Protein AF-0000000069642685 (afdb_homodimer)

pLDDT: mean 74.74, std 22.92, range [18.78, 98.69]

Radius of gyration: 26.62 Å; Cα contacts (8 Å, |Δi|>4): 823; chains: 2; bounding box: 67×81×67 Å

Sequence (572 aa):
MLFLPESPRWLVSYEKYEEAADSLMRIAKTNGKKVDRQDILMKTKILGVKVQEEKSEEDTKNNALDLLRYPNLRRKFFIVTFCWVANDLVYFGLQYNLPNLEGNPFVTFFALTIVELPGLLCIWYLMEKWGRRWSSASFLGLAGFACLVVAVVPEDVPHVAVICSVIGKFGSTSSYMAITLQSSELYPTPVRSIGMGMTGAVGCVASVTAPYIVYLAVISKHIPFLIIGLVAVLASFSGTFLPETLDEILPQTIQDGETFGKNQKYFSMSWKKSSSVPTEEQNPQVMLFLPESPRWLVSYEKYEEAADSLMRIAKTNGKKVDRQDILMKTKILGVKVQEEKSEEDTKNNALDLLRYPNLRRKFFIVTFCWVANDLVYFGLQYNLPNLEGNPFVTFFALTIVELPGLLCIWYLMEKWGRRWSSASFLGLAGFACLVVAVVPEDVPHVAVICSVIGKFGSTSSYMAITLQSSELYPTPVRSIGMGMTGAVGCVASVTAPYIVYLAVISKHIPFLIIGLVAVLASFSGTFLPETLDEILPQTIQDGETFGKNQKYFSMSWKKSSSVPTEEQNPQV

Organism: Araneus ventricosus (NCBI:txid182803)

InterPro domains:
  IPR005828 Major facilitator, sugar transporter-like [PF00083] (1-247)
  IPR036259 MFS transporter superfamily [G3DSA:1.20.1250.20] (1-255)
  IPR036259 MFS transporter superfamily [SSF103473] (2-246)

Foldseek 3Di:
DPPPVCPVVLVVLLVVQLVVLVVVVVVCVVVPHPDDSVVSSVVSSVVVVVVVVVVVVVVVPLDLCLCCPFDQSNLQLVLLLLLLLLLLLLQLLLQLLLVVADDDSVVLNCLLPVLLVVLQVVLVVCCQAFFLLCQLLVLLLQLLVLLVVLLPDDPPDHCSSSVSSSSNSSSSSSNNVSSLVLLLQLDAPSCSVVSSVVSVVSSVVSNVCSNVLSVCCVVPVNRSSNVSSVSSNVSSVSSLPDAGRHPHDGHHDSVCSSCPRVPPDSPPGPRVPPPPPPPPPPPVPD/DPPPVCPVVLVVLLVVQLVVLVVVCVVCVVVPHNDDSVVSSVVSSVVVVVVVVVVVVVVVPLDLCLCCPFDQSNLQLVLLLLLLLLLLLLQLLLQLLLVVADDDSVVLNCLLPVLLVVLQVVLVVCCQAFFLLCQLLVLLLQLLVLLVVLLPDDPPDHCSSSVSSSSNSSSSSSNNVSSLVLLLQLDAPSCSVVSSVVSVVSSVVSNVCSNVLSVCCVVPVNRSSNVSSVSSNVSSVSSLQDAGRPPHDGHHDSVCSSCPRVPPDSPPRPRVPPPPPPPPPPPVPD

Solvent-accessible surface area (backbone atoms only — not comparable to full-atom values): 28535 Å² total; per-residue (Å²): 132,83,76,65,80,67,51,65,70,50,49,54,52,37,47,49,22,38,47,48,20,46,51,48,34,51,51,30,50,73,70,69,47,87,62,58,59,70,57,41,30,50,48,41,44,47,50,51,44,42,55,48,41,55,49,50,72,63,49,60,73,73,41,75,58,56,48,62,67,37,67,54,34,29,52,51,48,51,39,52,29,44,34,42,22,26,35,33,24,42,42,41,26,54,61,66,36,46,85,79,42,83,76,59,62,67,60,53,48,48,48,45,51,57,38,34,38,61,18,23,53,48,38,26,56,37,35,73,51,47,16,33,28,55,40,20,17,49,24,26,27,46,15,8,49,29,24,37,51,42,40,72,45,66,83,82,52,76,61,49,58,49,53,24,44,33,49,18,34,21,15,21,47,20,13,47,55,29,45,53,52,43,50,59,49,56,32,13,56,75,44,21,59,45,49,53,23,50,35,49,32,56,19,41,52,21,56,62,47,19,59,61,43,39,54,42,32,78,82,36,74,35,49,32,29,36,55,38,9,50,48,13,36,53,23,17,58,48,31,50,71,48,56,68,55,62,94,50,84,64,24,67,38,67,68,42,22,44,54,56,46,75,83,54,58,77,80,64,56,63,60,76,70,75,74,69,71,76,75,72,74,76,69,74,75,124,133,82,75,66,78,66,50,65,70,51,47,54,53,36,47,49,18,37,48,48,17,45,52,47,31,51,52,30,50,74,69,68,45,88,61,60,57,68,56,39,27,51,47,41,42,46,50,50,43,44,55,48,40,55,48,49,70,63,49,60,74,73,42,75,58,56,49,61,69,37,68,54,32,28,52,49,48,52,39,52,30,46,34,43,21,24,36,35,24,42,42,42,27,53,60,68,36,46,83,78,43,84,76,59,62,68,60,53,49,48,48,47,51,57,37,34,39,60,18,23,53,50,38,27,55,37,36,74,51,48,18,32,28,54,40,20,19,49,23,26,26,45,16,8,49,28,24,38,51,43,40,71,46,65,84,82,52,74,61,49,59,53,53,24,45,31,48,17,32,21,14,20,46,20,15,45,55,28,46,53,52,44,50,58,49,58,31,14,56,75,43,22,58,44,50,52,21,51,35,50,32,56,19,43,52,21,58,63,46,19,59,61,44,37,55,42,32,81,80,35,74,35,50,31,29,36,57,40,8,51,46,14,36,53,23,16,58,49,31,49,72,48,54,67,58,63,96,49,85,64,24,68,36,66,67,41,24,42,54,54,47,74,81,54,57,78,82,64,56,62,61,76,70,76,74,71,70,75,74,74,77,76,69,72,76,122

Nearest PDB structures (foldseek):
  8sdz-assembly1_A  TM=7.727E-01  e=2.779E-11  Rattus norvegicus
  8sdy-assembly1_A  TM=7.728E-01  e=6.086E-11  Rattus norvegicus
  8bvt-assembly1_A  TM=7.646E-01  e=1.341E-09  Rattus nativitatis
  8omu-assembly1_A  TM=8.101E-01  e=4.538E-09  Rattus norvegicus
  9b1o-assembly1_A  TM=7.625E-01  e=1.084E-08  Homo sapiens

Secondary structure (DSSP, 8-state):
-------HHHHHHHHHHHHHHHHHHHHHHHTT----HHHHHHHHHHHHHHHHHHHHHT-----HHHHHHSHHHHHHHHHHHHHHHHHHHHHHHHHHTGGGSSS-HHHHHHHHHHTHHHHHHHHHHHHHHHTTHHHHHHHHHHHHHHHHHHHHS-TTSTTHHHHHHHHHHHHHHHHHHHHHHHHHHHS-HHHHHHHHHHHHHHHHHHHHHHHHHHHGGGT-TTHHHHHHHHHHHHHHHHHTTSPP-TTPPPP-SHHHHHHTTTT--TT----------------TT-/-------HHHHHHHHHHHHHHHHHHHHHHHTT----HHHHHHHHHHHHHHHHHHHHHT-----HHHHHHSHHHHHHHHHHHHHHHHHHHHHHHHHHTGGGSSS-HHHHHHHHHHTHHHHHHHHHHHHHHHTTHHHHHHHHHHHHHHHHHHHHS-TTSTTHHHHHHHHHHHHHHHHHHHHHHHHHHHS-HHHHHHHHHHHHHHHHHHHHHHHHHHHGGGT-THHHHHHHHHHHHHHHHHHTTSPP-TTPPPP-SHHHHHHTTTT--TT----------------TT-

Structure (mmCIF, N/CA/C/O backbone):
data_AF-0000000069642685-model_v1
#
loop_
_entity.id
_entity.type
_entity.pdbx_description
1 polymer 'Organic cation transporter 1'
#
loop_
_atom_site.group_PDB
_atom_site.id
_atom_site.type_symbol
_atom_site.label_atom_id
_atom_site.label_alt_id
_atom_site.label_comp_id
_atom_site.label_asym_id
_atom_site.label_entity_id
_atom_site.label_seq_id
_atom_site.pdbx_PDB_ins_code
_atom_site.Cartn_x
_atom_site.Cartn_y
_atom_site.Cartn_z
_atom_site.occupancy
_atom_site.B_iso_or_equiv
_atom_site.auth_seq_id
_atom_site.auth_comp_id
_atom_site.auth_asym_id
_atom_site.auth_atom_id
_atom_site.pdbx_PDB_model_num
ATOM 1 N N . MET A 1 1 ? -26.609 45.156 7.801 1 18.78 1 MET A N 1
ATOM 2 C CA . MET A 1 1 ? -25.922 44.375 8.812 1 18.78 1 MET A CA 1
ATOM 3 C C . MET A 1 1 ? -25.719 42.938 8.344 1 18.78 1 MET A C 1
ATOM 5 O O . MET A 1 1 ? -26.578 42.094 8.531 1 18.78 1 MET A O 1
ATOM 9 N N . LEU A 1 2 ? -25.328 42.656 7.184 1 23.12 2 LEU A N 1
ATOM 10 C CA . LEU A 1 2 ? -25.438 41.5 6.328 1 23.12 2 LEU A CA 1
ATOM 11 C C . LEU A 1 2 ? -24.672 40.312 6.922 1 23.12 2 LEU A C 1
ATOM 13 O O . LEU A 1 2 ? -23.469 40.406 7.141 1 23.12 2 LEU A O 1
ATOM 17 N N . PHE A 1 3 ? -25.375 39.531 7.867 1 23.62 3 PHE A N 1
ATOM 18 C CA . PHE A 1 3 ? -25.016 38.344 8.641 1 23.62 3 PHE A CA 1
ATOM 19 C C . PHE A 1 3 ? -24.344 37.312 7.754 1 23.62 3 PHE A C 1
ATOM 21 O O . PHE A 1 3 ? -24.969 36.75 6.84 1 23.62 3 PHE A O 1
ATOM 28 N N . LEU A 1 4 ? -23.234 37.688 7.293 1 29.23 4 LEU A N 1
ATOM 29 C CA . LEU A 1 4 ? -22.453 36.688 6.562 1 29.23 4 LEU A CA 1
ATOM 30 C C . LEU A 1 4 ? -22.578 35.312 7.207 1 29.23 4 LEU A C 1
ATOM 32 O O . LEU A 1 4 ? -22.344 35.188 8.414 1 29.23 4 LEU A O 1
ATOM 36 N N . PRO A 1 5 ? -23.531 34.594 6.781 1 32.03 5 PRO A N 1
ATOM 37 C CA . PRO A 1 5 ? -23.781 33.25 7.312 1 32.03 5 PRO A CA 1
ATOM 38 C C . PRO A 1 5 ? -22.5 32.469 7.586 1 32.03 5 PRO A C 1
ATOM 40 O O . PRO A 1 5 ? -21.656 32.344 6.703 1 32.03 5 PRO A O 1
ATOM 43 N N . GLU A 1 6 ? -21.922 32.75 8.758 1 33.66 6 GLU A N 1
ATOM 44 C CA . GLU A 1 6 ? -20.734 32.156 9.383 1 33.66 6 GLU A CA 1
ATOM 45 C C . GLU A 1 6 ? -20.75 30.641 9.273 1 33.66 6 GLU A C 1
ATOM 47 O O . GLU A 1 6 ? -21.703 29.984 9.719 1 33.66 6 GLU A O 1
ATOM 52 N N . SER A 1 7 ? -20.406 30.172 8.109 1 29.97 7 SER A N 1
ATOM 53 C CA . SER A 1 7 ? -20.359 28.719 8 1 29.97 7 SER A CA 1
ATOM 54 C C . SER A 1 7 ? -19.875 28.094 9.297 1 29.97 7 SER A C 1
ATOM 56 O O . SER A 1 7 ? -19.094 28.688 10.039 1 29.97 7 SER A O 1
ATOM 58 N N . PRO A 1 8 ? -20.609 27.172 9.883 1 33.94 8 PRO A N 1
ATOM 59 C CA . PRO A 1 8 ? -20.266 26.484 11.141 1 33.94 8 PRO A CA 1
ATOM 60 C C . PRO A 1 8 ? -18.781 26.156 11.25 1 33.94 8 PRO A C 1
ATOM 62 O O . PRO A 1 8 ? -18.219 26.172 12.352 1 33.94 8 PRO A O 1
ATOM 65 N N . ARG A 1 9 ? -18.172 25.859 10.164 1 35.09 9 ARG A N 1
ATOM 66 C CA . ARG A 1 9 ? -16.734 25.594 10.18 1 35.09 9 ARG A CA 1
ATOM 67 C C . ARG A 1 9 ? -15.953 26.797 10.68 1 35.09 9 ARG A C 1
ATOM 69 O O . ARG A 1 9 ? -14.969 26.656 11.406 1 35.09 9 ARG A O 1
ATOM 76 N N . TRP A 1 10 ? -16.5 27.984 10.367 1 35.5 10 TRP A N 1
ATOM 77 C CA . TRP A 1 10 ? -15.961 29.266 10.812 1 35.5 10 TRP A CA 1
ATOM 78 C C . TRP A 1 10 ? -16.172 29.453 12.305 1 35.5 10 TRP A C 1
ATOM 80 O O . TRP A 1 10 ? -15.289 29.953 13.008 1 35.5 10 TRP A O 1
ATOM 90 N N . LEU A 1 11 ? -17.266 28.906 12.727 1 36.22 11 LEU A N 1
ATOM 91 C CA . LEU A 1 11 ? -17.578 29.094 14.133 1 36.22 11 LEU A CA 1
ATOM 92 C C . LEU A 1 11 ? -16.672 28.266 15.023 1 36.22 11 LEU A C 1
ATOM 94 O O . LEU A 1 11 ? -16.219 28.719 16.078 1 36.22 11 LEU A O 1
ATOM 98 N N . VAL A 1 12 ? -16.375 27.031 14.641 1 38.62 12 VAL A N 1
ATOM 99 C CA . VAL A 1 12 ? -15.484 26.172 15.43 1 38.62 12 VAL A CA 1
ATOM 100 C C . VAL A 1 12 ? -14.039 26.641 15.273 1 38.62 12 VAL A C 1
ATOM 102 O O . VAL A 1 12 ? -13.297 26.703 16.25 1 38.62 12 VAL A O 1
ATOM 105 N N . SER A 1 13 ? -13.695 27 14.07 1 39.56 13 SER A N 1
ATOM 106 C CA . SER A 1 13 ? -12.406 27.672 13.93 1 39.56 13 SER A CA 1
ATOM 107 C C . SER A 1 13 ? -12.398 29.016 14.672 1 39.56 13 SER A C 1
ATOM 109 O O . SER A 1 13 ? -11.383 29.406 15.234 1 39.56 13 SER A O 1
ATOM 111 N N . TYR A 1 14 ? -13.5 29.578 14.734 1 41.16 14 TYR A N 1
ATOM 112 C CA . TYR A 1 14 ? -13.703 30.828 15.461 1 41.16 14 TYR A CA 1
ATOM 113 C C . TYR A 1 14 ? -13.617 30.609 16.969 1 41.16 14 TYR A C 1
ATOM 115 O O . TYR A 1 14 ? -12.992 31.391 17.688 1 41.16 14 TYR A O 1
ATOM 123 N N . GLU A 1 15 ? -14.266 29.594 17.422 1 41.91 15 GLU A N 1
ATOM 124 C CA . GLU A 1 15 ? -14.188 29.297 18.844 1 41.91 15 GLU A CA 1
ATOM 125 C C . GLU A 1 15 ? -12.773 28.891 19.25 1 41.91 15 GLU A C 1
ATOM 127 O O . GLU A 1 15 ? -12.305 29.266 20.328 1 41.91 15 GLU A O 1
ATOM 132 N N . LYS A 1 16 ? -12.172 28.156 18.422 1 43.94 16 LYS A N 1
ATOM 133 C CA . LYS A 1 16 ? -10.766 27.844 18.672 1 43.94 16 LYS A CA 1
ATOM 134 C C . LYS A 1 16 ? -9.891 29.078 18.547 1 43.94 16 LYS A C 1
ATOM 136 O O . LYS A 1 16 ? -8.93 29.25 19.297 1 43.94 16 LYS A O 1
ATOM 141 N N . TYR A 1 17 ? -10.32 29.891 17.609 1 43.19 17 TYR A N 1
ATOM 142 C CA . TYR A 1 17 ? -9.672 31.188 17.562 1 43.19 17 TYR A CA 1
ATOM 143 C C . TYR A 1 17 ? -9.992 32 18.812 1 43.19 17 TYR A C 1
ATOM 145 O O . TYR A 1 17 ? -9.117 32.688 19.344 1 43.19 17 TYR A O 1
ATOM 153 N N . GLU A 1 18 ? -11.18 31.875 19.219 1 45.5 18 GLU A N 1
ATOM 154 C CA . GLU A 1 18 ? -11.523 32.562 20.469 1 45.5 18 GLU A CA 1
ATOM 155 C C . GLU A 1 18 ? -10.766 31.938 21.656 1 45.5 18 GLU A C 1
ATOM 157 O O . GLU A 1 18 ? -10.266 32.688 22.516 1 45.5 18 GLU A O 1
ATOM 162 N N . GLU A 1 19 ? -10.695 30.672 21.656 1 46.66 19 GLU A N 1
ATOM 163 C CA . GLU A 1 19 ? -9.93 30.016 22.703 1 46.66 19 GLU A CA 1
ATOM 164 C C . GLU A 1 19 ? -8.438 30.312 22.562 1 46.66 19 GLU A C 1
ATOM 166 O O . GLU A 1 19 ? -7.75 30.547 23.562 1 46.66 19 GLU A O 1
ATOM 171 N N . ALA A 1 20 ? -8 30.234 21.344 1 45.84 20 ALA A N 1
ATOM 172 C CA . ALA A 1 20 ? -6.629 30.672 21.094 1 45.84 20 ALA A CA 1
ATOM 173 C C . ALA A 1 20 ? -6.457 32.156 21.453 1 45.84 20 ALA A C 1
ATOM 175 O O . ALA A 1 20 ? -5.453 32.531 22.047 1 45.84 20 ALA A O 1
ATOM 176 N N . ALA A 1 21 ? -7.488 32.906 21.031 1 46.56 21 ALA A N 1
ATOM 177 C CA . ALA A 1 21 ? -7.469 34.312 21.422 1 46.56 21 ALA A CA 1
ATOM 178 C C . ALA A 1 21 ? -7.504 34.469 22.938 1 46.56 21 ALA A C 1
ATOM 180 O O . ALA A 1 21 ? -6.785 35.281 23.5 1 46.56 21 ALA A O 1
ATOM 181 N N . ASP A 1 22 ? -8.312 33.656 23.547 1 48.38 22 ASP A N 1
ATOM 182 C CA . ASP A 1 22 ? -8.383 33.688 25 1 48.38 22 ASP A CA 1
ATOM 183 C C . ASP A 1 22 ? -7.07 33.25 25.625 1 48.38 22 ASP A C 1
ATOM 185 O O . ASP A 1 22 ? -6.602 33.844 26.609 1 48.38 22 ASP A O 1
ATOM 189 N N . SER A 1 23 ? -6.496 32.188 25.156 1 45.59 23 SER A N 1
ATOM 190 C CA . SER A 1 23 ? -5.211 31.719 25.672 1 45.59 23 SER A CA 1
ATOM 191 C C . SER A 1 23 ? -4.105 32.719 25.406 1 45.59 23 SER A C 1
ATOM 193 O O . SER A 1 23 ? -3.256 32.969 26.266 1 45.59 23 SER A O 1
ATOM 195 N N . LEU A 1 24 ? -4.254 33.281 24.266 1 44.69 24 LEU A N 1
ATOM 196 C CA . LEU A 1 24 ? -3.33 34.375 23.969 1 44.69 24 LEU A CA 1
ATOM 197 C C . LEU A 1 24 ? -3.586 35.562 24.875 1 44.69 24 LEU A C 1
ATOM 199 O O . LEU A 1 24 ? -2.645 36.25 25.312 1 44.69 24 LEU A O 1
ATOM 203 N N . MET A 1 25 ? -4.828 35.781 25.078 1 46.88 25 MET A N 1
ATOM 204 C CA . MET A 1 25 ? -5.184 36.875 26 1 46.88 25 MET A CA 1
ATOM 205 C C . MET A 1 25 ? -4.668 36.594 27.406 1 46.88 25 MET A C 1
ATOM 207 O O . MET A 1 25 ? -4.203 37.5 28.094 1 46.88 25 MET A O 1
ATOM 211 N N . ARG A 1 26 ? -4.812 35.375 27.875 1 46.47 26 ARG A N 1
ATOM 212 C CA . ARG A 1 26 ? -4.316 35.031 29.188 1 46.47 26 ARG A CA 1
ATOM 213 C C . ARG A 1 26 ? -2.803 35.188 29.281 1 46.47 26 ARG A C 1
ATOM 215 O O . ARG A 1 26 ? -2.281 35.656 30.297 1 46.47 26 ARG A O 1
ATOM 222 N N . ILE A 1 27 ? -2.15 34.75 28.297 1 41.47 27 ILE A N 1
ATOM 223 C CA . ILE A 1 27 ? -0.702 34.906 28.281 1 41.47 27 ILE A CA 1
ATOM 224 C C . ILE A 1 27 ? -0.358 36.406 28.188 1 41.47 27 ILE A C 1
ATOM 226 O O . ILE A 1 27 ? 0.568 36.875 28.859 1 41.47 27 ILE A O 1
ATOM 230 N N . ALA A 1 28 ? -1.142 37.062 27.391 1 44.06 28 ALA A N 1
ATOM 231 C CA . ALA A 1 28 ? -0.968 38.5 27.297 1 44.06 28 ALA A CA 1
ATOM 232 C C . ALA A 1 28 ? -1.211 39.188 28.656 1 44.06 28 ALA A C 1
ATOM 234 O O . ALA A 1 28 ? -0.504 40.125 29.031 1 44.06 28 ALA A O 1
ATOM 235 N N . LYS A 1 29 ? -2.205 38.719 29.281 1 48.91 29 LYS A N 1
ATOM 236 C CA . LYS A 1 29 ? -2.467 39.25 30.609 1 48.91 29 LYS A CA 1
ATOM 237 C C . LYS A 1 29 ? -1.297 39 31.562 1 48.91 29 LYS A C 1
ATOM 239 O O . LYS A 1 29 ? -0.958 39.844 32.375 1 48.91 29 LYS A O 1
ATOM 244 N N . THR A 1 30 ? -0.758 37.781 31.562 1 42.88 30 THR A N 1
ATOM 245 C CA . THR A 1 30 ? 0.354 37.5 32.438 1 42.88 30 THR A CA 1
ATOM 246 C C . THR A 1 30 ? 1.584 38.312 32.094 1 42.88 30 THR A C 1
ATOM 248 O O . THR A 1 30 ? 2.369 38.688 32.938 1 42.88 30 THR A O 1
ATOM 251 N N . ASN A 1 31 ? 1.733 38.656 30.828 1 42.25 31 ASN A N 1
ATOM 252 C CA . ASN A 1 31 ? 2.861 39.5 30.422 1 42.25 31 ASN A CA 1
ATOM 253 C C . ASN A 1 31 ? 2.506 40.969 30.469 1 42.25 31 ASN A C 1
ATOM 255 O O . ASN A 1 31 ? 3.264 41.812 29.984 1 42.25 31 ASN A O 1
ATOM 259 N N . GLY A 1 32 ? 1.398 41.406 31.062 1 45.34 32 GLY A N 1
ATOM 260 C CA . GLY A 1 32 ? 1.011 42.75 31.438 1 45.34 32 GLY A CA 1
ATOM 261 C C . GLY A 1 32 ? 0.454 43.562 30.281 1 45.34 32 GLY A C 1
ATOM 262 O O . GLY A 1 32 ? 0.329 44.781 30.391 1 45.34 32 GLY A O 1
ATOM 263 N N . LYS A 1 33 ? 0.531 43.062 29.062 1 44.62 33 LYS A N 1
ATOM 264 C CA . LYS A 1 33 ? 0.067 43.938 27.984 1 44.62 33 LYS A CA 1
ATOM 265 C C . LYS A 1 33 ? -1.436 43.781 27.766 1 44.62 33 LYS A C 1
ATOM 267 O O . LYS A 1 33 ? -1.982 42.688 27.906 1 44.62 33 LYS A O 1
ATOM 272 N N . LYS A 1 34 ? -2.252 44.812 27.844 1 45.47 34 LYS A N 1
ATOM 273 C CA . LYS A 1 34 ? -3.693 44.969 27.672 1 45.47 34 LYS A CA 1
ATOM 274 C C . LYS A 1 34 ? -4.113 44.594 26.25 1 45.47 34 LYS A C 1
ATOM 276 O O . LYS A 1 34 ? -3.891 45.375 25.312 1 45.47 34 LYS A O 1
ATOM 281 N N . VAL A 1 35 ? -3.873 43.406 25.812 1 46.66 35 VAL A N 1
ATOM 282 C CA . VAL A 1 35 ? -4.316 43.094 24.453 1 46.66 35 VAL A CA 1
ATOM 283 C C . VAL A 1 35 ? -5.805 42.75 24.469 1 46.66 35 VAL A C 1
ATOM 285 O O . VAL A 1 35 ? -6.277 42.031 25.359 1 46.66 35 VAL A O 1
ATOM 288 N N . ASP A 1 36 ? -6.629 43.594 23.859 1 46.06 36 ASP A N 1
ATOM 289 C CA . ASP A 1 36 ? -8.086 43.5 23.781 1 46.06 36 ASP A CA 1
ATOM 290 C C . ASP A 1 36 ? -8.508 42.188 23.125 1 46.06 36 ASP A C 1
ATOM 292 O O . ASP A 1 36 ? -7.926 41.781 22.125 1 46.06 36 ASP A O 1
ATOM 296 N N . ARG A 1 37 ? -9.258 41.406 23.828 1 46.84 37 ARG A N 1
ATOM 297 C CA . ARG A 1 37 ? -9.82 40.125 23.438 1 46.84 37 ARG A CA 1
ATOM 298 C C . ARG A 1 37 ? -10.398 40.188 22.016 1 46.84 37 ARG A C 1
ATOM 300 O O . ARG A 1 37 ? -10.25 39.219 21.25 1 46.84 37 ARG A O 1
ATOM 307 N N . GLN A 1 38 ? -11.078 41.219 21.688 1 48.78 38 GLN A N 1
ATOM 308 C CA . GLN A 1 38 ? -11.75 41.375 20.406 1 48.78 38 GLN A CA 1
ATOM 309 C C . GLN A 1 38 ? -10.734 41.5 19.266 1 48.78 38 GLN A C 1
ATOM 311 O O . GLN A 1 38 ? -10.977 41 18.156 1 48.78 38 GLN A O 1
ATOM 316 N N . ASP A 1 39 ? -9.594 41.938 19.453 1 47.12 39 ASP A N 1
ATOM 317 C CA . ASP A 1 39 ? -8.562 42.125 18.438 1 47.12 39 ASP A CA 1
ATOM 318 C C . ASP A 1 39 ? -7.898 40.781 18.094 1 47.12 39 ASP A C 1
ATOM 320 O O . ASP A 1 39 ? -7.637 40.5 16.922 1 47.12 39 ASP A O 1
ATOM 324 N N . ILE A 1 40 ? -7.648 40 19.109 1 46.31 40 ILE A N 1
ATOM 325 C CA . ILE A 1 40 ? -7.047 38.688 18.906 1 46.31 40 ILE A CA 1
ATOM 326 C C . ILE A 1 40 ? -8.031 37.781 18.172 1 46.31 40 ILE A C 1
ATOM 328 O O . ILE A 1 40 ? -7.648 37.031 17.266 1 46.31 40 ILE A O 1
ATOM 332 N N . LEU A 1 41 ? -9.273 37.938 18.547 1 46.41 41 LEU A N 1
ATOM 333 C CA . LEU A 1 41 ? -10.305 37.156 17.859 1 46.41 41 LEU A CA 1
ATOM 334 C C . LEU A 1 41 ? -10.422 37.594 16.406 1 46.41 41 LEU A C 1
ATOM 336 O O . LEU A 1 41 ? -10.57 36.75 15.516 1 46.41 41 LEU A O 1
ATOM 340 N N . MET A 1 42 ? -10.461 38.781 16.109 1 45.41 42 MET A N 1
ATOM 341 C CA . MET A 1 42 ? -10.555 39.281 14.742 1 45.41 42 MET A CA 1
ATOM 342 C C . MET A 1 42 ? -9.312 38.906 13.938 1 45.41 42 MET A C 1
ATOM 344 O O . MET A 1 42 ? -9.406 38.562 12.766 1 45.41 42 MET A O 1
ATOM 348 N N . LYS A 1 43 ? -8.164 38.844 14.531 1 43.19 43 LYS A N 1
ATOM 349 C CA . LYS A 1 43 ? -6.922 38.5 13.844 1 43.19 43 LYS A CA 1
ATOM 350 C C . LYS A 1 43 ? -6.855 37 13.555 1 43.19 43 LYS A C 1
ATOM 352 O O . LYS A 1 43 ? -6.398 36.594 12.492 1 43.19 43 LYS A O 1
ATOM 357 N N . THR A 1 44 ? -7.293 36.281 14.5 1 45.28 44 THR A N 1
ATOM 358 C CA . THR A 1 44 ? -7.371 34.844 14.281 1 45.28 44 THR A CA 1
ATOM 359 C C . THR A 1 44 ? -8.406 34.5 13.211 1 45.28 44 THR A C 1
ATOM 361 O O . THR A 1 44 ? -8.195 33.594 12.398 1 45.28 44 THR A O 1
ATOM 364 N N . LYS A 1 45 ? -9.461 35.312 13.219 1 45.56 45 LYS A N 1
ATOM 365 C CA . LYS A 1 45 ? -10.469 35.188 12.164 1 45.56 45 LYS A CA 1
ATOM 366 C C . LYS A 1 45 ? -9.898 35.594 10.812 1 45.56 45 LYS A C 1
ATOM 368 O O . LYS A 1 45 ? -10.156 34.938 9.797 1 45.56 45 LYS A O 1
ATOM 373 N N . ILE A 1 46 ? -9.25 36.656 10.688 1 42.53 46 ILE A N 1
ATOM 374 C CA . ILE A 1 46 ? -8.68 37.156 9.445 1 42.53 46 ILE A CA 1
ATOM 375 C C . ILE A 1 46 ? -7.59 36.188 8.961 1 42.53 46 ILE A C 1
ATOM 377 O O . ILE A 1 46 ? -7.496 35.906 7.762 1 42.53 46 ILE A O 1
ATOM 381 N N . LEU A 1 47 ? -6.781 35.625 9.852 1 41.59 47 LEU A N 1
ATOM 382 C CA . LEU A 1 47 ? -5.785 34.625 9.461 1 41.59 47 LEU A CA 1
ATOM 383 C C . LEU A 1 47 ? -6.457 33.344 8.961 1 41.59 47 LEU A C 1
ATOM 385 O O . LEU A 1 47 ? -6.004 32.75 7.98 1 41.59 47 LEU A O 1
ATOM 389 N N . GLY A 1 48 ? -7.469 33.031 9.648 1 42.09 48 GLY A N 1
ATOM 390 C CA . GLY A 1 48 ? -8.258 31.906 9.148 1 42.09 48 GLY A CA 1
ATOM 391 C C . GLY A 1 48 ? -8.891 32.188 7.797 1 42.09 48 GLY A C 1
ATOM 392 O O . GLY A 1 48 ? -8.93 31.312 6.93 1 42.09 48 GLY A O 1
ATOM 393 N N . VAL A 1 49 ? -9.461 33.406 7.691 1 42.62 49 VAL A N 1
ATOM 394 C CA . VAL A 1 49 ? -10.062 33.812 6.422 1 42.62 49 VAL A CA 1
ATOM 395 C C . VAL A 1 49 ? -8.977 33.969 5.363 1 42.62 49 VAL A C 1
ATOM 397 O O . VAL A 1 49 ? -9.164 33.594 4.207 1 42.62 49 VAL A O 1
ATOM 400 N N . LYS A 1 50 ? -7.863 34.562 5.633 1 38.38 50 LYS A N 1
ATOM 401 C CA . LYS A 1 50 ? -6.797 34.719 4.645 1 38.38 50 LYS A CA 1
ATOM 402 C C . LYS A 1 50 ? -6.191 33.375 4.285 1 38.38 50 LYS A C 1
ATOM 404 O O . LYS A 1 50 ? -5.855 33.125 3.127 1 38.38 50 LYS A O 1
ATOM 409 N N . VAL A 1 51 ? -5.988 32.531 5.227 1 40.28 51 VAL A N 1
ATOM 410 C CA . VAL A 1 51 ? -5.59 31.156 4.902 1 40.28 51 VAL A CA 1
ATOM 411 C C . VAL A 1 51 ? -6.652 30.5 4.023 1 40.28 51 VAL A C 1
ATOM 413 O O . VAL A 1 51 ? -6.324 29.797 3.062 1 40.28 51 VAL A O 1
ATOM 416 N N . GLN A 1 52 ? -7.863 30.781 4.418 1 39.66 52 GLN A N 1
ATOM 417 C CA . GLN A 1 52 ? -8.938 30.328 3.547 1 39.66 52 GLN A CA 1
ATOM 418 C C . GLN A 1 52 ? -8.969 31.125 2.244 1 39.66 52 GLN A C 1
ATOM 420 O O . GLN A 1 52 ? -9.258 30.562 1.181 1 39.66 52 GLN A O 1
ATOM 425 N N . GLU A 1 53 ? -8.867 32.469 2.268 1 39.5 53 GLU A N 1
ATOM 426 C CA . GLU A 1 53 ? -8.828 33.312 1.068 1 39.5 53 GLU A CA 1
ATOM 427 C C . GLU A 1 53 ? -7.574 33.031 0.245 1 39.5 53 GLU A C 1
ATOM 429 O O . GLU A 1 53 ? -7.613 33.062 -0.986 1 39.5 53 GLU A O 1
ATOM 434 N N . GLU A 1 54 ? -6.406 33.094 0.751 1 38.62 54 GLU A N 1
ATOM 435 C CA . GLU A 1 54 ? -5.242 32.688 -0.018 1 38.62 54 GLU A CA 1
ATOM 436 C C . GLU A 1 54 ? -5.418 31.25 -0.553 1 38.62 54 GLU A C 1
ATOM 438 O O . GLU A 1 54 ? -4.883 30.922 -1.61 1 38.62 54 GLU A O 1
ATOM 443 N N . LYS A 1 55 ? -6.055 30.484 0.234 1 40.84 55 LYS A N 1
ATOM 444 C CA . LYS A 1 55 ? -6.543 29.234 -0.337 1 40.84 55 LYS A CA 1
ATOM 445 C C . LYS A 1 55 ? -7.484 29.484 -1.511 1 40.84 55 LYS A C 1
ATOM 447 O O . LYS A 1 55 ? -7.492 28.734 -2.486 1 40.84 55 LYS A O 1
ATOM 452 N N . SER A 1 56 ? -8.312 30.484 -1.44 1 37.94 56 SER A N 1
ATOM 453 C CA . SER A 1 56 ? -9.258 30.844 -2.5 1 37.94 56 SER A CA 1
ATOM 454 C C . SER A 1 56 ? -8.531 31.453 -3.695 1 37.94 56 SER A C 1
ATOM 456 O O . SER A 1 56 ? -8.922 31.219 -4.844 1 37.94 56 SER A O 1
ATOM 458 N N . GLU A 1 57 ? -7.828 32.594 -3.596 1 37.03 57 GLU A N 1
ATOM 459 C CA . GLU A 1 57 ? -7.215 33.219 -4.766 1 37.03 57 GLU A CA 1
ATOM 460 C C . GLU A 1 57 ? -6.25 32.25 -5.457 1 37.03 57 GLU A C 1
ATOM 462 O O . GLU A 1 57 ? -6.055 32.344 -6.672 1 37.03 57 GLU A O 1
ATOM 467 N N . GLU A 1 58 ? -5.23 31.734 -4.816 1 37.94 58 GLU A N 1
ATOM 468 C CA . GLU A 1 58 ? -4.477 30.734 -5.555 1 37.94 58 GLU A CA 1
ATOM 469 C C . GLU A 1 58 ? -5.332 29.5 -5.84 1 37.94 58 GLU A C 1
ATOM 471 O O . GLU A 1 58 ? -5.121 28.438 -5.254 1 37.94 58 GLU A O 1
ATOM 476 N N . ASP A 1 59 ? -6.48 29.5 -5.73 1 41.25 59 ASP A N 1
ATOM 477 C CA . ASP A 1 59 ? -7.492 28.609 -6.289 1 41.25 59 ASP A CA 1
ATOM 478 C C . ASP A 1 59 ? -6.98 27.922 -7.559 1 41.25 59 ASP A C 1
ATOM 480 O O . ASP A 1 59 ? -7.758 27.656 -8.477 1 41.25 59 ASP A O 1
ATOM 484 N N . THR A 1 60 ? -5.82 28.359 -8.039 1 41.75 60 THR A N 1
ATOM 485 C CA . THR A 1 60 ? -5.383 27.594 -9.188 1 41.75 60 THR A CA 1
ATOM 486 C C . THR A 1 60 ? -5.656 26.109 -8.984 1 41.75 60 THR A C 1
ATOM 488 O O . THR A 1 60 ? -5.395 25.562 -7.902 1 41.75 60 THR A O 1
ATOM 491 N N . LYS A 1 61 ? -6.516 25.562 -9.648 1 47.06 61 LYS A N 1
ATOM 492 C CA . LYS A 1 61 ? -6.84 24.156 -9.836 1 47.06 61 LYS A CA 1
ATOM 493 C C . LYS A 1 61 ? -5.672 23.266 -9.43 1 47.06 61 LYS A C 1
ATOM 495 O O . LYS A 1 61 ? -4.633 23.25 -10.094 1 47.06 61 LYS A O 1
ATOM 500 N N . ASN A 1 62 ? -5.32 23.219 -8.211 1 55.03 62 ASN A N 1
ATOM 501 C CA . ASN A 1 62 ? -4.344 22.25 -7.73 1 55.03 62 ASN A CA 1
ATOM 502 C C . ASN A 1 62 ? -4.434 20.938 -8.5 1 55.03 62 ASN A C 1
ATOM 504 O O . ASN A 1 62 ? -5.426 20.219 -8.391 1 55.03 62 ASN A O 1
ATOM 508 N N . ASN A 1 63 ? -4.012 21.016 -9.758 1 59.59 63 ASN A N 1
ATOM 509 C CA . ASN A 1 63 ? -4.008 19.922 -10.727 1 59.59 63 ASN A CA 1
ATOM 510 C C . ASN A 1 63 ? -2.768 19.047 -10.578 1 59.59 63 ASN A C 1
ATOM 512 O O . ASN A 1 63 ? -1.795 19.438 -9.938 1 59.59 63 ASN A O 1
ATOM 516 N N . ALA A 1 64 ? -2.887 17.906 -10.922 1 66.31 64 ALA A N 1
ATOM 517 C CA . ALA A 1 64 ? -1.799 16.938 -11.055 1 66.31 64 ALA A CA 1
ATOM 518 C C . ALA A 1 64 ? -0.543 17.609 -11.617 1 66.31 64 ALA A C 1
ATOM 520 O O . ALA A 1 64 ? 0.576 17.234 -11.25 1 66.31 64 ALA A O 1
ATOM 521 N N . LEU A 1 65 ? -0.77 18.594 -12.258 1 70.31 65 LEU A N 1
ATOM 522 C CA . LEU A 1 65 ? 0.335 19.281 -12.93 1 70.31 65 LEU A CA 1
ATOM 523 C C . LEU A 1 65 ? 1.158 20.094 -11.938 1 70.31 65 LEU A C 1
ATOM 525 O O . LEU A 1 65 ? 2.328 20.391 -12.195 1 70.31 65 LEU A O 1
ATOM 529 N N . ASP A 1 66 ? 0.576 20.375 -10.859 1 75.5 66 ASP A N 1
ATOM 530 C CA . ASP A 1 66 ? 1.311 21.141 -9.867 1 75.5 66 ASP A CA 1
ATOM 531 C C . ASP A 1 66 ? 2.443 20.328 -9.258 1 75.5 66 ASP A C 1
ATOM 533 O O . ASP A 1 66 ? 3.469 20.875 -8.852 1 75.5 66 ASP A O 1
ATOM 537 N N . LEU A 1 67 ? 2.295 19.078 -9.219 1 76.75 67 LEU A N 1
ATOM 538 C CA . LEU A 1 67 ? 3.34 18.203 -8.695 1 76.75 67 LEU A CA 1
ATOM 539 C C . LEU A 1 67 ? 4.574 18.25 -9.594 1 76.75 67 LEU A C 1
ATOM 541 O O . LEU A 1 67 ? 5.703 18.125 -9.102 1 76.75 67 LEU A O 1
ATOM 545 N N . LEU A 1 68 ? 4.289 18.578 -10.875 1 81.38 68 LEU A N 1
ATOM 546 C CA . LEU A 1 68 ? 5.391 18.516 -11.828 1 81.38 68 LEU A CA 1
ATOM 547 C C . LEU A 1 68 ? 5.914 19.906 -12.141 1 81.38 68 LEU A C 1
ATOM 549 O O . LEU A 1 68 ? 7 20.062 -12.711 1 81.38 68 LEU A O 1
ATOM 553 N N . ARG A 1 69 ? 5.23 20.812 -11.758 1 81 69 ARG A N 1
ATOM 554 C CA . ARG A 1 69 ? 5.559 22.203 -12.117 1 81 69 ARG A CA 1
ATOM 555 C C . ARG A 1 69 ? 6.703 22.719 -11.258 1 81 69 ARG A C 1
ATOM 557 O O . ARG A 1 69 ? 7.555 23.469 -11.742 1 81 69 ARG A O 1
ATOM 564 N N . TYR A 1 70 ? 6.738 22.328 -10.016 1 84.62 70 TYR A N 1
ATOM 565 C CA . TYR A 1 70 ? 7.762 22.812 -9.102 1 84.62 70 TYR A CA 1
ATOM 566 C C . TYR A 1 70 ? 8.953 21.859 -9.047 1 84.62 70 TYR A C 1
ATOM 568 O O . TYR A 1 70 ? 8.781 20.656 -8.906 1 84.62 70 TYR A O 1
ATOM 576 N N . PRO A 1 71 ? 10.125 22.375 -9.172 1 86.56 71 PRO A N 1
ATOM 577 C CA . PRO A 1 71 ? 11.312 21.531 -9.352 1 86.56 71 PRO A CA 1
ATOM 578 C C . PRO A 1 71 ? 11.555 20.594 -8.172 1 86.56 71 PRO A C 1
ATOM 580 O O . PRO A 1 71 ? 11.859 19.422 -8.375 1 86.56 71 PRO A O 1
ATOM 583 N N . ASN A 1 72 ? 11.477 21.078 -6.984 1 88.06 72 ASN A N 1
ATOM 584 C CA . ASN A 1 72 ? 11.734 20.219 -5.832 1 88.06 72 ASN A CA 1
ATOM 585 C C . ASN A 1 72 ? 10.648 19.156 -5.668 1 88.06 72 ASN A C 1
ATOM 587 O O . ASN A 1 72 ? 10.938 18.016 -5.32 1 88.06 72 ASN A O 1
ATOM 591 N N . LEU A 1 73 ? 9.484 19.594 -5.91 1 88.5 73 LEU A N 1
ATOM 592 C CA . LEU A 1 73 ? 8.367 18.641 -5.824 1 88.5 73 LEU A CA 1
ATOM 593 C C . LEU A 1 73 ? 8.469 17.594 -6.922 1 88.5 73 LEU A C 1
ATOM 595 O O . LEU A 1 73 ? 8.172 16.422 -6.688 1 88.5 73 LEU A O 1
ATOM 599 N N . ARG A 1 74 ? 8.883 18.047 -8.07 1 90.81 74 ARG A N 1
ATOM 600 C CA . ARG A 1 74 ? 9.07 17.109 -9.18 1 90.81 74 ARG A CA 1
ATOM 601 C C . ARG A 1 74 ? 10.156 16.094 -8.867 1 90.81 74 ARG A C 1
ATOM 603 O O . ARG A 1 74 ? 10.008 14.914 -9.156 1 90.81 74 ARG A O 1
ATOM 610 N N . ARG A 1 75 ? 11.227 16.547 -8.312 1 91.81 75 ARG A N 1
ATOM 611 C CA . ARG A 1 75 ? 12.312 15.656 -7.93 1 91.81 75 ARG A CA 1
ATOM 612 C C . ARG A 1 75 ? 11.844 14.633 -6.902 1 91.81 75 ARG A C 1
ATOM 614 O O . ARG A 1 75 ? 12.156 13.445 -7.016 1 91.81 75 ARG A O 1
ATOM 621 N N . LYS A 1 76 ? 11.109 15.094 -5.93 1 92.69 76 LYS A N 1
ATOM 622 C CA . LYS A 1 76 ? 10.578 14.188 -4.91 1 92.69 76 LYS A CA 1
ATOM 623 C C . LYS A 1 76 ? 9.625 13.172 -5.52 1 92.69 76 LYS A C 1
ATOM 625 O O . LYS A 1 76 ? 9.664 11.984 -5.172 1 92.69 76 LYS A O 1
ATOM 630 N N . PHE A 1 77 ? 8.867 13.688 -6.441 1 92.44 77 PHE A N 1
ATOM 631 C CA . PHE A 1 77 ? 7.906 12.805 -7.094 1 92.44 77 PHE A CA 1
ATOM 632 C C . PHE A 1 77 ? 8.617 11.703 -7.863 1 92.44 77 PHE A C 1
ATOM 634 O O . PHE A 1 77 ? 8.266 10.523 -7.738 1 92.44 77 PHE A O 1
ATOM 641 N N . PHE A 1 78 ? 9.609 12.016 -8.57 1 94.69 78 PHE A N 1
ATOM 642 C CA . PHE A 1 78 ? 10.312 11.039 -9.391 1 94.69 78 PHE A CA 1
ATOM 643 C C . PHE A 1 78 ? 11.055 10.031 -8.523 1 94.69 78 PHE A C 1
ATOM 645 O O . PHE A 1 78 ? 11.055 8.836 -8.805 1 94.69 78 PHE A O 1
ATOM 652 N N . ILE A 1 79 ? 11.656 10.5 -7.465 1 95.88 79 ILE A N 1
ATOM 653 C CA . ILE A 1 79 ? 12.406 9.602 -6.598 1 95.88 79 ILE A CA 1
ATOM 654 C C . ILE A 1 79 ? 11.453 8.648 -5.883 1 95.88 79 ILE A C 1
ATOM 656 O O . ILE A 1 79 ? 11.68 7.441 -5.852 1 95.88 79 ILE A O 1
ATOM 660 N N . VAL A 1 80 ? 10.359 9.203 -5.363 1 95.62 80 VAL A N 1
ATOM 661 C CA . VAL A 1 80 ? 9.383 8.383 -4.652 1 95.62 80 VAL A CA 1
ATOM 662 C C . VAL A 1 80 ? 8.773 7.363 -5.613 1 95.62 80 VAL A C 1
ATOM 664 O O . VAL A 1 80 ? 8.609 6.195 -5.258 1 95.62 80 VAL A O 1
ATOM 667 N N . THR A 1 81 ? 8.484 7.797 -6.82 1 94.81 81 THR A N 1
ATOM 668 C CA . THR A 1 81 ? 7.898 6.914 -7.824 1 94.81 81 THR A CA 1
ATOM 669 C C . THR A 1 81 ? 8.875 5.809 -8.203 1 94.81 81 THR A C 1
ATOM 671 O O . THR A 1 81 ? 8.492 4.645 -8.328 1 94.81 81 THR A O 1
ATOM 674 N N . PHE A 1 82 ? 10.094 6.191 -8.367 1 97.31 82 PHE A N 1
ATOM 675 C CA . PHE A 1 82 ? 11.109 5.203 -8.695 1 97.31 82 PHE A CA 1
ATOM 676 C C . PHE A 1 82 ? 11.25 4.172 -7.586 1 97.31 82 PHE A C 1
ATOM 678 O O . PHE A 1 82 ? 11.344 2.971 -7.852 1 97.31 82 PHE A O 1
ATOM 685 N N . CYS A 1 83 ? 11.273 4.609 -6.336 1 97.38 83 CYS A N 1
ATOM 686 C CA . CYS A 1 83 ? 11.352 3.705 -5.195 1 97.38 83 CYS A CA 1
ATOM 687 C C . CYS A 1 83 ? 10.133 2.793 -5.137 1 97.38 83 CYS A C 1
ATOM 689 O O . CYS A 1 83 ? 10.258 1.603 -4.84 1 97.38 83 CYS A O 1
ATOM 691 N N . TRP A 1 84 ? 9.023 3.377 -5.434 1 95.94 84 TRP A N 1
ATOM 692 C CA . TRP A 1 84 ? 7.781 2.613 -5.414 1 95.94 84 TRP A CA 1
ATOM 693 C C . TRP A 1 84 ? 7.793 1.527 -6.484 1 95.94 84 TRP A C 1
ATOM 695 O O . TRP A 1 84 ? 7.492 0.365 -6.203 1 95.94 84 TRP A O 1
ATOM 705 N N . VAL A 1 85 ? 8.156 1.845 -7.652 1 96.19 85 VAL A N 1
ATOM 706 C CA . VAL A 1 85 ? 8.219 0.897 -8.758 1 96.19 85 VAL A CA 1
ATOM 707 C C . VAL A 1 85 ? 9.227 -0.206 -8.445 1 96.19 85 VAL A C 1
ATOM 709 O O . VAL A 1 85 ? 8.938 -1.391 -8.641 1 96.19 85 VAL A O 1
ATOM 712 N N . ALA A 1 86 ? 10.359 0.215 -7.992 1 97.75 86 ALA A N 1
ATOM 713 C CA . ALA A 1 86 ? 11.398 -0.752 -7.648 1 97.75 86 ALA A CA 1
ATOM 714 C C . ALA A 1 86 ? 10.922 -1.709 -6.559 1 97.75 86 ALA A C 1
ATOM 716 O O . ALA A 1 86 ? 11.18 -2.914 -6.625 1 97.75 86 ALA A O 1
ATOM 717 N N . ASN A 1 87 ? 10.281 -1.142 -5.586 1 97.19 87 ASN A N 1
ATOM 718 C CA . ASN A 1 87 ? 9.758 -1.965 -4.496 1 97.19 87 ASN A CA 1
ATOM 719 C C . ASN A 1 87 ? 8.734 -2.975 -5 1 97.19 87 ASN A C 1
ATOM 721 O O . ASN A 1 87 ? 8.781 -4.148 -4.633 1 97.19 87 ASN A O 1
ATOM 725 N N . ASP A 1 88 ? 7.863 -2.521 -5.848 1 93.75 88 ASP A N 1
ATOM 726 C CA . ASP A 1 88 ? 6.84 -3.408 -6.395 1 93.75 88 ASP A CA 1
ATOM 727 C C . ASP A 1 88 ? 7.465 -4.488 -7.277 1 93.75 88 ASP A C 1
ATOM 729 O O . ASP A 1 88 ? 6.988 -5.62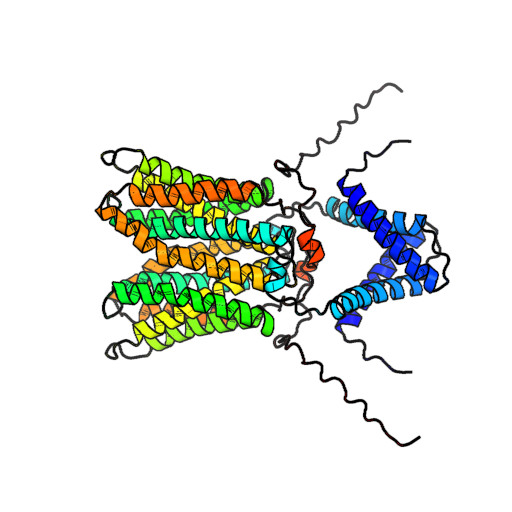5 -7.309 1 93.75 88 ASP A O 1
ATOM 733 N N . LEU A 1 89 ? 8.484 -4.109 -7.941 1 95.56 89 LEU A N 1
ATOM 734 C CA . LEU A 1 89 ? 9.18 -5.078 -8.781 1 95.56 89 LEU A CA 1
ATOM 735 C C . LEU A 1 89 ? 9.773 -6.199 -7.934 1 95.56 89 LEU A C 1
ATOM 737 O O . LEU A 1 89 ? 9.703 -7.371 -8.312 1 95.56 89 LEU A O 1
ATOM 741 N N . VAL A 1 90 ? 10.375 -5.824 -6.828 1 97.38 90 VAL A N 1
ATOM 742 C CA . VAL A 1 90 ? 10.922 -6.84 -5.938 1 97.38 90 VAL A CA 1
ATOM 743 C C . VAL A 1 90 ? 9.797 -7.719 -5.402 1 97.38 90 VAL A C 1
ATOM 745 O O . VAL A 1 90 ? 9.875 -8.945 -5.461 1 97.38 90 VAL A O 1
ATOM 748 N N . TYR A 1 91 ? 8.766 -7.094 -4.961 1 93.56 91 TYR A N 1
ATOM 749 C CA . TYR A 1 91 ? 7.672 -7.812 -4.309 1 93.56 91 TYR A CA 1
ATOM 750 C C . TYR A 1 91 ? 7.027 -8.805 -5.266 1 93.56 91 TYR A C 1
ATOM 752 O O . TYR A 1 91 ? 6.973 -10.008 -4.984 1 93.56 91 TYR A O 1
ATOM 760 N N . PHE A 1 92 ? 6.617 -8.336 -6.363 1 88.62 92 PHE A N 1
ATOM 761 C CA . PHE A 1 92 ? 5.926 -9.188 -7.32 1 88.62 92 PHE A CA 1
ATOM 762 C C . PHE A 1 92 ? 6.91 -10.102 -8.047 1 88.62 92 PHE A C 1
ATOM 764 O O . PHE A 1 92 ? 6.586 -11.242 -8.367 1 88.62 92 PHE A O 1
ATOM 771 N N . GLY A 1 93 ? 8.023 -9.586 -8.305 1 92.56 93 GLY A N 1
ATOM 772 C CA . GLY A 1 93 ? 9.039 -10.422 -8.938 1 92.56 93 GLY A CA 1
ATOM 773 C C . GLY A 1 93 ? 9.352 -11.68 -8.141 1 92.56 93 GLY A C 1
ATOM 774 O O . GLY A 1 93 ? 9.391 -12.773 -8.695 1 92.56 93 GLY A O 1
ATOM 775 N N . LEU A 1 94 ? 9.539 -11.445 -6.898 1 93.56 94 LEU A N 1
ATOM 776 C CA . LEU A 1 94 ? 9.852 -12.586 -6.043 1 93.56 94 LEU A CA 1
ATOM 777 C C . LEU A 1 94 ? 8.641 -13.492 -5.875 1 93.56 94 LEU A C 1
ATOM 779 O O . LEU A 1 94 ? 8.781 -14.711 -5.781 1 93.56 94 LEU A O 1
ATOM 783 N N . GLN A 1 95 ? 7.5 -12.883 -5.828 1 85.94 95 GLN A N 1
ATOM 784 C CA . GLN A 1 95 ? 6.273 -13.656 -5.703 1 85.94 95 GLN A CA 1
ATOM 785 C C . GLN A 1 95 ? 6.051 -14.539 -6.93 1 85.94 95 GLN A C 1
ATOM 787 O O . GLN A 1 95 ? 5.738 -15.727 -6.805 1 85.94 95 GLN A O 1
ATOM 792 N N . TYR A 1 96 ? 6.305 -13.992 -8.086 1 84.56 96 TYR A N 1
ATOM 793 C CA . TYR A 1 96 ? 6.047 -14.711 -9.336 1 84.56 96 TYR A CA 1
ATOM 794 C C . TYR A 1 96 ? 7.188 -15.664 -9.656 1 84.56 96 TYR A C 1
ATOM 796 O O . TYR A 1 96 ? 7.035 -16.562 -10.492 1 84.56 96 TYR A O 1
ATOM 804 N N . ASN A 1 97 ? 8.305 -15.531 -9.047 1 91.25 97 ASN A N 1
ATOM 805 C CA . ASN A 1 97 ? 9.453 -16.391 -9.32 1 91.25 97 ASN A CA 1
ATOM 806 C C . ASN A 1 97 ? 9.406 -17.672 -8.492 1 91.25 97 ASN A C 1
ATOM 808 O O . ASN A 1 97 ? 10.352 -18.453 -8.492 1 91.25 97 ASN A O 1
ATOM 812 N N . LEU A 1 98 ? 8.336 -17.875 -7.809 1 87.19 98 LEU A N 1
ATOM 813 C CA . LEU A 1 98 ? 8.164 -19.016 -6.91 1 87.19 98 LEU A CA 1
ATOM 814 C C . LEU A 1 98 ? 8.367 -20.328 -7.656 1 87.19 98 LEU A C 1
ATOM 816 O O . LEU A 1 98 ? 9.094 -21.203 -7.18 1 87.19 98 LEU A O 1
ATOM 820 N N . PRO A 1 99 ? 7.809 -20.484 -8.828 1 84.56 99 PRO A N 1
ATOM 821 C CA . PRO A 1 99 ? 7.961 -21.766 -9.531 1 84.56 99 PRO A CA 1
ATOM 822 C C . PRO A 1 99 ? 9.414 -22.047 -9.922 1 84.56 99 PRO A C 1
ATOM 824 O O . PRO A 1 99 ? 9.766 -23.203 -10.18 1 84.56 99 PRO A O 1
ATOM 827 N N . ASN A 1 100 ? 10.219 -21.078 -9.984 1 88.19 100 ASN A N 1
ATOM 828 C CA . ASN A 1 100 ? 11.602 -21.25 -10.398 1 88.19 100 ASN A CA 1
ATOM 829 C C . ASN A 1 100 ? 12.516 -21.547 -9.211 1 88.19 100 ASN A C 1
ATOM 831 O O . ASN A 1 100 ? 13.703 -21.812 -9.391 1 88.19 100 ASN A O 1
ATOM 835 N N . LEU A 1 101 ? 11.93 -21.5 -8.031 1 89.38 101 LEU A N 1
ATOM 836 C CA . LEU A 1 101 ? 12.719 -21.766 -6.836 1 89.38 101 LEU A CA 1
ATOM 837 C C . LEU A 1 101 ? 12.742 -23.25 -6.512 1 89.38 101 LEU A C 1
ATOM 839 O O . LEU A 1 101 ? 11.82 -23.984 -6.875 1 89.38 101 LEU A O 1
ATOM 843 N N . GLU A 1 102 ? 13.836 -23.641 -5.93 1 86.94 102 GLU A N 1
ATOM 844 C CA . GLU A 1 102 ? 13.984 -25.047 -5.555 1 86.94 102 GLU A CA 1
ATOM 845 C C . GLU A 1 102 ? 13.156 -25.375 -4.312 1 86.94 102 GLU A C 1
ATOM 847 O O . GLU A 1 102 ? 12.828 -24.469 -3.525 1 86.94 102 GLU A O 1
ATOM 852 N N . GLY A 1 103 ? 12.781 -26.703 -4.25 1 86.94 103 GLY A N 1
ATOM 853 C CA . GLY A 1 103 ? 12.094 -27.156 -3.055 1 86.94 103 GLY A CA 1
ATOM 854 C C . GLY A 1 103 ? 10.594 -27.266 -3.234 1 86.94 103 GLY A C 1
ATOM 855 O O . GLY A 1 103 ? 10.094 -27.203 -4.359 1 86.94 103 GLY A O 1
ATOM 856 N N . ASN A 1 104 ? 9.875 -27.422 -2.115 1 88.44 104 ASN A N 1
ATOM 857 C CA . ASN A 1 104 ? 8.422 -27.531 -2.105 1 88.44 104 ASN A CA 1
ATOM 858 C C . ASN A 1 104 ? 7.754 -26.172 -2.277 1 88.44 104 ASN A C 1
ATOM 860 O O . ASN A 1 104 ? 7.938 -25.281 -1.448 1 88.44 104 ASN A O 1
ATOM 864 N N . PRO A 1 105 ? 7.039 -25.969 -3.371 1 83.75 105 PRO A N 1
ATOM 865 C CA . PRO A 1 105 ? 6.426 -24.672 -3.666 1 83.75 105 PRO A CA 1
ATOM 866 C C . PRO A 1 105 ? 5.504 -24.188 -2.547 1 83.75 105 PRO A C 1
ATOM 868 O O . PRO A 1 105 ? 5.398 -22.984 -2.309 1 83.75 105 PRO A O 1
ATOM 871 N N . PHE A 1 106 ? 4.867 -25.109 -1.847 1 79.69 106 PHE A N 1
ATOM 872 C CA . PHE A 1 106 ? 3.949 -24.719 -0.782 1 79.69 106 PHE A CA 1
ATOM 873 C C . PHE A 1 106 ? 4.711 -24.156 0.412 1 79.69 106 PHE A C 1
ATOM 875 O O . PHE A 1 106 ? 4.312 -23.141 0.984 1 79.69 106 PHE A O 1
ATOM 882 N N . VAL A 1 107 ? 5.75 -24.766 0.735 1 87.19 107 VAL A N 1
ATOM 883 C CA . VAL A 1 107 ? 6.562 -24.312 1.862 1 87.19 107 VAL A CA 1
ATOM 884 C C . VAL A 1 107 ? 7.227 -22.984 1.523 1 87.19 107 VAL A C 1
ATOM 886 O O . VAL A 1 107 ? 7.266 -22.078 2.355 1 87.19 107 VAL A O 1
ATOM 889 N N . THR A 1 108 ? 7.715 -22.891 0.306 1 88.31 108 THR A N 1
ATOM 890 C CA . THR A 1 108 ? 8.375 -21.656 -0.129 1 88.31 108 THR A CA 1
ATOM 891 C C . THR A 1 108 ? 7.375 -20.516 -0.192 1 88.31 108 THR A C 1
ATOM 893 O O . THR A 1 108 ? 7.684 -19.391 0.227 1 88.31 108 THR A O 1
ATOM 896 N N . PHE A 1 109 ? 6.191 -20.797 -0.607 1 82.38 109 PHE A N 1
ATOM 897 C CA . PHE A 1 109 ? 5.152 -19.781 -0.642 1 82.38 109 PHE A CA 1
ATOM 898 C C . PHE A 1 109 ? 4.812 -19.297 0.765 1 82.38 109 PHE A C 1
ATOM 900 O O . PHE A 1 109 ? 4.668 -18.094 1.001 1 82.38 109 PHE A O 1
ATOM 907 N N . PHE A 1 110 ? 4.668 -20.203 1.604 1 83.56 110 PHE A N 1
ATOM 908 C CA . PHE A 1 110 ? 4.348 -19.891 2.99 1 83.56 110 PHE A CA 1
ATOM 909 C C . PHE A 1 110 ? 5.445 -19.031 3.609 1 83.56 110 PHE A C 1
ATOM 911 O O . PHE A 1 110 ? 5.156 -18.062 4.324 1 83.56 110 PHE A O 1
ATOM 918 N N . ALA A 1 111 ? 6.625 -19.375 3.355 1 90.44 111 ALA A N 1
ATOM 919 C CA . ALA A 1 111 ? 7.754 -18.625 3.887 1 90.44 111 ALA A CA 1
ATOM 920 C C . ALA A 1 111 ? 7.746 -17.188 3.359 1 90.44 111 ALA A C 1
ATOM 922 O O . ALA A 1 111 ? 7.953 -16.234 4.121 1 90.44 111 ALA A O 1
ATOM 923 N N . LEU A 1 112 ? 7.438 -17.047 2.059 1 89.19 112 LEU A N 1
ATOM 924 C CA . LEU A 1 112 ? 7.406 -15.742 1.422 1 89.19 112 LEU A CA 1
ATOM 925 C C . LEU A 1 112 ? 6.277 -14.891 1.991 1 89.19 112 LEU A C 1
ATOM 927 O O . LEU A 1 112 ? 6.402 -13.664 2.078 1 89.19 112 LEU A O 1
ATOM 931 N N . THR A 1 113 ? 5.227 -15.531 2.426 1 84.25 113 THR A N 1
ATOM 932 C CA . THR A 1 113 ? 4.051 -14.797 2.885 1 84.25 113 THR A CA 1
ATOM 933 C C . THR A 1 113 ? 4.164 -14.469 4.371 1 84.25 113 THR A C 1
ATOM 935 O O . THR A 1 113 ? 3.91 -13.336 4.785 1 84.25 113 THR A O 1
ATOM 938 N N . ILE A 1 114 ? 4.605 -15.391 5.156 1 88.31 114 ILE A N 1
ATOM 939 C CA . ILE A 1 114 ? 4.609 -15.227 6.605 1 88.31 114 ILE A CA 1
ATOM 940 C C . ILE A 1 114 ? 5.664 -14.203 7.012 1 88.31 114 ILE A C 1
ATOM 942 O O . ILE A 1 114 ? 5.523 -13.523 8.031 1 88.31 114 ILE A O 1
ATOM 946 N N . VAL A 1 115 ? 6.719 -14.078 6.246 1 93.06 115 VAL A N 1
ATOM 947 C CA . VAL A 1 115 ? 7.816 -13.18 6.586 1 93.06 115 VAL A CA 1
ATOM 948 C C . VAL A 1 115 ? 7.332 -11.727 6.512 1 93.06 115 VAL A C 1
ATOM 950 O O . VAL A 1 115 ? 7.957 -10.836 7.082 1 93.06 115 VAL A O 1
ATOM 953 N N . GLU A 1 116 ? 6.254 -11.508 5.859 1 88.44 116 GLU A N 1
ATOM 954 C CA . GLU A 1 116 ? 5.695 -10.164 5.75 1 88.44 116 GLU A CA 1
ATOM 955 C C . GLU A 1 116 ? 5.301 -9.609 7.117 1 88.44 116 GLU A C 1
ATOM 957 O O . GLU A 1 116 ? 5.395 -8.406 7.355 1 88.44 116 GLU A O 1
ATOM 962 N N . LEU A 1 117 ? 4.875 -10.469 8 1 86.44 117 LEU A N 1
ATOM 963 C CA . LEU A 1 117 ? 4.434 -10.039 9.32 1 86.44 117 LEU A CA 1
ATOM 964 C C . LEU A 1 117 ? 5.59 -9.422 10.109 1 86.44 117 LEU A C 1
ATOM 966 O O . LEU A 1 117 ? 5.504 -8.273 10.539 1 86.44 117 LEU A O 1
ATOM 970 N N . PRO A 1 118 ? 6.629 -10.172 10.266 1 90.44 118 PRO A N 1
ATOM 971 C CA . PRO A 1 118 ? 7.734 -9.531 10.984 1 90.44 118 PRO A CA 1
ATOM 972 C C . PRO A 1 118 ? 8.297 -8.32 10.242 1 90.44 118 PRO A C 1
ATOM 974 O O . PRO A 1 118 ? 8.812 -7.391 10.867 1 90.44 118 PRO A O 1
ATOM 977 N N . GLY A 1 119 ? 8.258 -8.312 8.914 1 91.75 119 GLY A N 1
ATOM 978 C CA . GLY A 1 119 ? 8.688 -7.145 8.156 1 91.75 119 GLY A CA 1
ATOM 979 C C . GLY A 1 119 ? 7.914 -5.887 8.508 1 91.75 119 GLY A C 1
ATOM 980 O O . GLY A 1 119 ? 8.508 -4.832 8.734 1 91.75 119 GLY A O 1
ATOM 981 N N . LEU A 1 120 ? 6.648 -6.027 8.656 1 87.06 120 LEU A N 1
ATOM 982 C CA . LEU A 1 120 ? 5.797 -4.879 8.961 1 87.06 120 LEU A CA 1
ATOM 983 C C . LEU A 1 120 ? 5.988 -4.426 10.398 1 87.06 120 LEU A C 1
ATOM 985 O O . LEU A 1 120 ? 5.957 -3.225 10.688 1 87.06 120 LEU A O 1
ATOM 989 N N . LEU A 1 121 ? 6.188 -5.344 11.258 1 85.69 121 LEU A N 1
ATOM 990 C CA . LEU A 1 121 ? 6.434 -5.008 12.656 1 85.69 121 LEU A CA 1
ATOM 991 C C . LEU A 1 121 ? 7.77 -4.293 12.82 1 85.69 121 LEU A C 1
ATOM 993 O O . LEU A 1 121 ? 7.875 -3.316 13.562 1 85.69 121 LEU A O 1
ATOM 997 N N . CYS A 1 122 ? 8.703 -4.77 12.07 1 89.19 122 CYS A N 1
ATOM 998 C CA . CYS A 1 122 ? 10.039 -4.188 12.141 1 89.19 122 CYS A CA 1
ATOM 999 C C . CYS A 1 122 ? 10.039 -2.752 11.625 1 89.19 122 CYS A C 1
ATOM 1001 O O . CYS A 1 122 ? 10.656 -1.871 12.227 1 89.19 122 CYS A O 1
ATOM 1003 N N . ILE A 1 123 ? 9.344 -2.547 10.555 1 89 123 ILE A N 1
ATOM 1004 C CA . ILE A 1 123 ? 9.398 -1.233 9.922 1 89 123 ILE A CA 1
ATOM 1005 C C . ILE A 1 123 ? 8.633 -0.222 10.773 1 89 123 ILE A C 1
ATOM 1007 O O . ILE A 1 123 ? 9.008 0.953 10.836 1 89 123 ILE A O 1
ATOM 1011 N N . TRP A 1 124 ? 7.629 -0.682 11.383 1 82.5 124 TRP A N 1
ATOM 1012 C CA . TRP A 1 124 ? 6.902 0.199 12.297 1 82.5 124 TRP A CA 1
ATOM 1013 C C . TRP A 1 124 ? 7.828 0.755 13.367 1 82.5 124 TRP A C 1
ATOM 1015 O O . TRP A 1 124 ? 7.84 1.962 13.625 1 82.5 124 TRP A O 1
ATOM 1025 N N . TYR A 1 125 ? 8.594 -0.078 13.938 1 82.06 125 TYR A N 1
ATOM 1026 C CA . TYR A 1 125 ? 9.516 0.307 14.992 1 82.06 125 TYR A CA 1
ATOM 1027 C C . TYR A 1 125 ? 10.641 1.179 14.445 1 82.06 125 TYR A C 1
ATOM 1029 O O . TYR A 1 125 ? 10.992 2.195 15.047 1 82.06 125 TYR A O 1
ATOM 1037 N N . LEU A 1 126 ? 11.148 0.902 13.344 1 87.31 126 LEU A N 1
ATOM 1038 C CA . LEU A 1 126 ? 12.32 1.585 12.812 1 87.31 126 LEU A CA 1
ATOM 1039 C C . LEU A 1 126 ? 11.953 2.961 12.273 1 87.31 126 LEU A C 1
ATOM 1041 O O . LEU A 1 126 ? 12.766 3.887 12.305 1 87.31 126 LEU A O 1
ATOM 1045 N N . MET A 1 127 ? 10.75 3.043 11.828 1 86.88 127 MET A N 1
ATOM 1046 C CA . MET A 1 127 ? 10.305 4.34 11.32 1 86.88 127 MET A CA 1
ATOM 1047 C C . MET A 1 127 ? 10.219 5.363 12.445 1 86.88 127 MET A C 1
ATOM 1049 O O . MET A 1 127 ? 10.43 6.559 12.219 1 86.88 127 MET A O 1
ATOM 1053 N N . GLU A 1 128 ? 9.969 4.891 13.617 1 81.81 128 GLU A N 1
ATOM 1054 C CA . GLU A 1 128 ? 9.891 5.785 14.766 1 81.81 128 GLU A CA 1
ATOM 1055 C C . GLU A 1 128 ? 11.281 6.191 15.25 1 81.81 128 GLU A C 1
ATOM 1057 O O . GLU A 1 128 ? 11.469 7.301 15.742 1 81.81 128 GLU A O 1
ATOM 1062 N N . LYS A 1 129 ? 12.203 5.316 15.023 1 83.38 129 LYS A N 1
ATOM 1063 C CA . LYS A 1 129 ? 13.539 5.559 15.57 1 83.38 129 LYS A CA 1
ATOM 1064 C C . LYS A 1 129 ? 14.445 6.215 14.531 1 83.38 129 LYS A C 1
ATOM 1066 O O . LYS A 1 129 ? 15.18 7.152 14.852 1 83.38 129 LYS A O 1
ATOM 1071 N N . TRP A 1 130 ? 14.367 5.711 13.273 1 87.06 130 TRP A N 1
ATOM 1072 C CA . TRP A 1 130 ? 15.328 6.125 12.258 1 87.06 130 TRP A CA 1
ATOM 1073 C C . TRP A 1 130 ? 14.695 7.102 11.273 1 87.06 130 TRP A C 1
ATOM 1075 O O . TRP A 1 130 ? 15.398 7.738 10.484 1 87.06 130 TRP A O 1
ATOM 1085 N N . GLY A 1 131 ? 13.375 7.223 11.375 1 87.25 131 GLY A N 1
ATOM 1086 C CA . GLY A 1 131 ? 12.695 8.039 10.383 1 87.25 131 GLY A CA 1
ATOM 1087 C C . GLY A 1 131 ? 12.25 7.25 9.164 1 87.25 131 GLY A C 1
ATOM 1088 O O . GLY A 1 131 ? 12.289 6.02 9.172 1 87.25 131 GLY A O 1
ATOM 1089 N N . ARG A 1 132 ? 11.734 8 8.211 1 89.5 132 ARG A N 1
ATOM 1090 C CA . ARG A 1 132 ? 11.18 7.352 7.023 1 89.5 132 ARG A CA 1
ATOM 1091 C C . ARG A 1 132 ? 12.25 7.184 5.949 1 89.5 132 ARG A C 1
ATOM 1093 O O . ARG A 1 132 ? 12.312 6.145 5.285 1 89.5 132 ARG A O 1
ATOM 1100 N N . ARG A 1 133 ? 13.102 8.133 5.844 1 91.69 133 ARG A N 1
ATOM 1101 C CA . ARG A 1 133 ? 14.102 8.148 4.781 1 91.69 133 ARG A CA 1
ATOM 1102 C C . ARG A 1 133 ? 15.016 6.934 4.875 1 91.69 133 ARG A C 1
ATOM 1104 O O . ARG A 1 133 ? 15.125 6.156 3.924 1 91.69 133 ARG A O 1
ATOM 1111 N N . TRP A 1 134 ? 15.578 6.758 5.949 1 92.81 134 TRP A N 1
ATOM 1112 C CA . TRP A 1 134 ? 16.562 5.691 6.125 1 92.81 134 TRP A CA 1
ATOM 1113 C C . TRP A 1 134 ? 15.875 4.332 6.227 1 92.81 134 TRP A C 1
ATOM 1115 O O . TRP A 1 134 ? 16.422 3.32 5.77 1 92.81 134 TRP A O 1
ATOM 1125 N N . SER A 1 135 ? 14.719 4.309 6.816 1 94.19 135 SER A N 1
ATOM 1126 C CA . SER A 1 135 ? 13.992 3.049 6.906 1 94.19 135 SER A CA 1
ATOM 1127 C C . SER A 1 135 ? 13.594 2.539 5.523 1 94.19 135 SER A C 1
ATOM 1129 O O . SER A 1 135 ? 13.789 1.361 5.211 1 94.19 135 SER A O 1
ATOM 1131 N N . SER A 1 136 ? 13.07 3.457 4.715 1 95.56 136 SER A N 1
ATOM 1132 C CA . SER A 1 136 ? 12.672 3.047 3.373 1 95.56 136 SER A CA 1
ATOM 1133 C C . SER A 1 136 ? 13.875 2.645 2.531 1 95.56 136 SER A C 1
ATOM 1135 O O . SER A 1 136 ? 13.867 1.595 1.883 1 95.56 136 SER A O 1
ATOM 1137 N N . ALA A 1 137 ? 14.914 3.424 2.582 1 96.69 137 ALA A N 1
ATOM 1138 C CA . ALA A 1 137 ? 16.109 3.16 1.772 1 96.69 137 ALA A CA 1
ATOM 1139 C C . ALA A 1 137 ? 16.797 1.878 2.219 1 96.69 137 ALA A C 1
ATOM 1141 O O . ALA A 1 137 ? 17.219 1.069 1.388 1 96.69 137 ALA A O 1
ATOM 1142 N N . SER A 1 138 ? 16.922 1.679 3.488 1 97.06 138 SER A N 1
ATOM 1143 C CA . SER A 1 138 ? 17.641 0.521 4.004 1 97.06 138 SER A CA 1
ATOM 1144 C C . SER A 1 138 ? 16.906 -0.777 3.68 1 97.06 138 SER A C 1
ATOM 1146 O O . SER A 1 138 ? 17.531 -1.754 3.252 1 97.06 138 SER A O 1
ATOM 1148 N N . PHE A 1 139 ? 15.648 -0.787 3.865 1 98.06 139 PHE A N 1
ATOM 1149 C CA . PHE A 1 139 ? 14.914 -2.021 3.617 1 98.06 139 PHE A CA 1
ATOM 1150 C C . PHE A 1 139 ? 14.789 -2.289 2.121 1 98.06 139 PHE A C 1
ATOM 1152 O O . PHE A 1 139 ? 14.797 -3.445 1.689 1 98.06 139 PHE A O 1
ATOM 1159 N N . LEU A 1 140 ? 14.609 -1.215 1.352 1 98.38 140 LEU A N 1
ATOM 1160 C CA . LEU A 1 140 ? 14.641 -1.401 -0.095 1 98.38 140 LEU A CA 1
ATOM 1161 C C . LEU A 1 140 ? 16 -1.915 -0.547 1 98.38 140 LEU A C 1
ATOM 1163 O O . LEU A 1 140 ? 16.094 -2.799 -1.401 1 98.38 140 LEU A O 1
ATOM 1167 N N . GLY A 1 141 ? 17.016 -1.37 0.057 1 98.62 141 GLY A N 1
ATOM 1168 C CA . GLY A 1 141 ? 18.359 -1.861 -0.212 1 98.62 141 GLY A CA 1
ATOM 1169 C C . GLY A 1 141 ? 18.562 -3.316 0.176 1 98.62 141 GLY A C 1
ATOM 1170 O O . GLY A 1 141 ? 19.156 -4.086 -0.57 1 98.62 141 GLY A O 1
ATOM 1171 N N . LEU A 1 142 ? 18.078 -3.623 1.33 1 98.62 142 LEU A N 1
ATOM 1172 C CA . LEU A 1 142 ? 18.156 -5.008 1.787 1 98.62 142 LEU A CA 1
ATOM 1173 C C . LEU A 1 142 ? 17.5 -5.945 0.78 1 98.62 142 LEU A C 1
ATOM 1175 O O . LEU A 1 142 ? 18.047 -7 0.458 1 98.62 142 LEU A O 1
ATOM 1179 N N . ALA A 1 143 ? 16.328 -5.582 0.33 1 98.62 143 ALA A N 1
ATOM 1180 C CA . ALA A 1 143 ? 15.617 -6.387 -0.662 1 98.62 143 ALA A CA 1
ATOM 1181 C C . ALA A 1 143 ? 16.438 -6.512 -1.947 1 98.62 143 ALA A C 1
ATOM 1183 O O . ALA A 1 143 ? 16.547 -7.602 -2.508 1 98.62 143 ALA A O 1
ATOM 1184 N N . GLY A 1 144 ? 16.953 -5.391 -2.379 1 98.69 144 GLY A N 1
ATOM 1185 C CA . GLY A 1 144 ? 17.766 -5.398 -3.588 1 98.69 144 GLY A CA 1
ATOM 1186 C C . GLY A 1 144 ? 19.031 -6.227 -3.457 1 98.69 144 GLY A C 1
ATOM 1187 O O . GLY A 1 144 ? 19.359 -7.02 -4.348 1 98.69 144 GLY A O 1
ATOM 1188 N N . PHE A 1 145 ? 19.734 -6.078 -2.391 1 98.56 145 PHE A N 1
ATOM 1189 C CA . PHE A 1 145 ? 20.969 -6.809 -2.168 1 98.56 145 PHE A CA 1
ATOM 1190 C C . PHE A 1 145 ? 20.703 -8.305 -2.057 1 98.56 145 PHE A C 1
ATOM 1192 O O . PHE A 1 145 ? 21.5 -9.117 -2.533 1 98.56 145 PHE A O 1
ATOM 1199 N N . ALA A 1 146 ? 19.656 -8.656 -1.371 1 98.44 146 ALA A N 1
ATOM 1200 C CA . ALA A 1 146 ? 19.297 -10.07 -1.276 1 98.44 146 ALA A CA 1
ATOM 1201 C C . ALA A 1 146 ? 19.125 -10.688 -2.662 1 98.44 146 ALA A C 1
ATOM 1203 O O . ALA A 1 146 ? 19.578 -11.805 -2.91 1 98.44 146 ALA A O 1
ATOM 1204 N N . CYS A 1 147 ? 18.516 -9.93 -3.559 1 97.81 147 CYS A N 1
ATOM 1205 C CA . CYS A 1 147 ? 18.328 -10.414 -4.922 1 97.81 147 CYS A CA 1
ATOM 1206 C C . CYS A 1 147 ? 19.672 -10.5 -5.645 1 97.81 147 CYS A C 1
ATOM 1208 O O . CYS A 1 147 ? 19.922 -11.469 -6.371 1 97.81 147 CYS A O 1
ATOM 1210 N N . LEU A 1 148 ? 20.547 -9.555 -5.406 1 97.94 148 LEU A N 1
ATOM 1211 C CA . LEU A 1 148 ? 21.828 -9.531 -6.098 1 97.94 148 LEU A CA 1
ATOM 1212 C C . LEU A 1 148 ? 22.719 -10.68 -5.629 1 97.94 148 LEU A C 1
ATOM 1214 O O . LEU A 1 148 ? 23.516 -11.219 -6.41 1 97.94 148 LEU A O 1
ATOM 1218 N N . VAL A 1 149 ? 22.625 -11.07 -4.395 1 97.25 149 VAL A N 1
ATOM 1219 C CA . VAL A 1 149 ? 23.391 -12.203 -3.887 1 97.25 149 VAL A CA 1
ATOM 1220 C C . VAL A 1 149 ? 23.047 -13.453 -4.695 1 97.25 149 VAL A C 1
ATOM 1222 O O . VAL A 1 149 ? 23.953 -14.211 -5.074 1 97.25 149 VAL A O 1
ATOM 1225 N N . VAL A 1 150 ? 21.812 -13.688 -4.961 1 95.19 150 VAL A N 1
ATOM 1226 C CA . VAL A 1 150 ? 21.391 -14.859 -5.73 1 95.19 150 VAL A CA 1
ATOM 1227 C C . VAL A 1 150 ? 21.969 -14.781 -7.145 1 95.19 150 VAL A C 1
ATOM 1229 O O . VAL A 1 150 ? 22.312 -15.805 -7.734 1 95.19 150 VAL A O 1
ATOM 1232 N N . ALA A 1 151 ? 22 -13.555 -7.656 1 92.25 151 ALA A N 1
ATOM 1233 C CA . ALA A 1 151 ? 22.453 -13.344 -9.031 1 92.25 151 ALA A CA 1
ATOM 1234 C C . ALA A 1 151 ? 23.922 -13.727 -9.188 1 92.25 151 ALA A C 1
ATOM 1236 O O . ALA A 1 151 ? 24.375 -14.039 -10.289 1 92.25 151 ALA A O 1
ATOM 1237 N N . VAL A 1 152 ? 24.672 -13.766 -8.125 1 90.88 152 VAL A N 1
ATOM 1238 C CA . VAL A 1 152 ? 26.109 -13.984 -8.25 1 90.88 152 VAL A CA 1
ATOM 1239 C C . VAL A 1 152 ? 26.469 -15.367 -7.699 1 90.88 152 VAL A C 1
ATOM 1241 O O . VAL A 1 152 ? 27.578 -15.867 -7.941 1 90.88 152 VAL A O 1
ATOM 1244 N N . VAL A 1 153 ? 25.609 -15.945 -6.949 1 90.06 153 VAL A N 1
ATOM 1245 C CA . VAL A 1 153 ? 25.891 -17.25 -6.371 1 90.06 153 VAL A CA 1
ATOM 1246 C C . VAL A 1 153 ? 25.562 -18.344 -7.387 1 90.06 153 VAL A C 1
ATOM 1248 O O . VAL A 1 153 ? 24.516 -18.312 -8.039 1 90.06 153 VAL A O 1
ATOM 1251 N N . PRO A 1 154 ? 26.469 -19.281 -7.438 1 85.06 154 PRO A N 1
ATOM 1252 C CA . PRO A 1 154 ? 26.234 -20.359 -8.391 1 85.06 154 PRO A CA 1
ATOM 1253 C C . PRO A 1 154 ? 24.938 -21.125 -8.125 1 85.06 154 PRO A C 1
ATOM 1255 O O . PRO A 1 154 ? 24.516 -21.234 -6.969 1 85.06 154 PRO A O 1
ATOM 1258 N N . GLU A 1 155 ? 24.297 -21.547 -9.164 1 77.25 155 GLU A N 1
ATOM 1259 C CA . GLU A 1 155 ? 22.969 -22.172 -9.133 1 77.25 155 GLU A CA 1
ATOM 1260 C C . GLU A 1 155 ? 23 -23.469 -8.336 1 77.25 155 GLU A C 1
ATOM 1262 O O . GLU A 1 155 ? 21.969 -23.922 -7.836 1 77.25 155 GLU A O 1
ATOM 1267 N N . ASP A 1 156 ? 24.125 -24.078 -8.125 1 77.62 156 ASP A N 1
ATOM 1268 C CA . ASP A 1 156 ? 24.234 -25.391 -7.504 1 77.62 156 ASP A CA 1
ATOM 1269 C C . ASP A 1 156 ? 24.094 -25.297 -5.988 1 77.62 156 ASP A C 1
ATOM 1271 O O . ASP A 1 156 ? 23.922 -26.312 -5.309 1 77.62 156 ASP A O 1
ATOM 1275 N N . VAL A 1 157 ? 24.203 -24.125 -5.473 1 75.19 157 VAL A N 1
ATOM 1276 C CA . VAL A 1 157 ? 24.031 -24 -4.031 1 75.19 157 VAL A CA 1
ATOM 1277 C C . VAL A 1 157 ? 22.547 -23.969 -3.691 1 75.19 157 VAL A C 1
ATOM 1279 O O . VAL A 1 157 ? 21.828 -23.031 -4.066 1 75.19 157 VAL A O 1
ATOM 1282 N N . PRO A 1 158 ? 22.188 -24.984 -2.992 1 75.81 158 PRO A N 1
ATOM 1283 C CA . PRO A 1 158 ? 20.734 -25.109 -2.76 1 75.81 158 PRO A CA 1
ATOM 1284 C C . PRO A 1 158 ? 20.203 -24.078 -1.775 1 75.81 158 PRO A C 1
ATOM 1286 O O . PRO A 1 158 ? 20.953 -23.578 -0.931 1 75.81 158 PRO A O 1
ATOM 1289 N N . HIS A 1 159 ? 19.156 -23.609 -1.803 1 88.5 159 HIS A N 1
ATOM 1290 C CA . HIS A 1 159 ? 18.344 -22.922 -0.82 1 88.5 159 HIS A CA 1
ATOM 1291 C C . HIS A 1 159 ? 18.719 -21.438 -0.735 1 88.5 159 HIS A C 1
ATOM 1293 O O . HIS A 1 159 ? 18.047 -20.656 -0.066 1 88.5 159 HIS A O 1
ATOM 1299 N N . VAL A 1 160 ? 19.875 -21.094 -1.438 1 92.62 160 VAL A N 1
ATOM 1300 C CA . VAL A 1 160 ? 20.281 -19.688 -1.386 1 92.62 160 VAL A CA 1
ATOM 1301 C C . VAL A 1 160 ? 19.188 -18.812 -2.006 1 92.62 160 VAL A C 1
ATOM 1303 O O . VAL A 1 160 ? 18.828 -17.766 -1.452 1 92.62 160 VAL A O 1
ATOM 1306 N N . ALA A 1 161 ? 18.656 -19.281 -3.098 1 94.62 161 ALA A N 1
ATOM 1307 C CA . ALA A 1 161 ? 17.641 -18.5 -3.805 1 94.62 161 ALA A CA 1
ATOM 1308 C C . ALA A 1 161 ? 16.375 -18.344 -2.955 1 94.62 161 ALA A C 1
ATOM 1310 O O . ALA A 1 161 ? 15.789 -17.266 -2.896 1 94.62 161 ALA A O 1
ATOM 1311 N N . VAL A 1 162 ? 16.062 -19.375 -2.258 1 94.69 162 VAL A N 1
ATOM 1312 C CA . VAL A 1 162 ? 14.859 -19.359 -1.433 1 94.69 162 VAL A CA 1
ATOM 1313 C C . VAL A 1 162 ? 15.07 -18.422 -0.237 1 94.69 162 VAL A C 1
ATOM 1315 O O . VAL A 1 162 ? 14.234 -17.562 0.043 1 94.69 162 VAL A O 1
ATOM 1318 N N . ILE A 1 163 ? 16.188 -18.578 0.419 1 96.31 163 ILE A N 1
ATOM 1319 C CA . ILE A 1 163 ? 16.484 -17.781 1.604 1 96.31 163 ILE A CA 1
ATOM 1320 C C . ILE A 1 163 ? 16.578 -16.312 1.226 1 96.31 163 ILE A C 1
ATOM 1322 O O . ILE A 1 163 ? 15.992 -15.453 1.9 1 96.31 163 ILE A O 1
ATOM 1326 N N . CYS A 1 164 ? 17.234 -16.031 0.172 1 97.25 164 CYS A N 1
ATOM 1327 C CA . CYS A 1 164 ? 17.375 -14.648 -0.283 1 97.25 164 CYS A CA 1
ATOM 1328 C C . CYS A 1 164 ? 16.031 -14.07 -0.726 1 97.25 164 CYS A C 1
ATOM 1330 O O . CYS A 1 164 ? 15.781 -12.883 -0.558 1 97.25 164 CYS A O 1
ATOM 1332 N N . SER A 1 165 ? 15.242 -14.914 -1.312 1 96.94 165 SER A N 1
ATOM 1333 C C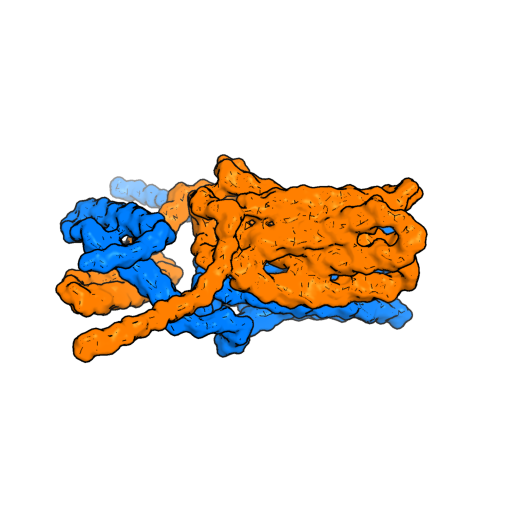A . SER A 1 165 ? 13.906 -14.453 -1.693 1 96.94 165 SER A CA 1
ATOM 1334 C C . SER A 1 165 ? 13.078 -14.078 -0.469 1 96.94 165 SER A C 1
ATOM 1336 O O . SER A 1 165 ? 12.352 -13.086 -0.488 1 96.94 165 SER A O 1
ATOM 1338 N N . VAL A 1 166 ? 13.227 -14.836 0.612 1 96.75 166 VAL A N 1
ATOM 1339 C CA . VAL A 1 166 ? 12.508 -14.547 1.848 1 96.75 166 VAL A CA 1
ATOM 1340 C C . VAL A 1 166 ? 13.008 -13.242 2.451 1 96.75 166 VAL A C 1
ATOM 1342 O O . VAL A 1 166 ? 12.211 -12.398 2.869 1 96.75 166 VAL A O 1
ATOM 1345 N N . ILE A 1 167 ? 14.258 -13.031 2.402 1 98 167 ILE A N 1
ATOM 1346 C CA . ILE A 1 167 ? 14.852 -11.789 2.898 1 98 167 ILE A CA 1
ATOM 1347 C C . ILE A 1 167 ? 14.398 -10.617 2.029 1 98 167 ILE A C 1
ATOM 1349 O O . ILE A 1 167 ? 14.094 -9.539 2.541 1 98 167 ILE A O 1
ATOM 1353 N N . GLY A 1 168 ? 14.445 -10.875 0.718 1 98.19 168 GLY A N 1
ATOM 1354 C CA . GLY A 1 168 ? 13.969 -9.852 -0.2 1 98.19 168 GLY A CA 1
ATOM 1355 C C . GLY A 1 168 ? 12.523 -9.461 0.042 1 98.19 168 GLY A C 1
ATOM 1356 O O . GLY A 1 168 ? 12.18 -8.273 0.02 1 98.19 168 GLY A O 1
ATOM 1357 N N . LYS A 1 169 ? 11.703 -10.469 0.305 1 95.81 169 LYS A N 1
ATOM 1358 C CA . LYS A 1 169 ? 10.289 -10.219 0.588 1 95.81 169 LYS A CA 1
ATOM 1359 C C . LYS A 1 169 ? 10.117 -9.453 1.898 1 95.81 169 LYS A C 1
ATOM 1361 O O . LYS A 1 169 ? 9.273 -8.562 1.997 1 95.81 169 LYS A O 1
ATOM 1366 N N . PHE A 1 170 ? 10.898 -9.844 2.863 1 96.44 170 PHE A N 1
ATOM 1367 C CA . PHE A 1 170 ? 10.938 -9.109 4.121 1 96.44 170 PHE A CA 1
ATOM 1368 C C . PHE A 1 170 ? 11.273 -7.645 3.883 1 96.44 170 PHE A C 1
ATOM 1370 O O . PHE A 1 170 ? 10.578 -6.754 4.379 1 96.44 170 PHE A O 1
ATOM 1377 N N . GLY A 1 171 ? 12.281 -7.406 3.143 1 97.75 171 GLY A N 1
ATOM 1378 C CA . GLY A 1 171 ? 12.727 -6.055 2.846 1 97.75 171 GLY A CA 1
ATOM 1379 C C . GLY A 1 171 ? 11.719 -5.262 2.031 1 97.75 171 GLY A C 1
ATOM 1380 O O . GLY A 1 171 ? 11.461 -4.094 2.322 1 97.75 171 GLY A O 1
ATOM 1381 N N . SER A 1 172 ? 11.156 -5.887 1.046 1 96.94 172 SER A N 1
ATOM 1382 C CA . SER A 1 172 ? 10.227 -5.195 0.157 1 96.94 172 SER A CA 1
ATOM 1383 C C . SER A 1 172 ? 8.93 -4.844 0.879 1 96.94 172 SER A C 1
ATOM 1385 O O . SER A 1 172 ? 8.367 -3.77 0.667 1 96.94 172 SER A O 1
ATOM 1387 N N . THR A 1 173 ? 8.461 -5.746 1.757 1 92.75 173 THR A N 1
ATOM 1388 C CA . THR A 1 173 ? 7.254 -5.477 2.527 1 92.75 173 THR A CA 1
ATOM 1389 C C . THR A 1 173 ? 7.473 -4.309 3.482 1 92.75 173 THR A C 1
ATOM 1391 O O . THR A 1 173 ? 6.621 -3.422 3.594 1 92.75 173 THR A O 1
ATOM 1394 N N . SER A 1 174 ? 8.539 -4.32 4.07 1 94.44 174 SER A N 1
ATOM 1395 C CA . SER A 1 174 ? 8.891 -3.248 4.996 1 94.44 174 SER A CA 1
ATOM 1396 C C . SER A 1 174 ? 9.062 -1.92 4.266 1 94.44 174 SER A C 1
ATOM 1398 O O . SER A 1 174 ? 8.484 -0.908 4.668 1 94.44 174 SER A O 1
ATOM 1400 N N . SER A 1 175 ? 9.812 -1.994 3.234 1 96.06 175 SER A N 1
ATOM 1401 C CA . SER A 1 175 ? 10.078 -0.762 2.498 1 96.06 175 SER A CA 1
ATOM 1402 C C . SER A 1 175 ? 8.797 -0.183 1.906 1 96.06 175 SER A C 1
ATOM 1404 O O . SER A 1 175 ? 8.656 1.036 1.803 1 96.06 175 SER A O 1
ATOM 1406 N N . TYR A 1 176 ? 7.879 -0.996 1.554 1 92.5 176 TYR A N 1
ATOM 1407 C CA . TYR A 1 176 ? 6.625 -0.524 0.979 1 92.5 176 TYR A CA 1
ATOM 1408 C C . TYR A 1 176 ? 5.875 0.369 1.961 1 92.5 176 TYR A C 1
ATOM 1410 O O . TYR A 1 176 ? 5.402 1.446 1.593 1 92.5 176 TYR A O 1
ATOM 1418 N N . MET A 1 177 ? 5.805 -0.089 3.174 1 89.38 177 MET A N 1
ATOM 1419 C CA . MET A 1 177 ? 5.113 0.69 4.199 1 89.38 177 MET A CA 1
ATOM 1420 C C . MET A 1 177 ? 5.805 2.031 4.418 1 89.38 177 MET A C 1
ATOM 1422 O O . MET A 1 177 ? 5.141 3.064 4.527 1 89.38 177 MET A O 1
ATOM 1426 N N . ALA A 1 178 ? 7.027 1.985 4.43 1 92.69 178 ALA A N 1
ATOM 1427 C CA . ALA A 1 178 ? 7.793 3.209 4.656 1 92.69 178 ALA A CA 1
ATOM 1428 C C . ALA A 1 178 ? 7.645 4.172 3.482 1 92.69 178 ALA A C 1
ATOM 1430 O O . ALA A 1 178 ? 7.453 5.375 3.68 1 92.69 178 ALA A O 1
ATOM 1431 N N . ILE A 1 179 ? 7.68 3.637 2.303 1 93.31 179 ILE A N 1
ATOM 1432 C CA . ILE A 1 179 ? 7.59 4.461 1.103 1 93.31 179 ILE A CA 1
ATOM 1433 C C . ILE A 1 179 ? 6.199 5.082 1.004 1 93.31 179 ILE A C 1
ATOM 1435 O O . ILE A 1 179 ? 6.059 6.258 0.665 1 93.31 179 ILE A O 1
ATOM 1439 N N . THR A 1 180 ? 5.25 4.293 1.301 1 88.38 180 THR A N 1
ATOM 1440 C CA . THR A 1 180 ? 3.877 4.781 1.229 1 88.38 180 THR A CA 1
ATOM 1441 C C . THR A 1 180 ? 3.641 5.887 2.25 1 88.38 180 THR A C 1
ATOM 1443 O O . THR A 1 180 ? 3.033 6.914 1.934 1 88.38 180 THR A O 1
ATOM 1446 N N . LEU A 1 181 ? 4.109 5.664 3.383 1 87.19 181 LEU A N 1
ATOM 1447 C CA . LEU A 1 181 ? 3.969 6.691 4.41 1 87.19 181 LEU A CA 1
ATOM 1448 C C . LEU A 1 181 ? 4.766 7.941 4.043 1 87.19 181 LEU A C 1
ATOM 1450 O O . LEU A 1 181 ? 4.266 9.062 4.168 1 87.19 181 LEU A O 1
ATOM 1454 N N . GLN A 1 182 ? 5.941 7.672 3.664 1 90.31 182 GLN A N 1
ATOM 1455 C CA . GLN A 1 182 ? 6.812 8.773 3.27 1 90.31 182 GLN A CA 1
ATOM 1456 C C . GLN A 1 182 ? 6.191 9.594 2.141 1 90.31 182 GLN A C 1
ATOM 1458 O O . GLN A 1 182 ? 6.234 10.82 2.16 1 90.31 182 GLN A O 1
ATOM 1463 N N . SER A 1 183 ? 5.621 8.945 1.198 1 90.38 183 SER A N 1
ATOM 1464 C CA . SER A 1 183 ? 4.98 9.609 0.066 1 90.38 183 SER A CA 1
ATOM 1465 C C . SER A 1 183 ? 3.811 10.477 0.521 1 90.38 183 SER A C 1
ATOM 1467 O O . SER A 1 183 ? 3.654 11.602 0.056 1 90.38 183 SER A O 1
ATOM 1469 N N . SER A 1 184 ? 3.041 9.984 1.401 1 86.19 184 SER A N 1
ATOM 1470 C CA . SER A 1 184 ? 1.885 10.727 1.889 1 86.19 184 SER A CA 1
ATOM 1471 C C . SER A 1 184 ? 2.312 11.953 2.686 1 86.19 184 SER A C 1
ATOM 1473 O O . SER A 1 184 ? 1.581 12.945 2.75 1 86.19 184 SER A O 1
ATOM 1475 N N . GLU A 1 185 ? 3.473 11.914 3.256 1 87.06 185 GLU A N 1
ATOM 1476 C CA . GLU A 1 185 ? 3.969 13.016 4.074 1 87.06 185 GLU A CA 1
ATOM 1477 C C . GLU A 1 185 ? 4.707 14.047 3.227 1 87.06 185 GLU A C 1
ATOM 1479 O O . GLU A 1 185 ? 4.812 15.211 3.609 1 87.06 185 GLU A O 1
ATOM 1484 N N . LEU A 1 186 ? 5.254 13.586 2.139 1 88.69 186 LEU A N 1
ATOM 1485 C CA . LEU A 1 186 ? 6.047 14.469 1.291 1 88.69 186 LEU A CA 1
ATOM 1486 C C . LEU A 1 186 ? 5.145 15.305 0.383 1 88.69 186 LEU A C 1
ATOM 1488 O O . LEU A 1 186 ? 5.492 16.438 0.027 1 88.69 186 LEU A O 1
ATOM 1492 N N . TYR A 1 187 ? 4.043 14.75 0.003 1 88 187 TYR A N 1
ATOM 1493 C CA . TYR A 1 187 ? 3.127 15.469 -0.875 1 88 187 TYR A CA 1
ATOM 1494 C C . TYR A 1 187 ? 2.277 16.453 -0.087 1 88 187 TYR A C 1
ATOM 1496 O O . TYR A 1 187 ? 1.701 16.109 0.945 1 88 187 TYR A O 1
ATOM 1504 N N . PRO A 1 188 ? 2.264 17.641 -0.619 1 85.25 188 PRO A N 1
ATOM 1505 C CA . PRO A 1 188 ? 1.423 18.625 0.064 1 85.25 188 PRO A CA 1
ATOM 1506 C C . PRO A 1 188 ? -0.049 18.219 0.101 1 85.25 188 PRO A C 1
ATOM 1508 O O . PRO A 1 188 ? -0.522 17.516 -0.793 1 85.25 188 PRO A O 1
ATOM 1511 N N . THR A 1 189 ? -0.724 18.719 0.99 1 77.44 189 THR A N 1
ATOM 1512 C CA . THR A 1 189 ? -2.096 18.328 1.286 1 77.44 189 THR A CA 1
ATOM 1513 C C . THR A 1 189 ? -2.979 18.469 0.05 1 77.44 189 THR A C 1
ATOM 1515 O O . THR A 1 189 ? -3.727 17.547 -0.295 1 77.44 189 THR A O 1
ATOM 1518 N N . PRO A 1 190 ? -2.832 19.594 -0.736 1 76.88 190 PRO A N 1
ATOM 1519 C CA . PRO A 1 190 ? -3.756 19.781 -1.857 1 76.88 190 PRO A CA 1
ATOM 1520 C C . PRO A 1 190 ? -3.508 18.797 -2.996 1 76.88 190 PRO A C 1
ATOM 1522 O O . PRO A 1 190 ? -4.41 18.531 -3.795 1 76.88 190 PRO A O 1
ATOM 1525 N N . VAL A 1 191 ? -2.311 18.266 -3.057 1 81.94 191 VAL A N 1
ATOM 1526 C CA . VAL A 1 191 ? -1.999 17.375 -4.18 1 81.94 191 VAL A CA 1
ATOM 1527 C C . VAL A 1 191 ? -1.604 16 -3.662 1 81.94 191 VAL A C 1
ATOM 1529 O O . VAL A 1 191 ? -1.065 15.18 -4.41 1 81.94 191 VAL A O 1
ATOM 1532 N N . ARG A 1 192 ? -1.879 15.727 -2.436 1 83.25 192 ARG A N 1
ATOM 1533 C CA . ARG A 1 192 ? -1.475 14.469 -1.816 1 83.25 192 ARG A CA 1
ATOM 1534 C C . ARG A 1 192 ? -2.166 13.281 -2.48 1 83.25 192 ARG A C 1
ATOM 1536 O O . ARG A 1 192 ? -1.518 12.297 -2.834 1 83.25 192 ARG A O 1
ATOM 1543 N N . SER A 1 193 ? -3.453 13.484 -2.637 1 81.31 193 SER A N 1
ATOM 1544 C CA . SER A 1 193 ? -4.207 12.375 -3.219 1 81.31 193 SER A CA 1
ATOM 1545 C C . SER A 1 193 ? -3.77 12.102 -4.656 1 81.31 193 SER A C 1
ATOM 1547 O O . SER A 1 193 ? -3.619 10.945 -5.055 1 81.31 193 SER A O 1
ATOM 1549 N N . ILE A 1 194 ? -3.529 13.125 -5.344 1 81.75 194 ILE A N 1
ATOM 1550 C CA . ILE A 1 194 ? -3.1 13 -6.73 1 81.75 194 ILE A CA 1
ATOM 1551 C C . ILE A 1 194 ? -1.692 12.406 -6.785 1 81.75 194 ILE A C 1
ATOM 1553 O O . ILE A 1 194 ? -1.413 11.531 -7.605 1 81.75 194 ILE A O 1
ATOM 1557 N N . GLY A 1 195 ? -0.846 12.93 -5.984 1 85.56 195 GLY A N 1
ATOM 1558 C CA . GLY A 1 195 ? 0.512 12.406 -5.934 1 85.56 195 GLY A CA 1
ATOM 1559 C C . GLY A 1 195 ? 0.572 10.93 -5.594 1 85.56 195 GLY A C 1
ATOM 1560 O O . GLY A 1 195 ? 1.255 10.164 -6.273 1 85.56 195 GLY A O 1
ATOM 1561 N N . MET A 1 196 ? -0.184 10.539 -4.586 1 84.94 196 MET A N 1
ATOM 1562 C CA . MET A 1 196 ? -0.211 9.141 -4.168 1 84.94 196 MET A CA 1
ATOM 1563 C C . MET A 1 196 ? -0.818 8.258 -5.258 1 84.94 196 MET A C 1
ATOM 1565 O O . MET A 1 196 ? -0.323 7.164 -5.523 1 84.94 196 MET A O 1
ATOM 1569 N N . GLY A 1 197 ? -1.864 8.773 -5.848 1 80.62 197 GLY A N 1
ATOM 1570 C CA . GLY A 1 197 ? -2.486 8.023 -6.93 1 80.62 197 GLY A CA 1
ATOM 1571 C C . GLY A 1 197 ? -1.568 7.828 -8.117 1 80.62 197 GLY A C 1
ATOM 1572 O O . GLY A 1 197 ? -1.468 6.719 -8.656 1 80.62 197 GLY A O 1
ATOM 1573 N N . MET A 1 198 ? -0.927 8.844 -8.469 1 84.38 198 MET A N 1
ATOM 1574 C CA . MET A 1 198 ? -0.029 8.766 -9.617 1 84.38 198 MET A CA 1
ATOM 1575 C C . MET A 1 198 ? 1.152 7.848 -9.32 1 84.38 198 MET A C 1
ATOM 1577 O O . MET A 1 198 ? 1.54 7.035 -10.164 1 84.38 198 MET A O 1
ATOM 1581 N N . THR A 1 199 ? 1.728 8.055 -8.188 1 88.44 199 THR A N 1
ATOM 1582 C CA . THR A 1 199 ? 2.822 7.176 -7.785 1 88.44 199 THR A CA 1
ATOM 1583 C C . THR A 1 199 ? 2.371 5.719 -7.773 1 88.44 199 THR A C 1
ATOM 1585 O O . THR A 1 199 ? 3.07 4.844 -8.289 1 88.44 199 THR A O 1
ATOM 1588 N N . GLY A 1 200 ? 1.215 5.512 -7.242 1 85.06 200 GLY A N 1
ATOM 1589 C CA . GLY A 1 200 ? 0.667 4.164 -7.227 1 85.06 200 GLY A CA 1
ATOM 1590 C C . GLY A 1 200 ? 0.397 3.613 -8.617 1 85.06 200 GLY A C 1
ATOM 1591 O O . GLY A 1 200 ? 0.664 2.441 -8.891 1 85.06 200 GLY A O 1
ATOM 1592 N N . ALA A 1 201 ? -0.102 4.422 -9.477 1 83.44 201 ALA A N 1
ATOM 1593 C CA . ALA A 1 201 ? -0.398 4.012 -10.844 1 83.44 201 ALA A CA 1
ATOM 1594 C C . ALA A 1 201 ? 0.873 3.598 -11.578 1 83.44 201 ALA A C 1
ATOM 1596 O O . ALA A 1 201 ? 0.889 2.588 -12.289 1 83.44 201 ALA A O 1
ATOM 1597 N N . VAL A 1 202 ? 1.882 4.348 -11.398 1 86.75 202 VAL A N 1
ATOM 1598 C CA . VAL A 1 202 ? 3.15 3.996 -12.031 1 86.75 202 VAL A CA 1
ATOM 1599 C C . VAL A 1 202 ? 3.715 2.729 -11.398 1 86.75 202 VAL A C 1
ATOM 1601 O O . VAL A 1 202 ? 4.344 1.913 -12.07 1 86.75 202 VAL A O 1
ATOM 1604 N N . GLY A 1 203 ? 3.512 2.611 -10.117 1 86.25 203 GLY A N 1
ATOM 1605 C CA . GLY A 1 203 ? 3.926 1.396 -9.438 1 86.25 203 GLY A CA 1
ATOM 1606 C C . GLY A 1 203 ? 3.303 0.142 -10.023 1 86.25 203 GLY A C 1
ATOM 1607 O O . GLY A 1 203 ? 3.934 -0.917 -10.047 1 86.25 203 GLY A O 1
ATOM 1608 N N . CYS A 1 204 ? 2.189 0.274 -10.562 1 81.19 204 CYS A N 1
ATOM 1609 C CA . CYS A 1 204 ? 1.483 -0.863 -11.141 1 81.19 204 CYS A CA 1
ATOM 1610 C C . CYS A 1 204 ? 2.205 -1.383 -12.383 1 81.19 204 CYS A C 1
ATOM 1612 O O . CYS A 1 204 ? 2.055 -2.549 -12.75 1 81.19 204 CYS A O 1
ATOM 1614 N N . VAL A 1 205 ? 2.918 -0.58 -12.984 1 83.31 205 VAL A N 1
ATOM 1615 C CA . VAL A 1 205 ? 3.705 -0.999 -14.141 1 83.31 205 VAL A CA 1
ATOM 1616 C C . VAL A 1 205 ? 4.66 -2.119 -13.742 1 83.31 205 VAL A C 1
ATOM 1618 O O . VAL A 1 205 ? 4.914 -3.041 -14.523 1 83.31 205 VAL A O 1
ATOM 1621 N N . ALA A 1 206 ? 5.145 -2.016 -12.516 1 88.38 206 ALA A N 1
ATOM 1622 C CA . ALA A 1 206 ? 6.047 -3.049 -12.016 1 88.38 206 ALA A CA 1
ATOM 1623 C C . ALA A 1 206 ? 5.332 -4.391 -11.898 1 88.38 206 ALA A C 1
ATOM 1625 O O . ALA A 1 206 ? 5.898 -5.434 -12.234 1 88.38 206 ALA A O 1
ATOM 1626 N N . SER A 1 207 ? 4.105 -4.355 -11.5 1 80.94 207 SER A N 1
ATOM 1627 C CA . SER A 1 207 ? 3.352 -5.598 -11.344 1 80.94 207 SER A CA 1
ATOM 1628 C C . SER A 1 207 ? 3.072 -6.238 -12.703 1 80.94 207 SER A C 1
ATOM 1630 O O . SER A 1 207 ? 3.033 -7.469 -12.812 1 80.94 207 SER A O 1
ATOM 1632 N N . VAL A 1 208 ? 2.955 -5.469 -13.719 1 79.81 208 VAL A N 1
ATOM 1633 C CA . VAL A 1 208 ? 2.67 -5.965 -15.062 1 79.81 208 VAL A CA 1
ATOM 1634 C C . VAL A 1 208 ? 3.955 -6.477 -15.703 1 79.81 208 VAL A C 1
ATOM 1636 O O . VAL A 1 208 ? 3.938 -7.469 -16.438 1 79.81 208 VAL A O 1
ATOM 1639 N N . THR A 1 209 ? 5.012 -5.875 -15.445 1 88.25 209 THR A N 1
ATOM 1640 C CA . THR A 1 209 ? 6.281 -6.199 -16.094 1 88.25 209 THR A CA 1
ATOM 1641 C C . THR A 1 209 ? 6.98 -7.344 -15.359 1 88.25 209 THR A C 1
ATOM 1643 O O . THR A 1 209 ? 7.793 -8.055 -15.945 1 88.25 209 THR A O 1
ATOM 1646 N N . ALA A 1 210 ? 6.641 -7.535 -14.094 1 90.44 210 ALA A N 1
ATOM 1647 C CA . ALA A 1 210 ? 7.348 -8.492 -13.25 1 90.44 210 ALA A CA 1
ATOM 1648 C C . ALA A 1 210 ? 7.312 -9.891 -13.852 1 90.44 210 ALA A C 1
ATOM 1650 O O . ALA A 1 210 ? 8.344 -10.562 -13.93 1 90.44 210 ALA A O 1
ATOM 1651 N N . PRO A 1 211 ? 6.148 -10.328 -14.391 1 84.19 211 PRO A N 1
ATOM 1652 C CA . PRO A 1 211 ? 6.121 -11.68 -14.953 1 84.19 211 PRO A CA 1
ATOM 1653 C C . PRO A 1 211 ? 7.043 -11.836 -16.156 1 84.19 211 PRO A C 1
ATOM 1655 O O . PRO A 1 211 ? 7.594 -12.914 -16.391 1 84.19 211 PRO A O 1
ATOM 1658 N N . TYR A 1 212 ? 7.191 -10.82 -16.875 1 88.31 212 TYR A N 1
ATOM 1659 C CA . TYR A 1 212 ? 8.062 -10.875 -18.031 1 88.31 212 TYR A CA 1
ATOM 1660 C C . TYR A 1 212 ? 9.531 -10.953 -17.625 1 88.31 212 TYR A C 1
ATOM 1662 O O . TYR A 1 212 ? 10.336 -11.633 -18.266 1 88.31 212 TYR A O 1
ATOM 1670 N N . ILE A 1 213 ? 9.867 -10.273 -16.609 1 94.12 213 ILE A N 1
ATOM 1671 C CA . ILE A 1 213 ? 11.227 -10.352 -16.078 1 94.12 213 ILE A CA 1
ATOM 1672 C C . ILE A 1 213 ? 11.484 -11.75 -15.531 1 94.12 213 ILE A C 1
ATOM 1674 O O . ILE A 1 213 ? 12.539 -12.336 -15.781 1 94.12 213 ILE A O 1
ATOM 1678 N N . VAL A 1 214 ? 10.539 -12.289 -14.836 1 93.31 214 VAL A N 1
ATOM 1679 C CA . VAL A 1 214 ? 10.656 -13.617 -14.234 1 93.31 214 VAL A CA 1
ATOM 1680 C C . VAL A 1 214 ? 10.773 -14.672 -15.336 1 93.31 214 VAL A C 1
ATOM 1682 O O . VAL A 1 214 ? 11.492 -15.664 -15.18 1 93.31 214 VAL A O 1
ATOM 1685 N N . TYR A 1 215 ? 10.125 -14.43 -16.438 1 91.56 215 TYR A N 1
ATOM 1686 C CA . TYR A 1 215 ? 10.156 -15.367 -17.562 1 91.56 215 TYR A CA 1
ATOM 1687 C C . TYR A 1 215 ? 11.578 -15.516 -18.094 1 91.56 215 TYR A C 1
ATOM 1689 O O . TYR A 1 215 ? 11.93 -16.562 -18.656 1 91.56 215 TYR A O 1
ATOM 1697 N N . LEU A 1 216 ? 12.406 -14.586 -17.891 1 93.81 216 LEU A N 1
ATOM 1698 C CA . LEU A 1 216 ? 13.789 -14.641 -18.344 1 93.81 216 LEU A CA 1
ATOM 1699 C C . LEU A 1 216 ? 14.57 -15.719 -17.609 1 93.81 216 LEU A C 1
ATOM 1701 O O . LEU A 1 216 ? 15.703 -16.031 -17.969 1 93.81 216 LEU A O 1
ATOM 1705 N N . ALA A 1 217 ? 13.922 -16.266 -16.609 1 92.88 217 ALA A N 1
ATOM 1706 C CA . ALA A 1 217 ? 14.539 -17.359 -15.891 1 92.88 217 ALA A CA 1
ATOM 1707 C C . ALA A 1 217 ? 14.758 -18.578 -16.797 1 92.88 217 ALA A C 1
ATOM 1709 O O . ALA A 1 217 ? 15.547 -19.453 -16.484 1 92.88 217 ALA A O 1
ATOM 1710 N N . VAL A 1 218 ? 14.039 -18.672 -17.906 1 92.62 218 VAL A N 1
ATOM 1711 C CA . VAL A 1 218 ? 14.195 -19.766 -18.875 1 92.62 218 VAL A CA 1
ATOM 1712 C C . VAL A 1 218 ? 15.602 -19.734 -19.469 1 92.62 218 VAL A C 1
ATOM 1714 O O . VAL A 1 218 ? 16.172 -20.781 -19.766 1 92.62 218 VAL A O 1
ATOM 1717 N N . ILE A 1 219 ? 16.156 -18.547 -19.625 1 93.75 219 ILE A N 1
ATOM 1718 C CA . ILE A 1 219 ? 17.531 -18.391 -20.109 1 93.75 219 ILE A CA 1
ATOM 1719 C C . ILE A 1 219 ? 18.5 -18.688 -18.984 1 93.75 219 ILE A C 1
ATOM 1721 O O . ILE A 1 219 ? 19.422 -19.516 -19.141 1 93.75 219 ILE A O 1
ATOM 1725 N N . SER A 1 220 ? 18.344 -18.016 -17.906 1 92.88 220 SER A N 1
ATOM 1726 C CA . SER A 1 220 ? 19.125 -18.234 -16.703 1 92.88 220 SER A CA 1
ATOM 1727 C C . SER A 1 220 ? 18.328 -17.844 -15.453 1 92.88 220 SER A C 1
ATOM 1729 O O . SER A 1 220 ? 17.766 -16.75 -15.391 1 92.88 220 SER A O 1
ATOM 1731 N N . LYS A 1 221 ? 18.375 -18.672 -14.484 1 92.19 221 LYS A N 1
ATOM 1732 C CA . LYS A 1 221 ? 17.609 -18.453 -13.25 1 92.19 221 LYS A CA 1
ATOM 1733 C C . LYS A 1 221 ? 18.125 -17.219 -12.508 1 92.19 221 LYS A C 1
ATOM 1735 O O . LYS A 1 221 ? 17.438 -16.703 -11.625 1 92.19 221 LYS A O 1
ATOM 1740 N N . HIS A 1 222 ? 19.297 -16.703 -12.914 1 94.31 222 HIS A N 1
ATOM 1741 C CA . HIS A 1 222 ? 19.922 -15.594 -12.227 1 94.31 222 HIS A CA 1
ATOM 1742 C C . HIS A 1 222 ? 19.438 -14.258 -12.773 1 94.31 222 HIS A C 1
ATOM 1744 O O . HIS A 1 222 ? 19.516 -13.234 -12.094 1 94.31 222 HIS A O 1
ATOM 1750 N N . ILE A 1 223 ? 18.938 -14.195 -13.961 1 95.62 223 ILE A N 1
ATOM 1751 C CA . ILE A 1 223 ? 18.672 -12.961 -14.688 1 95.62 223 ILE A CA 1
ATOM 1752 C C . ILE A 1 223 ? 17.578 -12.172 -13.984 1 95.62 223 ILE A C 1
ATOM 1754 O O . ILE A 1 223 ? 17.719 -10.977 -13.734 1 95.62 223 ILE A O 1
ATOM 1758 N N . PRO A 1 224 ? 16.469 -12.828 -13.602 1 96.5 224 PRO A N 1
ATOM 1759 C CA . PRO A 1 224 ? 15.445 -12.055 -12.906 1 96.5 224 PRO A CA 1
ATOM 1760 C C . PRO A 1 224 ? 15.961 -11.414 -11.625 1 96.5 224 PRO A C 1
ATOM 1762 O O . PRO A 1 224 ? 15.68 -10.242 -11.359 1 96.5 224 PRO A O 1
ATOM 1765 N N . PHE A 1 225 ? 16.734 -12.141 -10.914 1 97.5 225 PHE A N 1
ATOM 1766 C CA . PHE A 1 225 ? 17.266 -11.633 -9.656 1 97.5 225 PHE A CA 1
ATOM 1767 C C . PHE A 1 225 ? 18.219 -10.469 -9.898 1 97.5 225 PHE A C 1
ATOM 1769 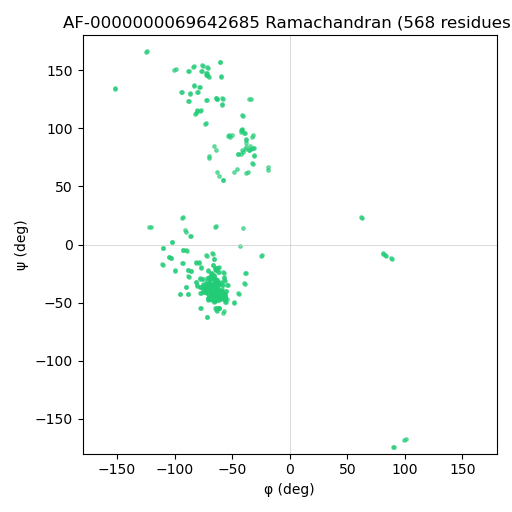O O . PHE A 1 225 ? 18.234 -9.5 -9.133 1 97.5 225 PHE A O 1
ATOM 1776 N N . LEU A 1 226 ? 18.953 -10.578 -10.93 1 97.81 226 LEU A N 1
ATOM 1777 C CA . LEU A 1 226 ? 19.906 -9.523 -11.266 1 97.81 226 LEU A CA 1
ATOM 1778 C C . LEU A 1 226 ? 19.188 -8.234 -11.617 1 97.81 226 LEU A C 1
ATOM 1780 O O . LEU A 1 226 ? 19.531 -7.164 -11.102 1 97.81 226 LEU A O 1
ATOM 1784 N N . ILE A 1 227 ? 18.203 -8.297 -12.438 1 98.19 227 ILE A N 1
ATOM 1785 C CA . ILE A 1 227 ? 17.469 -7.125 -12.898 1 98.19 227 ILE A CA 1
ATOM 1786 C C . ILE A 1 227 ? 16.719 -6.492 -11.727 1 98.19 227 ILE A C 1
ATOM 1788 O O . ILE A 1 227 ? 16.844 -5.289 -11.484 1 98.19 227 ILE A O 1
ATOM 1792 N N . ILE A 1 228 ? 16.016 -7.328 -10.984 1 98.12 228 ILE A N 1
ATOM 1793 C CA . ILE A 1 228 ? 15.219 -6.859 -9.859 1 98.12 228 ILE A CA 1
ATOM 1794 C C . ILE A 1 228 ? 16.141 -6.254 -8.797 1 98.12 228 ILE A C 1
ATOM 1796 O O . ILE A 1 228 ? 15.852 -5.176 -8.273 1 98.12 228 ILE A O 1
ATOM 1800 N N . GLY A 1 229 ? 17.203 -6.941 -8.539 1 98.56 229 GLY A N 1
ATOM 1801 C CA . GLY A 1 229 ? 18.141 -6.473 -7.531 1 98.56 229 GLY A CA 1
ATOM 1802 C C . GLY A 1 229 ? 18.781 -5.152 -7.898 1 98.56 229 GLY A C 1
ATOM 1803 O O . GLY A 1 229 ? 18.891 -4.254 -7.059 1 98.56 229 GLY A O 1
ATOM 1804 N N . LEU A 1 230 ? 19.188 -5.039 -9.109 1 98.56 230 LEU A N 1
ATOM 1805 C CA . LEU A 1 230 ? 19.859 -3.824 -9.562 1 98.56 230 LEU A CA 1
ATOM 1806 C C . LEU A 1 230 ? 18.922 -2.623 -9.484 1 98.56 230 LEU A C 1
ATOM 1808 O O . LEU A 1 230 ? 19.312 -1.552 -9.016 1 98.56 230 LEU A O 1
ATOM 1812 N N . VAL A 1 231 ? 17.734 -2.805 -9.961 1 98.38 231 VAL A N 1
ATOM 1813 C CA . VAL A 1 231 ? 16.766 -1.724 -9.938 1 98.38 231 VAL A CA 1
ATOM 1814 C C . VAL A 1 231 ? 16.469 -1.315 -8.492 1 98.38 231 VAL A C 1
ATOM 1816 O O . VAL A 1 231 ? 16.391 -0.125 -8.18 1 98.38 231 VAL A O 1
ATOM 1819 N N . ALA A 1 232 ? 16.359 -2.283 -7.617 1 98.62 232 ALA A N 1
ATOM 1820 C CA . ALA A 1 232 ? 16.031 -2.016 -6.219 1 98.62 232 ALA A CA 1
ATOM 1821 C C . ALA A 1 232 ? 17.188 -1.3 -5.52 1 98.62 232 ALA A C 1
ATOM 1823 O O . ALA A 1 232 ? 16.969 -0.365 -4.746 1 98.62 232 ALA A O 1
ATOM 1824 N N . VAL A 1 233 ? 18.375 -1.696 -5.777 1 98.62 233 VAL A N 1
ATOM 1825 C CA . VAL A 1 233 ? 19.531 -1.075 -5.145 1 98.62 233 VAL A CA 1
ATOM 1826 C C . VAL A 1 233 ? 19.688 0.36 -5.641 1 98.62 233 VAL A C 1
ATOM 1828 O O . VAL A 1 233 ? 19.984 1.268 -4.859 1 98.62 233 VAL A O 1
ATOM 1831 N N . LEU A 1 234 ? 19.484 0.548 -6.918 1 98.62 234 LEU A N 1
ATOM 1832 C CA . LEU A 1 234 ? 19.547 1.898 -7.465 1 98.62 234 LEU A CA 1
ATOM 1833 C C . LEU A 1 234 ? 18.453 2.781 -6.863 1 98.62 234 LEU A C 1
ATOM 1835 O O . LEU A 1 234 ? 18.703 3.949 -6.551 1 98.62 234 LEU A O 1
ATOM 1839 N N . ALA A 1 235 ? 17.312 2.248 -6.742 1 98.5 235 ALA A N 1
ATOM 1840 C CA . ALA A 1 235 ? 16.203 2.994 -6.141 1 98.5 235 ALA A CA 1
ATOM 1841 C C . ALA A 1 235 ? 16.5 3.309 -4.676 1 98.5 235 ALA A C 1
ATOM 1843 O O . ALA A 1 235 ? 16.172 4.398 -4.195 1 98.5 235 ALA A O 1
ATOM 1844 N N . SER A 1 236 ? 17.031 2.299 -4.02 1 98.25 236 SER A N 1
ATOM 1845 C CA . SER A 1 236 ? 17.422 2.518 -2.629 1 98.25 236 SER A CA 1
ATOM 1846 C C . SER A 1 236 ? 18.391 3.689 -2.5 1 98.25 236 SER A C 1
ATOM 1848 O O . SER A 1 236 ? 18.234 4.531 -1.613 1 98.25 236 SER A O 1
ATOM 1850 N N . PHE A 1 237 ? 19.312 3.738 -3.311 1 97.38 237 PHE A N 1
ATOM 1851 C CA . PHE A 1 237 ? 20.281 4.836 -3.314 1 97.38 237 PHE A CA 1
ATOM 1852 C C . PHE A 1 237 ? 19.578 6.164 -3.6 1 97.38 237 PHE A C 1
ATOM 1854 O O . PHE A 1 237 ? 19.859 7.168 -2.945 1 97.38 237 PHE A O 1
ATOM 1861 N N . SER A 1 238 ? 18.703 6.184 -4.539 1 96.81 238 SER A N 1
ATOM 1862 C CA . SER A 1 238 ? 17.969 7.398 -4.875 1 96.81 238 SER A CA 1
ATOM 1863 C C . SER A 1 238 ? 17.109 7.863 -3.711 1 96.81 238 SER A C 1
ATOM 1865 O O . SER A 1 238 ? 16.922 9.07 -3.514 1 96.81 238 SER A O 1
ATOM 1867 N N . GLY A 1 239 ? 16.578 6.895 -2.979 1 95.38 239 GLY A N 1
ATOM 1868 C CA . GLY A 1 239 ? 15.711 7.203 -1.857 1 95.38 239 GLY A CA 1
ATOM 1869 C C . GLY A 1 239 ? 16.422 7.953 -0.742 1 95.38 239 GLY A C 1
ATOM 1870 O O . GLY A 1 239 ? 15.773 8.641 0.055 1 95.38 239 GLY A O 1
ATOM 1871 N N . THR A 1 240 ? 17.75 7.844 -0.688 1 93.81 240 THR A N 1
ATOM 1872 C CA . THR A 1 240 ? 18.5 8.516 0.362 1 93.81 240 THR A CA 1
ATOM 1873 C C . THR A 1 240 ? 18.547 10.023 0.119 1 93.81 240 THR A C 1
ATOM 1875 O O . THR A 1 240 ? 18.891 10.797 1.015 1 93.81 240 THR A O 1
ATOM 1878 N N . PHE A 1 241 ? 18.094 10.422 -1.023 1 91.81 241 PHE A N 1
ATOM 1879 C CA . PHE A 1 241 ? 18.109 11.844 -1.346 1 91.81 241 PHE A CA 1
ATOM 1880 C C . PHE A 1 241 ? 16.797 12.5 -0.965 1 91.81 241 PHE A C 1
ATOM 1882 O O . PHE A 1 241 ? 16.656 13.719 -1.062 1 91.81 241 PHE A O 1
ATOM 1889 N N . LEU A 1 242 ? 15.867 11.75 -0.522 1 92.12 242 LEU A N 1
ATOM 1890 C CA . LEU A 1 242 ? 14.594 12.32 -0.076 1 92.12 242 LEU A CA 1
ATOM 1891 C C . LEU A 1 242 ? 14.742 12.953 1.302 1 92.12 242 LEU A C 1
ATOM 1893 O O . LEU A 1 242 ? 15.562 12.523 2.109 1 92.12 242 LEU A O 1
ATOM 1897 N N . PRO A 1 243 ? 13.984 13.961 1.536 1 87.62 243 PRO A N 1
ATOM 1898 C CA . PRO A 1 243 ? 14.023 14.555 2.873 1 87.62 243 PRO A CA 1
ATOM 1899 C C . PRO A 1 243 ? 13.375 13.672 3.936 1 87.62 243 PRO A C 1
ATOM 1901 O O . PRO A 1 243 ? 12.523 12.836 3.615 1 87.62 243 PRO A O 1
ATOM 1904 N N . GLU A 1 244 ? 13.836 13.828 5.082 1 87.56 244 GLU A N 1
ATOM 1905 C CA . GLU A 1 244 ? 13.25 13.133 6.227 1 87.56 244 GLU A CA 1
ATOM 1906 C C . GLU A 1 244 ? 11.961 13.812 6.68 1 87.56 244 GLU A C 1
ATOM 1908 O O . GLU A 1 244 ? 11.883 15.047 6.711 1 87.56 244 GLU A O 1
ATOM 1913 N N . THR A 1 245 ? 10.977 13 6.934 1 82.12 245 THR A N 1
ATOM 1914 C CA . THR A 1 245 ? 9.672 13.562 7.262 1 82.12 245 THR A CA 1
ATOM 1915 C C . THR A 1 245 ? 9.328 13.32 8.727 1 82.12 245 THR A C 1
ATOM 1917 O O . THR A 1 245 ? 8.328 13.836 9.234 1 82.12 245 THR A O 1
ATOM 1920 N N . LEU A 1 246 ? 10.172 12.633 9.414 1 77 246 LEU A N 1
ATOM 1921 C CA . LEU A 1 246 ? 9.898 12.32 10.812 1 77 246 LEU A CA 1
ATOM 1922 C C . LEU A 1 246 ? 9.812 13.594 11.648 1 77 246 LEU A C 1
ATOM 1924 O O . LEU A 1 246 ? 10.719 14.43 11.602 1 77 246 LEU A O 1
ATOM 1928 N N . ASP A 1 247 ? 8.727 13.719 12.32 1 69.56 247 ASP A N 1
ATOM 1929 C CA . ASP A 1 247 ? 8.492 14.797 13.281 1 69.56 247 ASP A CA 1
ATOM 1930 C C . ASP A 1 247 ? 8.523 16.156 12.594 1 69.56 247 ASP A C 1
ATOM 1932 O O . ASP A 1 247 ? 8.977 17.141 13.18 1 69.56 247 ASP A O 1
ATOM 1936 N N . GLU A 1 248 ? 8.273 16.188 11.344 1 73.5 248 GLU A N 1
ATOM 1937 C CA . GLU A 1 248 ? 8.172 17.438 10.594 1 73.5 248 GLU A CA 1
ATOM 1938 C C . GLU A 1 248 ? 6.715 17.828 10.367 1 73.5 248 GLU A C 1
ATOM 1940 O O . GLU A 1 248 ? 5.828 16.984 10.383 1 73.5 248 GLU A O 1
ATOM 1945 N N . ILE A 1 249 ? 6.531 19.125 10.297 1 68.12 249 ILE A N 1
ATOM 1946 C CA . ILE A 1 249 ? 5.203 19.609 9.945 1 68.12 249 ILE A CA 1
ATOM 1947 C C . ILE A 1 249 ? 4.922 19.328 8.469 1 68.12 249 ILE A C 1
ATOM 1949 O O . ILE A 1 249 ? 5.688 19.75 7.598 1 68.12 249 ILE A O 1
ATOM 1953 N N . LEU A 1 250 ? 3.875 18.672 8.273 1 75.19 250 LEU A N 1
ATOM 1954 C CA . LEU A 1 250 ? 3.555 18.266 6.914 1 75.19 250 LEU A CA 1
ATOM 1955 C C . LEU A 1 250 ? 3.137 19.453 6.066 1 75.19 250 LEU A C 1
ATOM 1957 O O . LEU A 1 250 ? 2.525 20.406 6.57 1 75.19 250 LEU A O 1
ATOM 1961 N N . PRO A 1 251 ? 3.539 19.359 4.785 1 72.38 251 PRO A N 1
ATOM 1962 C CA . PRO A 1 251 ? 3.205 20.469 3.9 1 72.38 251 PRO A CA 1
ATOM 1963 C C . PRO A 1 251 ? 1.7 20.641 3.701 1 72.38 251 PRO A C 1
ATOM 1965 O O . PRO A 1 251 ? 1.019 19.688 3.309 1 72.38 251 PRO A O 1
ATOM 1968 N N . GLN A 1 252 ? 1.325 21.812 3.971 1 71.5 252 GLN A N 1
ATOM 1969 C CA . GLN A 1 252 ? -0.103 22.078 3.84 1 71.5 252 GLN A CA 1
ATOM 1970 C C . GLN A 1 252 ? -0.413 22.781 2.52 1 71.5 252 GLN A C 1
ATOM 1972 O O . GLN A 1 252 ? -1.551 22.75 2.047 1 71.5 252 GLN A O 1
ATOM 1977 N N . THR A 1 253 ? 0.606 23.438 1.922 1 72.81 253 THR A N 1
ATOM 1978 C CA . THR A 1 253 ? 0.466 24.125 0.637 1 72.81 253 THR A CA 1
ATOM 1979 C C . THR A 1 253 ? 1.501 23.609 -0.36 1 72.81 253 THR A C 1
ATOM 1981 O O . THR A 1 253 ? 2.441 22.906 0.019 1 72.81 253 THR A O 1
ATOM 1984 N N . ILE A 1 254 ? 1.262 23.938 -1.539 1 77.94 254 ILE A N 1
ATOM 1985 C CA . ILE A 1 254 ? 2.193 23.531 -2.586 1 77.94 254 ILE A CA 1
ATOM 1986 C C . ILE A 1 254 ? 3.557 24.188 -2.338 1 77.94 254 ILE A C 1
ATOM 1988 O O . ILE A 1 254 ? 4.594 23.547 -2.559 1 77.94 254 ILE A O 1
ATOM 1992 N N . GLN A 1 255 ? 3.502 25.375 -1.923 1 75.44 255 GLN A N 1
ATOM 1993 C CA . GLN A 1 255 ? 4.75 26.078 -1.625 1 75.44 255 GLN A CA 1
ATOM 1994 C C . GLN A 1 255 ? 5.488 25.406 -0.469 1 75.44 255 GLN A C 1
ATOM 1996 O O . GLN A 1 255 ? 6.715 25.297 -0.494 1 75.44 255 GLN A O 1
ATOM 2001 N N . ASP A 1 256 ? 4.688 24.938 0.48 1 74.25 256 ASP A N 1
ATOM 2002 C CA . ASP A 1 256 ? 5.289 24.188 1.577 1 74.25 256 ASP A CA 1
ATOM 2003 C C . ASP A 1 256 ? 5.984 22.938 1.063 1 74.25 256 ASP A C 1
ATOM 2005 O O . ASP A 1 256 ? 7.078 22.594 1.523 1 74.25 256 ASP A O 1
ATOM 2009 N N . GLY A 1 257 ? 5.301 22.391 0.157 1 75.31 257 GLY A N 1
ATOM 2010 C CA . GLY A 1 257 ? 5.863 21.172 -0.414 1 75.31 257 GLY A CA 1
ATOM 2011 C C . GLY A 1 257 ? 7.141 21.406 -1.194 1 75.31 257 GLY A C 1
ATOM 2012 O O . GLY A 1 257 ? 8.062 20.594 -1.147 1 75.31 257 GLY A O 1
ATOM 2013 N N . GLU A 1 258 ? 7.168 22.469 -1.886 1 80.25 258 GLU A N 1
ATOM 2014 C CA . GLU A 1 258 ? 8.344 22.828 -2.674 1 80.25 258 GLU A CA 1
ATOM 2015 C C . GLU A 1 258 ? 9.539 23.141 -1.773 1 80.25 258 GLU A C 1
ATOM 2017 O O . GLU A 1 258 ? 10.672 22.781 -2.088 1 80.25 258 GLU A O 1
ATOM 2022 N N . THR A 1 259 ? 9.297 23.688 -0.659 1 77.19 259 THR A N 1
ATOM 2023 C CA . THR A 1 259 ? 10.383 24.109 0.208 1 77.19 259 THR A CA 1
ATOM 2024 C C . THR A 1 259 ? 10.742 23.016 1.213 1 77.19 259 THR A C 1
ATOM 2026 O O . THR A 1 259 ? 11.812 23.047 1.816 1 77.19 259 THR A O 1
ATOM 2029 N N . PHE A 1 260 ? 9.852 22.125 1.312 1 81.25 260 PHE A N 1
ATOM 2030 C CA . PHE A 1 260 ? 10.055 21.062 2.297 1 81.25 260 PHE A CA 1
ATOM 2031 C C . PHE A 1 260 ? 11.352 20.312 2.027 1 81.25 260 PHE A C 1
ATOM 2033 O O . PHE A 1 260 ? 11.594 19.875 0.904 1 81.25 260 PHE A O 1
ATOM 2040 N N . GLY A 1 261 ? 12.242 20.203 2.99 1 73.56 261 GLY A N 1
ATOM 2041 C CA . GLY A 1 261 ? 13.445 19.375 2.922 1 73.56 261 GLY A CA 1
ATOM 2042 C C . GLY A 1 261 ? 14.633 20.125 2.328 1 73.56 261 GLY A C 1
ATOM 2043 O O . GLY A 1 261 ? 15.742 19.594 2.285 1 73.56 261 GLY A O 1
ATOM 2044 N N . LYS A 1 262 ? 14.484 21.234 1.741 1 73 262 LYS A N 1
ATOM 2045 C CA . LYS A 1 262 ? 15.586 21.969 1.107 1 73 262 LYS A CA 1
ATOM 2046 C C . LYS A 1 262 ? 16.703 22.25 2.107 1 73 262 LYS A C 1
ATOM 2048 O O . LYS A 1 262 ? 17.875 22.281 1.739 1 73 262 LYS A O 1
ATOM 2053 N N . ASN A 1 263 ? 16.297 22.266 3.318 1 69.75 263 ASN A N 1
ATOM 2054 C CA . ASN A 1 263 ? 17.297 22.625 4.32 1 69.75 263 ASN A CA 1
ATOM 2055 C C . ASN A 1 263 ? 17.828 21.391 5.051 1 69.75 263 ASN A C 1
ATOM 2057 O O . ASN A 1 263 ? 18.625 21.5 5.98 1 69.75 263 ASN A O 1
ATOM 2061 N N . GLN A 1 264 ? 17.391 20.328 4.672 1 74.19 264 GLN A N 1
ATOM 2062 C CA . GLN A 1 264 ? 17.828 19.125 5.375 1 74.19 264 GLN A CA 1
ATOM 2063 C C . GLN A 1 264 ? 19.141 18.578 4.789 1 74.19 264 GLN A C 1
ATOM 2065 O O . GLN A 1 264 ? 19.328 18.578 3.57 1 74.19 264 GLN A O 1
ATOM 2070 N N . LYS A 1 265 ? 20.016 18.359 5.668 1 67.88 265 LYS A N 1
ATOM 2071 C CA . LYS A 1 265 ? 21.266 17.719 5.254 1 67.88 265 LYS A CA 1
ATOM 2072 C C . LYS A 1 265 ? 21.031 16.25 4.918 1 67.88 265 LYS A C 1
ATOM 2074 O O . LYS A 1 265 ? 20.109 15.617 5.441 1 67.88 265 LYS A O 1
ATOM 2079 N N . TYR A 1 266 ? 21.766 15.812 3.973 1 68.31 266 TYR A N 1
ATOM 2080 C CA . TYR A 1 266 ? 21.672 14.438 3.484 1 68.31 266 TYR A CA 1
ATOM 2081 C C . TYR A 1 266 ? 21.688 13.445 4.641 1 68.31 266 TYR A C 1
ATOM 2083 O O . TYR A 1 266 ? 20.891 12.5 4.664 1 68.31 266 TYR A O 1
ATOM 2091 N N . PHE A 1 267 ? 22.609 13.508 5.602 1 59.44 267 PHE A N 1
ATOM 2092 C CA . PHE A 1 267 ? 22.734 12.5 6.645 1 59.44 267 PHE A CA 1
ATOM 2093 C C . PHE A 1 267 ? 21.938 12.906 7.883 1 59.44 267 PHE A C 1
ATOM 2095 O O . PHE A 1 267 ? 22.219 12.445 8.992 1 59.44 267 PHE A O 1
ATOM 2102 N N . SER A 1 268 ? 20.953 13.75 7.734 1 55.53 268 SER A N 1
ATOM 2103 C CA . SER A 1 268 ? 20.219 14.156 8.922 1 55.53 268 SER A CA 1
ATOM 2104 C C . SER A 1 268 ? 19.375 13.008 9.461 1 55.53 268 SER A C 1
ATOM 2106 O O . SER A 1 268 ? 18.5 12.5 8.766 1 55.53 268 SER A O 1
ATOM 2108 N N . MET A 1 269 ? 20.047 12.078 10.109 1 51.06 269 MET A N 1
ATOM 2109 C CA . MET A 1 269 ? 19.297 11.062 10.844 1 51.06 269 MET A CA 1
ATOM 2110 C C . MET A 1 269 ? 18.688 11.656 12.109 1 51.06 269 MET A C 1
ATOM 2112 O O . MET A 1 269 ? 19.344 12.43 12.812 1 51.06 269 MET A O 1
ATOM 2116 N N . SER A 1 270 ? 17.484 11.938 12.242 1 48.94 270 SER A N 1
ATOM 2117 C CA . SER A 1 270 ? 16.922 12.414 13.508 1 48.94 270 SER A CA 1
ATOM 2118 C C . SER A 1 270 ? 17.172 11.406 14.625 1 48.94 270 SER A C 1
ATOM 2120 O O . SER A 1 270 ? 16.438 10.422 14.758 1 48.94 270 SER A O 1
ATOM 2122 N N . TRP A 1 271 ? 18.469 11.031 14.844 1 43.47 271 TRP A N 1
ATOM 2123 C CA . TRP A 1 271 ? 18.625 10.227 16.047 1 43.47 271 TRP A CA 1
ATOM 2124 C C . TRP A 1 271 ? 18.031 10.938 17.266 1 43.47 271 TRP A C 1
ATOM 2126 O O . TRP A 1 271 ? 18.297 12.125 17.484 1 43.47 271 TRP A O 1
ATOM 2136 N N . LYS A 1 272 ? 16.828 10.727 17.641 1 45.91 272 LYS A N 1
ATOM 2137 C CA . LYS A 1 272 ? 16.406 11.266 18.938 1 45.91 272 LYS A CA 1
ATOM 2138 C C . LYS A 1 272 ? 17.578 11.305 19.922 1 45.91 272 LYS A C 1
ATOM 2140 O O . LYS A 1 272 ? 18.125 10.258 20.266 1 45.91 272 LYS A O 1
ATOM 2145 N N . LYS A 1 273 ? 18.484 12.258 19.984 1 37.19 273 LYS A N 1
ATOM 2146 C CA . LYS A 1 273 ? 19.438 12.43 21.078 1 37.19 273 LYS A CA 1
ATOM 2147 C C . LYS A 1 273 ? 18.781 12.203 22.422 1 37.19 273 LYS A C 1
ATOM 2149 O O . LYS A 1 273 ? 17.766 12.82 22.734 1 37.19 273 LYS A O 1
ATOM 2154 N N . SER A 1 274 ? 18.953 10.93 23.047 1 34.19 274 SER A N 1
ATOM 2155 C CA . SER A 1 274 ? 18.734 10.828 24.484 1 34.19 274 SER A CA 1
ATOM 2156 C C . SER A 1 274 ? 19.188 12.094 25.188 1 34.19 274 SER A C 1
ATOM 2158 O O . SER A 1 274 ? 20.344 12.5 25.062 1 34.19 274 SER A O 1
ATOM 2160 N N . SER A 1 275 ? 18.422 13.078 25.203 1 32.78 275 SER A N 1
ATOM 2161 C CA . SER A 1 275 ? 18.797 14.203 26.062 1 32.78 275 SER A CA 1
ATOM 2162 C C . SER A 1 275 ? 19.578 13.719 27.297 1 32.78 275 SER A C 1
ATOM 2164 O O . SER A 1 275 ? 19.016 13.039 28.156 1 32.78 275 SER A O 1
ATOM 2166 N N . SER A 1 276 ? 20.766 13.367 27.281 1 30.41 276 SER A N 1
ATOM 2167 C CA . SER A 1 276 ? 21.531 13.398 28.516 1 30.41 276 SER A CA 1
ATOM 2168 C C . SER A 1 276 ? 21.25 14.672 29.312 1 30.41 276 SER A C 1
ATOM 2170 O O . SER A 1 276 ? 21.375 15.781 28.781 1 30.41 276 SER A O 1
ATOM 2172 N N . VAL A 1 277 ? 20.344 14.609 30.359 1 35.34 277 VAL A N 1
ATOM 2173 C CA . VAL A 1 277 ? 20.219 15.578 31.438 1 35.34 277 VAL A CA 1
ATOM 2174 C C . VAL A 1 277 ? 21.594 16.172 31.766 1 35.34 277 VAL A C 1
ATOM 2176 O O . VAL A 1 277 ? 22.531 15.43 32.062 1 35.34 277 VAL A O 1
ATOM 2179 N N . PRO A 1 278 ? 21.938 17.203 31.219 1 34.44 278 PRO A N 1
ATOM 2180 C CA . PRO A 1 278 ? 23.188 17.719 31.781 1 34.44 278 PRO A CA 1
ATOM 2181 C C . PRO A 1 278 ? 23.266 17.547 33.312 1 34.44 278 PRO A C 1
ATOM 2183 O O . PRO A 1 278 ? 22.312 17.828 34 1 34.44 278 PRO A O 1
ATOM 2186 N N . THR A 1 279 ? 23.906 16.484 33.844 1 33.94 279 THR A N 1
ATOM 2187 C CA . THR A 1 279 ? 24.328 16.484 35.25 1 33.94 279 THR A CA 1
ATOM 2188 C C . THR A 1 279 ? 24.828 17.859 35.656 1 33.94 279 THR A C 1
ATOM 2190 O O . THR A 1 279 ? 25.781 18.391 35.094 1 33.94 279 THR A O 1
ATOM 2193 N N . GLU A 1 280 ? 23.891 18.719 36.094 1 35.84 280 GLU A N 1
ATOM 2194 C CA . GLU A 1 280 ? 24.297 19.906 36.844 1 35.84 280 GLU A CA 1
ATOM 2195 C C . GLU A 1 280 ? 25.516 19.625 37.688 1 35.84 280 GLU A C 1
ATOM 2197 O O . GLU A 1 280 ? 25.5 18.75 38.562 1 35.84 280 GLU A O 1
ATOM 2202 N N . GLU A 1 281 ? 26.688 19.656 37.188 1 33.81 281 GLU A N 1
ATOM 2203 C CA . GLU A 1 281 ? 27.844 19.797 38.062 1 33.81 281 GLU A CA 1
ATOM 2204 C C . GLU A 1 281 ? 27.578 20.797 39.188 1 33.81 281 GLU A C 1
ATOM 2206 O O . GLU A 1 281 ? 27.328 21.969 38.938 1 33.81 281 GLU A O 1
ATOM 2211 N N . GLN A 1 282 ? 26.828 20.297 40.281 1 35.97 282 GLN A N 1
ATOM 2212 C CA . GLN A 1 282 ? 26.906 20.922 41.594 1 35.97 282 GLN A CA 1
ATOM 2213 C C . GLN A 1 282 ? 28.312 21.422 41.906 1 35.97 282 GLN A C 1
ATOM 2215 O O . GLN A 1 282 ? 29.219 20.625 42.125 1 35.97 282 GLN A O 1
ATOM 2220 N N . ASN A 1 283 ? 28.828 22.359 41.125 1 33.22 283 ASN A N 1
ATOM 2221 C CA . ASN A 1 283 ? 30 23 41.719 1 33.22 283 ASN A CA 1
ATOM 2222 C C . ASN A 1 283 ? 29.719 23.5 43.125 1 33.22 283 ASN A C 1
ATOM 2224 O O . ASN A 1 283 ? 28.875 24.375 43.312 1 33.22 283 ASN A O 1
ATOM 2228 N N . PRO A 1 284 ? 30.016 22.641 44.188 1 37.09 284 PRO A N 1
ATOM 2229 C CA . PRO A 1 284 ? 30.031 23.031 45.594 1 37.09 284 PRO A CA 1
ATOM 2230 C C . PRO A 1 284 ? 30.703 24.375 45.812 1 37.09 284 PRO A C 1
ATOM 2232 O O . PRO A 1 284 ? 30.859 24.797 46.969 1 37.09 284 PRO A O 1
ATOM 2235 N N . GLN A 1 285 ? 31.234 25.094 44.812 1 28.58 285 GLN A N 1
ATOM 2236 C CA . GLN A 1 285 ? 32.156 26.078 45.375 1 28.58 285 GLN A CA 1
ATOM 2237 C C . GLN A 1 285 ? 31.406 27.172 46.094 1 28.58 285 GLN A C 1
ATOM 2239 O O . GLN A 1 285 ? 31.953 27.812 47 1 28.58 285 GLN A O 1
ATOM 2244 N N . VAL A 1 286 ? 30.109 27.734 45.844 1 28.42 286 VAL A N 1
ATOM 2245 C CA . VAL A 1 286 ? 29.969 28.891 46.75 1 28.42 286 VAL A CA 1
ATOM 2246 C C . VAL A 1 286 ? 29.562 28.406 48.125 1 28.42 286 VAL A C 1
ATOM 2248 O O . VAL A 1 286 ? 28.75 27.484 48.281 1 28.42 286 VAL A O 1
ATOM 2251 N N . MET B 1 1 ? 24.109 36.875 29.891 1 18.91 1 MET B N 1
ATOM 2252 C CA . MET B 1 1 ? 23.703 37.031 28.5 1 18.91 1 MET B CA 1
ATOM 2253 C C . MET B 1 1 ? 23.531 35.688 27.828 1 18.91 1 MET B C 1
ATOM 2255 O O . MET B 1 1 ? 24.469 35.156 27.219 1 18.91 1 MET B O 1
ATOM 2259 N N . LEU B 1 2 ? 23.031 34.719 28.438 1 23.06 2 LEU B N 1
ATOM 2260 C CA . LEU B 1 2 ? 23.062 33.281 28.25 1 23.06 2 LEU B CA 1
ATOM 2261 C C . LEU B 1 2 ? 22.391 32.875 26.922 1 23.06 2 LEU B C 1
ATOM 2263 O O . LEU B 1 2 ? 21.203 33.125 26.734 1 23.06 2 LEU B O 1
ATOM 2267 N N . PHE B 1 3 ? 23.188 33 25.766 1 23.72 3 PHE B N 1
ATOM 2268 C CA . PHE B 1 3 ? 22.938 32.75 24.359 1 23.72 3 PHE B CA 1
ATOM 2269 C C . PHE B 1 3 ? 22.297 31.375 24.172 1 23.72 3 PHE B C 1
ATOM 2271 O O . PHE B 1 3 ? 22.938 30.344 24.438 1 23.72 3 PHE B O 1
ATOM 2278 N N . LEU B 1 4 ? 21.172 31.25 24.734 1 29.12 4 LEU B N 1
ATOM 2279 C CA . LEU B 1 4 ? 20.438 30.016 24.469 1 29.12 4 LEU B CA 1
ATOM 2280 C C . LEU B 1 4 ? 20.609 29.594 23.016 1 29.12 4 LEU B C 1
ATOM 2282 O O . LEU B 1 4 ? 20.375 30.391 22.094 1 29.12 4 LEU B O 1
ATOM 2286 N N . PRO B 1 5 ? 21.594 28.812 22.766 1 32.06 5 PRO B N 1
ATOM 2287 C CA . PRO B 1 5 ? 21.891 28.344 21.422 1 32.06 5 PRO B CA 1
ATOM 2288 C C . PRO B 1 5 ? 20.625 27.969 20.641 1 32.06 5 PRO B C 1
ATOM 2290 O O . PRO B 1 5 ? 19.828 27.156 21.109 1 32.06 5 PRO B O 1
ATOM 2293 N N . GLU B 1 6 ? 19.984 29.016 20.094 1 33.62 6 GLU B N 1
ATOM 2294 C CA . GLU B 1 6 ? 18.828 29.016 19.234 1 33.62 6 GLU B CA 1
ATOM 2295 C C . GLU B 1 6 ? 18.938 27.953 18.141 1 33.62 6 GLU B C 1
ATOM 2297 O O . GLU B 1 6 ? 19.906 27.938 17.375 1 33.62 6 GLU B O 1
ATOM 2302 N N . SER B 1 7 ? 18.672 26.734 18.547 1 30.12 7 SER B N 1
ATOM 2303 C CA . SER B 1 7 ? 18.719 25.703 17.516 1 30.12 7 SER B CA 1
ATOM 2304 C C . SER B 1 7 ? 18.25 26.25 16.172 1 30.12 7 SER B C 1
ATOM 2306 O O . SER B 1 7 ? 17.422 27.172 16.125 1 30.12 7 SER B O 1
ATOM 2308 N N . PRO B 1 8 ? 19.016 26.141 15.117 1 34.31 8 PRO B N 1
ATOM 2309 C CA . PRO B 1 8 ? 18.688 26.641 13.773 1 34.31 8 PRO B CA 1
ATOM 2310 C C . PRO B 1 8 ? 17.234 26.422 13.406 1 34.31 8 PRO B C 1
ATOM 2312 O O . PRO B 1 8 ? 16.656 27.219 12.672 1 34.31 8 PRO B O 1
ATOM 2315 N N . ARG B 1 9 ? 16.672 25.375 13.875 1 35.22 9 ARG B N 1
ATOM 2316 C CA . ARG B 1 9 ? 15.25 25.125 13.625 1 35.22 9 ARG B CA 1
ATOM 2317 C C . ARG B 1 9 ? 14.391 26.25 14.188 1 35.22 9 ARG B C 1
ATOM 2319 O O . ARG B 1 9 ? 13.398 26.656 13.578 1 35.22 9 ARG B O 1
ATOM 2326 N N . TRP B 1 10 ? 14.859 26.812 15.305 1 35.75 10 TRP B N 1
ATOM 2327 C CA . TRP B 1 10 ? 14.234 27.953 15.961 1 35.75 10 TRP B CA 1
ATOM 2328 C C . TRP B 1 10 ? 14.414 29.219 15.141 1 35.75 10 TRP B C 1
ATOM 2330 O O . TRP B 1 10 ? 13.477 30.016 15.008 1 35.75 10 TRP B O 1
ATOM 2340 N N . LEU B 1 11 ? 15.539 29.234 14.5 1 36.53 11 LEU B N 1
ATOM 2341 C CA . LEU B 1 11 ? 15.812 30.438 13.742 1 36.53 11 LEU B CA 1
ATOM 2342 C C . LEU B 1 11 ? 14.945 30.516 12.492 1 36.53 11 LEU B C 1
ATOM 2344 O O . LEU B 1 11 ? 14.445 31.594 12.133 1 36.53 11 LEU B O 1
ATOM 2348 N N . VAL B 1 12 ? 14.734 29.406 11.797 1 38.75 12 VAL B N 1
ATOM 2349 C CA . VAL B 1 12 ? 13.891 29.391 10.602 1 38.75 12 VAL B CA 1
ATOM 2350 C C . VAL B 1 12 ? 12.422 29.5 11 1 38.75 12 VAL B C 1
ATOM 2352 O O . VAL B 1 12 ? 11.656 30.234 10.383 1 38.75 12 VAL B O 1
ATOM 2355 N N . SER B 1 13 ? 12.086 28.797 12.047 1 39.69 13 SER B N 1
ATOM 2356 C CA . SER B 1 13 ? 10.758 29.031 12.594 1 39.69 13 SER B CA 1
ATOM 2357 C C . SER B 1 13 ? 10.625 30.469 13.117 1 39.69 13 SER B C 1
ATOM 2359 O O . SER B 1 13 ? 9.57 31.078 12.992 1 39.69 13 SER B O 1
ATOM 2361 N N . TYR B 1 14 ? 11.68 30.953 13.555 1 41.53 14 TYR B N 1
ATOM 2362 C CA . TYR B 1 14 ? 11.758 32.344 14.023 1 41.53 14 TYR B CA 1
ATOM 2363 C C . TYR B 1 14 ? 11.656 33.312 12.859 1 41.53 14 TYR B C 1
ATOM 2365 O O . TYR B 1 14 ? 10.953 34.312 12.953 1 41.53 14 TYR B O 1
ATOM 2373 N N . GLU B 1 15 ? 12.359 33.031 11.828 1 42.12 15 GLU B N 1
ATOM 2374 C CA . GLU B 1 15 ? 12.266 33.906 10.664 1 42.12 15 GLU B CA 1
ATOM 2375 C C . GLU B 1 15 ? 10.883 33.844 10.039 1 42.12 15 GLU B C 1
ATOM 2377 O O . GLU B 1 15 ? 10.359 34.875 9.578 1 42.12 15 GLU B O 1
ATOM 2382 N N . LYS B 1 16 ? 10.344 32.719 10.008 1 44.25 16 LYS B N 1
ATOM 2383 C CA . LYS B 1 16 ? 8.969 32.594 9.547 1 44.25 16 LYS B CA 1
ATOM 2384 C C . LYS B 1 16 ? 8 33.25 10.531 1 44.25 16 LYS B C 1
ATOM 2386 O O . LYS B 1 16 ? 7.012 33.875 10.125 1 44.25 16 LYS B O 1
ATOM 2391 N N . TYR B 1 17 ? 8.383 33.094 11.766 1 43.78 17 TYR B N 1
ATOM 2392 C CA . TYR B 1 17 ? 7.633 33.875 12.75 1 43.78 17 TYR B CA 1
ATOM 2393 C C . TYR B 1 17 ? 7.855 35.344 12.562 1 43.78 17 TYR B C 1
ATOM 2395 O O . TYR B 1 17 ? 6.918 36.156 12.695 1 43.78 17 TYR B O 1
ATOM 2403 N N . GLU B 1 18 ? 9.039 35.656 12.242 1 45.94 18 GLU B N 1
ATOM 2404 C CA . GLU B 1 18 ? 9.305 37.062 11.945 1 45.94 18 GLU B CA 1
ATOM 2405 C C . GLU B 1 18 ? 8.562 37.531 10.688 1 45.94 18 GLU B C 1
ATOM 2407 O O . GLU B 1 18 ? 7.992 38.625 10.648 1 45.94 18 GLU B O 1
ATOM 2412 N N . GLU B 1 19 ? 8.586 36.688 9.719 1 47.03 19 GLU B N 1
ATOM 2413 C CA . GLU B 1 19 ? 7.84 37 8.5 1 47.03 19 GLU B CA 1
ATOM 2414 C C . GLU B 1 19 ? 6.336 37 8.75 1 47.03 19 GLU B C 1
ATOM 2416 O O . GLU B 1 19 ? 5.609 37.844 8.242 1 47.03 19 GLU B O 1
ATOM 2421 N N . ALA B 1 20 ? 5.941 36 9.477 1 46.44 20 ALA B N 1
ATOM 2422 C CA . ALA B 1 20 ? 4.547 36 9.906 1 46.44 20 ALA B CA 1
ATOM 2423 C C . ALA B 1 20 ? 4.25 37.219 10.781 1 46.44 20 ALA B C 1
ATOM 2425 O O . ALA B 1 20 ? 3.207 37.844 10.633 1 46.44 20 ALA B O 1
ATOM 2426 N N . ALA B 1 21 ? 5.234 37.469 11.656 1 47.44 21 ALA B N 1
ATOM 2427 C CA . ALA B 1 21 ? 5.102 38.688 12.461 1 47.44 21 ALA B CA 1
ATOM 2428 C C . ALA B 1 21 ? 5.09 39.938 11.578 1 47.44 21 ALA B C 1
ATOM 2430 O O . ALA B 1 21 ? 4.297 40.844 11.805 1 47.44 21 ALA B O 1
ATOM 2431 N N . ASP B 1 22 ? 5.93 39.906 10.602 1 48.81 22 ASP B N 1
ATOM 2432 C CA . ASP B 1 22 ? 5.969 41.031 9.688 1 48.81 22 ASP B CA 1
ATOM 2433 C C . ASP B 1 22 ? 4.68 41.125 8.875 1 48.81 22 ASP B C 1
ATOM 2435 O O . ASP B 1 22 ? 4.148 42.219 8.664 1 48.81 22 ASP B O 1
ATOM 2439 N N . SER B 1 23 ? 4.195 40.062 8.391 1 46.06 23 SER B N 1
ATOM 2440 C CA . SER B 1 23 ? 2.939 40.062 7.645 1 46.06 23 SER B CA 1
ATOM 2441 C C . SER B 1 23 ? 1.768 40.438 8.531 1 46.06 23 SER B C 1
ATOM 2443 O O . SER B 1 23 ? 0.882 41.188 8.102 1 46.06 23 SER B O 1
ATOM 2445 N N . LEU B 1 24 ? 1.895 39.969 9.711 1 45.41 24 LEU B N 1
ATOM 2446 C CA . LEU B 1 24 ? 0.894 40.375 10.68 1 45.41 24 LEU B CA 1
ATOM 2447 C C . LEU B 1 24 ? 1.037 41.875 10.992 1 45.41 24 LEU B C 1
ATOM 2449 O O . LEU B 1 24 ? 0.037 42.562 11.164 1 45.41 24 LEU B O 1
ATOM 2453 N N . MET B 1 25 ? 2.266 42.25 11.062 1 47.34 25 MET B N 1
ATOM 2454 C CA . MET B 1 25 ? 2.518 43.656 11.289 1 47.34 25 MET B CA 1
ATOM 2455 C C . MET B 1 25 ? 1.999 44.5 10.125 1 47.34 25 MET B C 1
ATOM 2457 O O . MET B 1 25 ? 1.45 45.594 10.328 1 47.34 25 MET B O 1
ATOM 2461 N N . ARG B 1 26 ? 2.207 44.094 8.93 1 46.84 26 ARG B N 1
ATOM 2462 C CA . ARG B 1 26 ? 1.717 44.812 7.766 1 46.84 26 ARG B CA 1
ATOM 2463 C C . ARG B 1 26 ? 0.194 44.875 7.77 1 46.84 26 ARG B C 1
ATOM 2465 O O . ARG B 1 26 ? -0.381 45.938 7.438 1 46.84 26 ARG B O 1
ATOM 2472 N N . ILE B 1 27 ? -0.398 43.812 8.047 1 41.94 27 ILE B N 1
ATOM 2473 C CA . ILE B 1 27 ? -1.854 43.844 8.133 1 41.94 27 ILE B CA 1
ATOM 2474 C C . ILE B 1 27 ? -2.303 44.719 9.281 1 41.94 27 ILE B C 1
ATOM 2476 O O . ILE B 1 27 ? -3.271 45.469 9.156 1 41.94 27 ILE B O 1
ATOM 2480 N N . ALA B 1 28 ? -1.543 44.594 10.336 1 44.59 28 ALA B N 1
ATOM 2481 C CA . ALA B 1 28 ? -1.821 45.469 11.469 1 44.59 28 ALA B CA 1
ATOM 2482 C C . ALA B 1 28 ? -1.649 46.938 11.086 1 44.59 28 ALA B C 1
ATOM 2484 O O . ALA B 1 28 ? -2.43 47.781 11.516 1 44.59 28 ALA B O 1
ATOM 2485 N N . LYS B 1 29 ? -0.645 47.188 10.359 1 49.31 29 LYS B N 1
ATOM 2486 C CA . LYS B 1 29 ? -0.447 48.562 9.906 1 49.31 29 LYS B CA 1
ATOM 2487 C C . LYS B 1 29 ? -1.607 49.031 9.031 1 49.31 29 LYS B C 1
ATOM 2489 O O . LYS B 1 29 ? -2.018 50.188 9.102 1 49.31 29 LYS B O 1
ATOM 2494 N N . THR B 1 30 ? -2.062 48.188 8.109 1 43.16 30 THR B N 1
ATOM 2495 C CA . THR B 1 30 ? -3.166 48.594 7.246 1 43.16 30 THR B CA 1
ATOM 2496 C C . THR B 1 30 ? -4.445 48.781 8.055 1 43.16 30 THR B C 1
ATOM 2498 O O . THR B 1 30 ? -5.273 49.625 7.723 1 43.16 30 THR B O 1
ATOM 2501 N N . ASN B 1 31 ? -4.586 48.062 9.109 1 42.41 31 ASN B N 1
ATOM 2502 C CA . ASN B 1 31 ? -5.766 48.219 9.945 1 42.41 31 ASN B CA 1
ATOM 2503 C C . ASN B 1 31 ? -5.523 49.281 11.039 1 42.41 31 ASN B C 1
ATOM 2505 O O . ASN B 1 31 ? -6.344 49.406 11.945 1 42.41 31 ASN B O 1
ATOM 2509 N N . GLY B 1 32 ? -4.461 50.062 11.016 1 45.34 32 GLY B N 1
ATOM 2510 C CA . GLY B 1 32 ? -4.18 51.25 11.781 1 45.34 32 GLY B CA 1
ATOM 2511 C C . GLY B 1 32 ? -3.658 50.969 13.18 1 45.34 32 GLY B C 1
ATOM 2512 O O . GLY B 1 32 ? -3.607 51.844 14.023 1 45.34 32 GLY B O 1
ATOM 2513 N N . LYS B 1 33 ? -3.66 49.719 13.602 1 44.94 33 LYS B N 1
ATOM 2514 C CA . LYS B 1 33 ? -3.234 49.5 14.984 1 44.94 33 LYS B CA 1
ATOM 2515 C C . LYS B 1 33 ? -1.721 49.312 15.07 1 44.94 33 LYS B C 1
ATOM 2517 O O . LYS B 1 33 ? -1.104 48.75 14.172 1 44.94 33 LYS B O 1
ATOM 2522 N N . LYS B 1 34 ? -0.984 50.094 15.844 1 45.72 34 LYS B N 1
ATOM 2523 C CA . LYS B 1 34 ? 0.446 50.156 16.125 1 45.72 34 LYS B CA 1
ATOM 2524 C C . LYS B 1 34 ? 0.907 48.844 16.797 1 45.72 34 LYS B C 1
ATOM 2526 O O . LYS B 1 34 ? 0.631 48.625 17.969 1 45.72 34 LYS B O 1
ATOM 2531 N N . VAL B 1 35 ? 0.797 47.75 16.141 1 46.91 35 VAL B N 1
ATOM 2532 C CA . VAL B 1 35 ? 1.276 46.531 16.797 1 46.91 35 VAL B CA 1
ATOM 2533 C C . VAL B 1 35 ? 2.789 46.406 16.625 1 46.91 35 VAL B C 1
ATOM 2535 O O . VAL B 1 35 ? 3.314 46.656 15.531 1 46.91 35 VAL B O 1
ATOM 2538 N N . ASP B 1 36 ? 3.543 46.531 17.719 1 46.34 36 ASP B N 1
ATOM 2539 C CA . ASP B 1 36 ? 5 46.5 17.766 1 46.34 36 ASP B CA 1
ATOM 2540 C C . ASP B 1 36 ? 5.539 45.188 17.219 1 46.34 36 ASP B C 1
ATOM 2542 O O . ASP B 1 36 ? 5.004 44.094 17.531 1 46.34 36 ASP B O 1
ATOM 2546 N N . ARG B 1 37 ? 6.328 45.25 16.2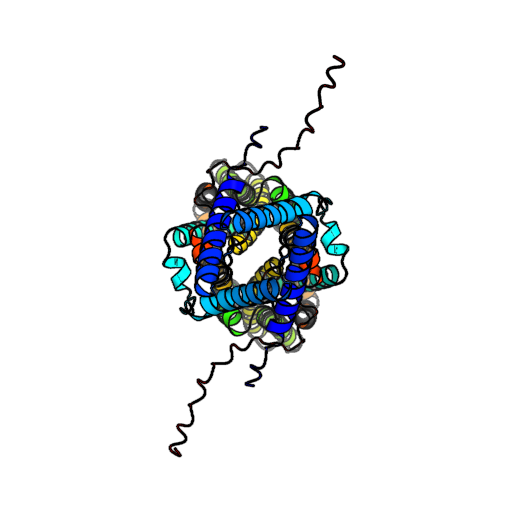03 1 47.09 37 ARG B N 1
ATOM 2547 C CA . ARG B 1 37 ? 6.992 44.125 15.516 1 47.09 37 ARG B CA 1
ATOM 2548 C C . ARG B 1 37 ? 7.598 43.156 16.516 1 47.09 37 ARG B C 1
ATOM 2550 O O . ARG B 1 37 ? 7.535 41.938 16.312 1 47.09 37 ARG B O 1
ATOM 2557 N N . GLN B 1 38 ? 8.211 43.625 17.547 1 48.97 38 GLN B N 1
ATOM 2558 C CA . GLN B 1 38 ? 8.891 42.812 18.531 1 48.97 38 GLN B CA 1
ATOM 2559 C C . GLN B 1 38 ? 7.895 41.938 19.312 1 48.97 38 GLN B C 1
ATOM 2561 O O . GLN B 1 38 ? 8.195 40.812 19.656 1 48.97 38 GLN B O 1
ATOM 2566 N N . ASP B 1 39 ? 6.719 42.312 19.469 1 47.19 39 ASP B N 1
ATOM 2567 C CA . ASP B 1 39 ? 5.695 41.594 20.219 1 47.19 39 ASP B CA 1
ATOM 2568 C C . ASP B 1 39 ? 5.141 40.406 19.406 1 47.19 39 ASP B C 1
ATOM 2570 O O . ASP B 1 39 ? 4.914 39.344 19.938 1 47.19 39 ASP B O 1
ATOM 2574 N N . ILE B 1 40 ? 4.938 40.656 18.141 1 46.34 40 ILE B N 1
ATOM 2575 C CA . ILE B 1 40 ? 4.441 39.594 17.25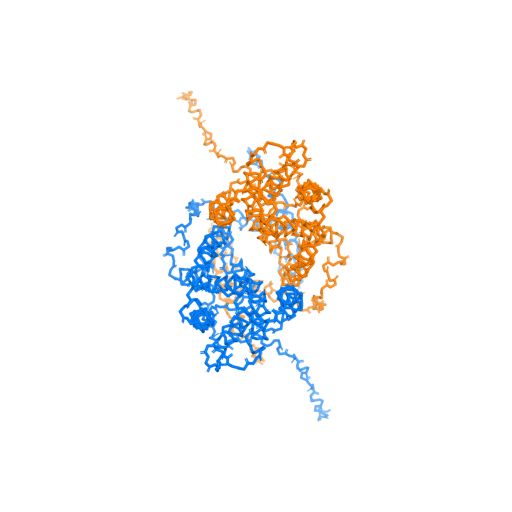 1 46.34 40 ILE B CA 1
ATOM 2576 C C . ILE B 1 40 ? 5.508 38.531 17.094 1 46.34 40 ILE B C 1
ATOM 2578 O O . ILE B 1 40 ? 5.191 37.344 17.109 1 46.34 40 ILE B O 1
ATOM 2582 N N . LEU B 1 41 ? 6.715 38.969 17 1 46.81 41 LEU B N 1
ATOM 2583 C CA . LEU B 1 41 ? 7.816 38.031 16.922 1 46.81 41 LEU B CA 1
ATOM 2584 C C . LEU B 1 41 ? 7.926 37.188 18.188 1 46.81 41 LEU B C 1
ATOM 2586 O O . LEU B 1 41 ? 8.156 36 18.141 1 46.81 41 LEU B O 1
ATOM 2590 N N . MET B 1 42 ? 7.883 37.781 19.297 1 45.44 42 MET B N 1
ATOM 2591 C CA . MET B 1 42 ? 7.961 37.062 20.562 1 45.44 42 MET B CA 1
ATOM 2592 C C . MET B 1 42 ? 6.766 36.125 20.75 1 45.44 42 MET B C 1
ATOM 2594 O O . MET B 1 42 ? 6.91 35.031 21.25 1 45.44 42 MET B O 1
ATOM 2598 N N . LYS B 1 43 ? 5.633 36.469 20.25 1 42.94 43 LYS B N 1
ATOM 2599 C CA . LYS B 1 43 ? 4.438 35.656 20.375 1 42.94 43 LYS B CA 1
ATOM 2600 C C . LYS B 1 43 ? 4.488 34.469 19.438 1 42.94 43 LYS B C 1
ATOM 2602 O O . LYS B 1 43 ? 4.086 33.344 19.797 1 42.94 43 LYS B O 1
ATOM 2607 N N . THR B 1 44 ? 4.945 34.75 18.297 1 45.59 44 THR B N 1
ATOM 2608 C CA . THR B 1 44 ? 5.133 33.656 17.344 1 45.59 44 THR B CA 1
ATOM 2609 C C . THR B 1 44 ? 6.211 32.688 17.844 1 45.59 44 THR B C 1
ATOM 2611 O O . THR B 1 44 ? 6.086 31.469 17.688 1 45.59 44 THR B O 1
ATOM 2614 N N . LYS B 1 45 ? 7.203 33.281 18.484 1 45.91 45 LYS B N 1
ATOM 2615 C CA . LYS B 1 45 ? 8.234 32.469 19.109 1 45.91 45 LYS B CA 1
ATOM 2616 C C . LYS B 1 45 ? 7.676 31.672 20.297 1 45.91 45 LYS B C 1
ATOM 2618 O O . LYS B 1 45 ? 8 30.5 20.484 1 45.91 45 LYS B O 1
ATOM 2623 N N . ILE B 1 46 ? 6.961 32.25 21.141 1 42.66 46 ILE B N 1
ATOM 2624 C CA . ILE B 1 46 ? 6.383 31.594 22.297 1 42.66 46 ILE B CA 1
ATOM 2625 C C . ILE B 1 46 ? 5.379 30.531 21.859 1 42.66 46 ILE B C 1
ATOM 2627 O O . ILE B 1 46 ? 5.332 29.438 22.422 1 42.66 46 ILE B O 1
ATOM 2631 N N . LEU B 1 47 ? 4.598 30.797 20.812 1 41.91 47 LEU B N 1
ATOM 2632 C CA . LEU B 1 47 ? 3.688 29.781 20.266 1 41.91 47 LEU B CA 1
ATOM 2633 C C . LEU B 1 47 ? 4.465 28.609 19.672 1 41.91 47 LEU B C 1
ATOM 2635 O O . LEU B 1 47 ? 4.074 27.453 19.828 1 41.91 47 LEU B O 1
ATOM 2639 N N . GLY B 1 48 ? 5.48 29 19.016 1 42.25 48 GLY B N 1
ATOM 2640 C CA . GLY B 1 48 ? 6.371 27.938 18.547 1 42.25 48 GLY B CA 1
ATOM 2641 C C . GLY B 1 48 ? 7 27.156 19.688 1 42.25 48 GLY B C 1
ATOM 2642 O O . GLY B 1 48 ? 7.117 25.922 19.594 1 42.25 48 GLY B O 1
ATOM 2643 N N . VAL B 1 49 ? 7.465 27.906 20.688 1 42.84 49 VAL B N 1
ATOM 2644 C CA . VAL B 1 49 ? 8.055 27.234 21.844 1 42.84 49 VAL B CA 1
ATOM 2645 C C . VAL B 1 49 ? 6.98 26.469 22.609 1 42.84 49 VAL B C 1
ATOM 2647 O O . VAL B 1 49 ? 7.227 25.359 23.078 1 42.84 49 VAL B O 1
ATOM 2650 N N . LYS B 1 50 ? 5.824 27 22.844 1 38.84 50 LYS B N 1
ATOM 2651 C CA . LYS B 1 50 ? 4.773 26.281 23.547 1 38.84 50 LYS B CA 1
ATOM 2652 C C . LYS B 1 50 ? 4.289 25.078 22.734 1 38.84 50 LYS B C 1
ATOM 2654 O O . LYS B 1 50 ? 4 24.016 23.297 1 38.84 50 LYS B O 1
ATOM 2659 N N . VAL B 1 51 ? 4.148 25.234 21.453 1 40.56 51 VAL B N 1
ATOM 2660 C CA . VAL B 1 51 ? 3.869 24.078 20.625 1 40.56 51 VAL B CA 1
ATOM 2661 C C . VAL B 1 51 ? 5 23.062 20.75 1 40.56 51 VAL B C 1
ATOM 2663 O O . VAL B 1 51 ? 4.758 21.859 20.844 1 40.56 51 VAL B O 1
ATOM 2666 N N . GLN B 1 52 ? 6.172 23.641 20.781 1 39.88 52 GLN B N 1
ATOM 2667 C CA . GLN B 1 52 ? 7.305 22.766 21.062 1 39.88 52 GLN B CA 1
ATOM 2668 C C . GLN B 1 52 ? 7.305 22.297 22.516 1 39.88 52 GLN B C 1
ATOM 2670 O O . GLN B 1 52 ? 7.664 21.156 22.797 1 39.88 52 GLN B O 1
ATOM 2675 N N . GLU B 1 53 ? 7.102 23.156 23.5 1 39.78 53 GLU B N 1
ATOM 2676 C CA . GLU B 1 53 ? 7.027 22.797 24.906 1 39.78 53 GLU B CA 1
ATOM 2677 C C . GLU B 1 53 ? 5.824 21.891 25.188 1 39.78 53 GLU B C 1
ATOM 2679 O O . GLU B 1 53 ? 5.895 20.984 26.016 1 39.78 53 GLU B O 1
ATOM 2684 N N . GLU B 1 54 ? 4.633 22.234 24.859 1 38.75 54 GLU B N 1
ATOM 2685 C CA . GLU B 1 54 ? 3.529 21.297 24.984 1 38.75 54 GLU B CA 1
ATOM 2686 C C . GLU B 1 54 ? 3.836 19.984 24.25 1 38.75 54 GLU B C 1
ATOM 2688 O O . GLU B 1 54 ? 3.375 18.922 24.672 1 38.75 54 GLU B O 1
ATOM 2693 N N . LYS B 1 55 ? 4.512 20.125 23.188 1 40.97 55 LYS B N 1
ATOM 2694 C CA . LYS B 1 55 ? 5.109 18.922 22.625 1 40.97 55 LYS B CA 1
ATOM 2695 C C . LYS B 1 55 ? 6.059 18.266 23.625 1 40.97 55 LYS B C 1
ATOM 2697 O O . LYS B 1 55 ? 6.148 17.031 23.688 1 40.97 55 LYS B O 1
ATOM 2702 N N . SER B 1 56 ? 6.82 19.016 24.375 1 38.09 56 SER B N 1
ATOM 2703 C CA . SER B 1 56 ? 7.758 18.516 25.359 1 38.09 56 SER B CA 1
ATOM 2704 C C . SER B 1 56 ? 7.027 17.953 26.578 1 38.09 56 SER B C 1
ATOM 2706 O O . SER B 1 56 ? 7.457 16.953 27.156 1 38.09 56 SER B O 1
ATOM 2708 N N . GLU B 1 57 ? 6.258 18.734 27.344 1 37 57 GLU B N 1
ATOM 2709 C CA . GLU B 1 57 ? 5.625 18.203 28.547 1 37 57 GLU B CA 1
ATOM 2710 C C . GLU B 1 57 ? 4.746 17 28.234 1 37 57 GLU B C 1
ATOM 2712 O O . GLU B 1 57 ? 4.586 16.094 29.062 1 37 57 GLU B O 1
ATOM 2717 N N . GLU B 1 58 ? 3.771 17.078 27.375 1 38.03 58 GLU B N 1
ATOM 2718 C CA . GLU B 1 58 ? 3.105 15.82 27.047 1 38.03 58 GLU B CA 1
ATOM 2719 C C . GLU B 1 58 ? 4.062 14.852 26.344 1 38.03 58 GLU B C 1
ATOM 2721 O O . GLU B 1 58 ? 3.918 14.578 25.156 1 38.03 58 GLU B O 1
ATOM 2726 N N . ASP B 1 59 ? 5.188 15.008 26.359 1 41.56 59 ASP B N 1
ATOM 2727 C CA . ASP B 1 59 ? 6.27 14.055 26.125 1 41.56 59 ASP B CA 1
ATOM 2728 C C . ASP B 1 59 ? 5.82 12.633 26.422 1 41.56 59 ASP B C 1
ATOM 2730 O O . ASP B 1 59 ? 6.641 11.781 26.781 1 41.56 59 ASP B O 1
ATOM 2734 N N . THR B 1 60 ? 4.652 12.5 27.016 1 41.81 60 THR B N 1
ATOM 2735 C CA . THR B 1 60 ? 4.277 11.102 27.188 1 41.81 60 THR B CA 1
ATOM 2736 C C . THR B 1 60 ? 4.629 10.289 25.938 1 41.81 60 THR B C 1
ATOM 2738 O O . THR B 1 60 ? 4.379 10.734 24.812 1 41.81 60 THR B O 1
ATOM 2741 N N . LYS B 1 61 ? 5.516 9.469 26.016 1 46.94 61 LYS B N 1
ATOM 2742 C CA . LYS B 1 61 ? 5.91 8.414 25.078 1 46.94 61 LYS B CA 1
ATOM 2743 C C . LYS B 1 61 ? 4.785 8.094 24.094 1 46.94 61 LYS B C 1
ATOM 2745 O O . LYS B 1 61 ? 3.758 7.531 24.484 1 46.94 61 LYS B O 1
ATOM 2750 N N . ASN B 1 62 ? 4.398 8.984 23.266 1 54.97 62 ASN B N 1
ATOM 2751 C CA . ASN B 1 62 ? 3.471 8.672 22.188 1 54.97 62 ASN B CA 1
ATOM 2752 C C . ASN B 1 62 ? 3.648 7.238 21.688 1 54.97 62 ASN B C 1
ATOM 2754 O O . ASN B 1 62 ? 4.672 6.906 21.078 1 54.97 62 ASN B O 1
ATOM 2758 N N . ASN B 1 63 ? 3.256 6.301 22.562 1 59.62 63 ASN B N 1
ATOM 2759 C CA . ASN B 1 63 ? 3.336 4.859 22.359 1 59.62 63 ASN B CA 1
ATOM 2760 C C . ASN B 1 63 ? 2.139 4.336 21.562 1 59.62 63 ASN B C 1
ATOM 2762 O O . ASN B 1 63 ? 1.13 5.035 21.422 1 59.62 63 ASN B O 1
ATOM 2766 N N . ALA B 1 64 ? 2.324 3.348 20.938 1 66.38 64 ALA B N 1
ATOM 2767 C CA . ALA B 1 64 ? 1.293 2.561 20.266 1 66.38 64 ALA B CA 1
ATOM 2768 C C . ALA B 1 64 ? 0.019 2.498 21.109 1 66.38 64 ALA B C 1
ATOM 2770 O O . ALA B 1 64 ? -1.088 2.471 20.562 1 66.38 64 ALA B O 1
ATOM 2771 N N . LEU B 1 65 ? 0.219 2.668 22.281 1 70.38 65 LEU B N 1
ATOM 2772 C CA . LEU B 1 65 ? -0.902 2.539 23.203 1 70.38 65 LEU B CA 1
ATOM 2773 C C . LEU B 1 65 ? -1.796 3.773 23.156 1 70.38 65 LEU B C 1
ATOM 2775 O O . LEU B 1 65 ? -2.975 3.707 23.516 1 70.38 65 LEU B O 1
ATOM 2779 N N . ASP B 1 66 ? -1.257 4.805 22.672 1 75.56 66 ASP B N 1
ATOM 2780 C CA . ASP B 1 66 ? -2.061 6.02 22.594 1 75.56 66 ASP B CA 1
ATOM 2781 C C . ASP B 1 66 ? -3.156 5.887 21.547 1 75.56 66 ASP B C 1
ATOM 2783 O O . ASP B 1 66 ? -4.223 6.492 21.672 1 75.56 66 ASP B O 1
ATOM 2787 N N . LEU B 1 67 ? -2.936 5.113 20.578 1 76.81 67 LEU B N 1
ATOM 2788 C CA . LEU B 1 67 ? -3.939 4.875 19.547 1 76.81 67 LEU B CA 1
ATOM 2789 C C . LEU B 1 67 ? -5.152 4.156 20.125 1 76.81 67 LEU B C 1
ATOM 2791 O O . LEU B 1 67 ? -6.281 4.383 19.688 1 76.81 67 LEU B O 1
ATOM 2795 N N . LEU B 1 68 ? -4.852 3.402 21.219 1 81.44 68 LEU B N 1
ATOM 2796 C CA . LEU B 1 68 ? -5.918 2.57 21.75 1 81.44 68 LEU B CA 1
ATOM 2797 C C . LEU B 1 68 ? -6.516 3.203 23.016 1 81.44 68 LEU B C 1
ATOM 2799 O O . LEU B 1 68 ? -7.59 2.805 23.453 1 81.44 68 LEU B O 1
ATOM 2803 N N . ARG B 1 69 ? -5.895 4.125 23.469 1 81.06 69 ARG B N 1
ATOM 2804 C CA . ARG B 1 69 ? -6.293 4.727 24.75 1 81.06 69 ARG B CA 1
ATOM 2805 C C . ARG B 1 69 ? -7.496 5.648 24.562 1 81.06 69 ARG B C 1
ATOM 2807 O O . ARG B 1 69 ? -8.367 5.719 25.422 1 81.06 69 ARG B O 1
ATOM 2814 N N . TYR B 1 70 ? -7.543 6.34 23.453 1 84.62 70 TYR B N 1
ATOM 2815 C CA . TYR B 1 70 ? -8.617 7.293 23.203 1 84.62 70 TYR B CA 1
ATOM 2816 C C . TYR B 1 70 ? -9.75 6.648 22.406 1 84.62 70 TYR B C 1
ATOM 2818 O O . TYR B 1 70 ? -9.508 5.988 21.391 1 84.62 70 TYR B O 1
ATOM 2826 N N . PRO B 1 71 ? -10.945 6.816 22.844 1 86.56 71 PRO B N 1
ATOM 2827 C CA . PRO B 1 71 ? -12.07 6.066 22.297 1 86.56 71 PRO B CA 1
ATOM 2828 C C . PRO B 1 71 ? -12.297 6.348 20.812 1 86.56 71 PRO B C 1
ATOM 2830 O O . PRO B 1 71 ? -12.523 5.418 20.031 1 86.56 71 PRO B O 1
ATOM 2833 N N . ASN B 1 72 ? -12.289 7.57 20.406 1 88.12 72 ASN B N 1
ATOM 2834 C CA . ASN B 1 72 ? -12.523 7.883 19 1 88.12 72 ASN B CA 1
ATOM 2835 C C . ASN B 1 72 ? -11.383 7.387 18.109 1 88.12 72 ASN B C 1
ATOM 2837 O O . ASN B 1 72 ? -11.617 6.898 17.016 1 88.12 72 ASN B O 1
ATOM 2841 N N . LEU B 1 73 ? -10.234 7.543 18.641 1 88.56 73 LEU B N 1
ATOM 2842 C CA . LEU B 1 73 ? -9.07 7.062 17.891 1 88.56 73 LEU B CA 1
ATOM 2843 C C . LEU B 1 73 ? -9.086 5.543 17.797 1 88.56 73 LEU B C 1
ATOM 2845 O O . LEU B 1 73 ? -8.727 4.98 16.75 1 88.56 73 LEU B O 1
ATOM 2849 N N . ARG B 1 74 ? -9.492 4.938 18.859 1 90.88 74 ARG B N 1
ATOM 2850 C CA . ARG B 1 74 ? -9.594 3.48 18.875 1 90.88 74 ARG B CA 1
ATOM 2851 C C . ARG B 1 74 ? -10.633 3 17.859 1 90.88 74 ARG B C 1
ATOM 2853 O O . ARG B 1 74 ? -10.414 2.023 17.156 1 90.88 74 ARG B O 1
ATOM 2860 N N . ARG B 1 75 ? -11.734 3.65 17.828 1 91.88 75 ARG B N 1
ATOM 2861 C CA . ARG B 1 75 ? -12.781 3.305 16.859 1 91.88 75 ARG B CA 1
ATOM 2862 C C . ARG B 1 75 ? -12.289 3.457 15.43 1 91.88 75 ARG B C 1
ATOM 2864 O O . ARG B 1 75 ? -12.523 2.586 14.594 1 91.88 75 ARG B O 1
ATOM 2871 N N . LYS B 1 76 ? -11.602 4.531 15.172 1 92.75 76 LYS B N 1
ATOM 2872 C CA . LYS B 1 76 ? -11.047 4.758 13.844 1 92.75 76 LYS B CA 1
ATOM 2873 C C . LYS B 1 76 ? -10.023 3.688 13.484 1 92.75 76 LYS B C 1
ATOM 2875 O O . LYS B 1 76 ? -10.008 3.186 12.359 1 92.75 76 LYS B O 1
ATOM 2880 N N . PHE B 1 77 ? -9.258 3.357 14.492 1 92.5 77 PHE B N 1
ATOM 2881 C CA . PHE B 1 77 ? -8.234 2.348 14.273 1 92.5 77 PHE B CA 1
ATOM 2882 C C . PHE B 1 77 ? -8.859 1.008 13.906 1 92.5 77 PHE B C 1
ATOM 2884 O O . PHE B 1 77 ? -8.445 0.365 12.945 1 92.5 77 PHE B O 1
ATOM 2891 N N . PHE B 1 78 ? -9.852 0.62 14.578 1 94.69 78 PHE B N 1
ATOM 2892 C CA . PHE B 1 78 ? -10.477 -0.678 14.344 1 94.69 78 PHE B CA 1
ATOM 2893 C C . PHE B 1 78 ? -11.188 -0.706 12.992 1 94.69 78 PHE B C 1
ATOM 2895 O O . PHE B 1 78 ? -11.109 -1.697 12.266 1 94.69 78 PHE B O 1
ATOM 2902 N N . ILE B 1 79 ? -11.844 0.361 12.656 1 96 79 ILE B N 1
ATOM 2903 C CA . ILE B 1 79 ? -12.57 0.398 11.391 1 96 79 ILE B CA 1
ATOM 2904 C C . ILE B 1 79 ? -11.578 0.386 10.234 1 96 79 ILE B C 1
ATOM 2906 O O . ILE B 1 79 ? -11.734 -0.38 9.281 1 96 79 ILE B O 1
ATOM 2910 N N . VAL B 1 80 ? -10.531 1.206 10.344 1 95.69 80 VAL B N 1
ATOM 2911 C CA . VAL B 1 80 ? -9.531 1.271 9.281 1 95.69 80 VAL B CA 1
ATOM 2912 C C . VAL B 1 80 ? -8.844 -0.084 9.141 1 95.69 80 VAL B C 1
ATOM 2914 O O . VAL B 1 80 ? -8.617 -0.561 8.023 1 95.69 80 VAL B O 1
ATOM 2917 N N . THR B 1 81 ? -8.539 -0.706 10.266 1 94.81 81 THR B N 1
ATOM 2918 C CA . THR B 1 81 ? -7.879 -2.006 10.258 1 94.81 81 THR B CA 1
ATOM 2919 C C . THR B 1 81 ? -8.781 -3.068 9.641 1 94.81 81 THR B C 1
ATOM 2921 O O . THR B 1 81 ? -8.32 -3.893 8.844 1 94.81 81 THR B O 1
ATOM 2924 N N . PHE B 1 82 ? -10.016 -3.01 10 1 97.38 82 PHE B N 1
ATOM 2925 C CA . PHE B 1 82 ? -10.969 -3.961 9.438 1 97.38 82 PHE B CA 1
ATOM 2926 C C . PHE B 1 82 ? -11.078 -3.789 7.93 1 97.38 82 PHE B C 1
ATOM 2928 O O . PHE B 1 82 ? -11.094 -4.773 7.184 1 97.38 82 PHE B O 1
ATOM 2935 N N . CYS B 1 83 ? -11.156 -2.561 7.449 1 97.38 83 CYS B N 1
ATOM 2936 C CA . CYS B 1 83 ? -11.219 -2.281 6.02 1 97.38 83 CYS B CA 1
ATOM 2937 C C . CYS B 1 83 ? -9.953 -2.752 5.316 1 97.38 83 CYS B C 1
ATOM 2939 O O . CYS B 1 83 ? -10.016 -3.305 4.219 1 97.38 83 CYS B O 1
ATOM 2941 N N . TRP B 1 84 ? -8.867 -2.533 5.977 1 95.94 84 TRP B N 1
ATOM 2942 C CA . TRP B 1 84 ? -7.582 -2.943 5.418 1 95.94 84 TRP B CA 1
ATOM 2943 C C . TRP B 1 84 ? -7.508 -4.461 5.281 1 95.94 84 TRP B C 1
ATOM 2945 O O . TRP B 1 84 ? -7.156 -4.977 4.219 1 95.94 84 TRP B O 1
ATOM 2955 N N . VAL B 1 85 ? -7.859 -5.168 6.266 1 96.19 85 VAL B N 1
ATOM 2956 C CA . VAL B 1 85 ? -7.84 -6.629 6.262 1 96.19 85 VAL B CA 1
ATOM 2957 C C . VAL B 1 85 ? -8.789 -7.156 5.188 1 96.19 85 VAL B C 1
ATOM 2959 O O . VAL B 1 85 ? -8.43 -8.055 4.418 1 96.19 85 VAL B O 1
ATOM 2962 N N . ALA B 1 86 ? -9.961 -6.602 5.191 1 97.75 86 ALA B N 1
ATOM 2963 C CA . ALA B 1 86 ? -10.953 -7.027 4.203 1 97.75 86 ALA B CA 1
ATOM 2964 C C . ALA B 1 86 ? -10.445 -6.789 2.783 1 97.75 86 ALA B C 1
ATOM 2966 O O . ALA B 1 86 ? -10.633 -7.633 1.903 1 97.75 86 ALA B O 1
ATOM 2967 N N . ASN B 1 87 ? -9.867 -5.645 2.604 1 97.19 87 ASN B N 1
ATOM 2968 C CA . ASN B 1 87 ? -9.328 -5.316 1.285 1 97.19 87 ASN B CA 1
ATOM 2969 C C . ASN B 1 87 ? -8.234 -6.297 0.867 1 97.19 87 ASN B C 1
ATOM 2971 O O . ASN B 1 87 ? -8.227 -6.777 -0.267 1 97.19 87 ASN B O 1
ATOM 2975 N N . ASP B 1 88 ? -7.371 -6.594 1.782 1 93.69 88 ASP B N 1
ATOM 2976 C CA . ASP B 1 88 ? -6.289 -7.531 1.488 1 93.69 88 ASP B CA 1
ATOM 2977 C C . ASP B 1 88 ? -6.832 -8.93 1.218 1 93.69 88 ASP B C 1
ATOM 2979 O O . ASP B 1 88 ? -6.293 -9.656 0.382 1 93.69 88 ASP B O 1
ATOM 2983 N N . LEU B 1 89 ? -7.84 -9.25 1.911 1 95.56 89 LEU B N 1
ATOM 2984 C CA . LEU B 1 89 ? -8.461 -10.555 1.695 1 95.56 89 LEU B CA 1
ATOM 2985 C C . LEU B 1 89 ? -9.016 -10.664 0.279 1 95.56 89 LEU B C 1
ATOM 2987 O O . LEU B 1 89 ? -8.875 -11.703 -0.369 1 95.56 89 LEU B O 1
ATOM 2991 N N . VAL B 1 90 ? -9.672 -9.617 -0.162 1 97.38 90 VAL B N 1
ATOM 2992 C CA . VAL B 1 90 ? -10.18 -9.625 -1.529 1 97.38 90 VAL B CA 1
ATOM 2993 C C . VAL B 1 90 ? -9.016 -9.719 -2.514 1 97.38 90 VAL B C 1
ATOM 2995 O O . VAL B 1 90 ? -9.023 -10.562 -3.416 1 97.38 90 VAL B O 1
ATOM 2998 N N . TYR B 1 91 ? -8.031 -8.922 -2.299 1 93.56 91 TYR B N 1
ATOM 2999 C CA . TYR B 1 91 ? -6.914 -8.82 -3.234 1 93.56 91 TYR B CA 1
ATOM 3000 C C . TYR B 1 91 ? -6.188 -10.156 -3.357 1 93.56 91 TYR B C 1
ATOM 3002 O O . TYR B 1 91 ? -6.078 -10.711 -4.453 1 93.56 91 TYR B O 1
ATOM 3010 N N . PHE B 1 92 ? -5.789 -10.672 -2.277 1 88.69 92 PHE B N 1
ATOM 3011 C CA . PHE B 1 92 ? -5.027 -11.914 -2.293 1 88.69 92 PHE B CA 1
ATOM 3012 C C . PHE B 1 92 ? -5.941 -13.102 -2.545 1 88.69 92 PHE B C 1
ATOM 3014 O O . PHE B 1 92 ? -5.543 -14.07 -3.197 1 88.69 92 PHE B O 1
ATOM 3021 N N . GLY B 1 93 ? -7.074 -13.039 -2.01 1 92.62 93 GLY B N 1
ATOM 3022 C CA . GLY B 1 93 ? -8.023 -14.109 -2.268 1 92.62 93 GLY B CA 1
ATOM 3023 C C . GLY B 1 93 ? -8.289 -14.328 -3.744 1 92.62 93 GLY B C 1
ATOM 3024 O O . GLY B 1 93 ? -8.258 -15.469 -4.227 1 92.62 93 GLY B O 1
ATOM 3025 N N . LEU B 1 94 ? -8.516 -13.258 -4.379 1 93.5 94 LEU B N 1
ATOM 3026 C CA . LEU B 1 94 ? -8.781 -13.352 -5.809 1 93.5 94 LEU B CA 1
ATOM 3027 C C . LEU B 1 94 ? -7.527 -13.75 -6.574 1 93.5 94 LEU B C 1
ATOM 3029 O O . LEU B 1 94 ? -7.602 -14.477 -7.57 1 93.5 94 LEU B O 1
ATOM 3033 N N . GLN B 1 95 ? -6.43 -13.258 -6.109 1 85.88 95 GLN B N 1
ATOM 3034 C CA . GLN B 1 95 ? -5.164 -13.594 -6.754 1 85.88 95 GLN B CA 1
ATOM 3035 C C . GLN B 1 95 ? -4.863 -15.086 -6.625 1 85.88 95 GLN B C 1
ATOM 3037 O O . GLN B 1 95 ? -4.484 -15.734 -7.602 1 85.88 95 GLN B O 1
ATOM 3042 N N . TYR B 1 96 ? -5.113 -15.625 -5.465 1 84.5 96 TYR B N 1
ATOM 3043 C CA 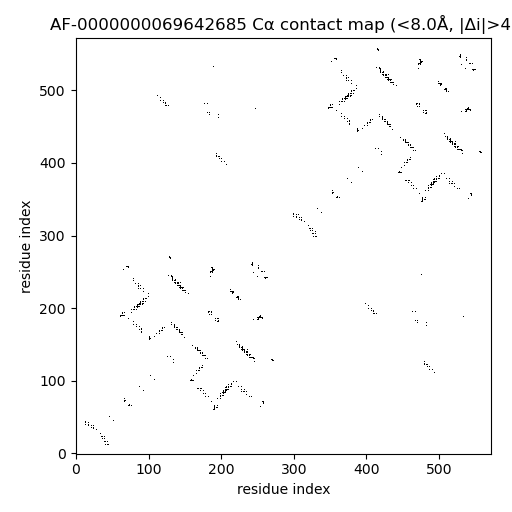. TYR B 1 96 ? -4.785 -17.016 -5.199 1 84.5 96 TYR B CA 1
ATOM 3044 C C . TYR B 1 96 ? -5.859 -17.953 -5.75 1 84.5 96 TYR B C 1
ATOM 3046 O O . TYR B 1 96 ? -5.641 -19.156 -5.891 1 84.5 96 TYR B O 1
ATOM 3054 N N . ASN B 1 97 ? -7 -17.453 -6.082 1 91.19 97 ASN B N 1
ATOM 3055 C CA . ASN B 1 97 ? -8.094 -18.281 -6.586 1 91.19 97 ASN B CA 1
ATOM 3056 C C . ASN B 1 97 ? -7.992 -18.469 -8.102 1 91.19 97 ASN B C 1
ATOM 3058 O O . ASN B 1 97 ? -8.898 -19.031 -8.719 1 91.19 97 ASN B O 1
ATOM 3062 N N . LEU B 1 98 ? -6.934 -18.016 -8.664 1 87.12 98 LEU B N 1
ATOM 3063 C CA . LEU B 1 98 ? -6.719 -18.047 -10.102 1 87.12 98 LEU B CA 1
ATOM 3064 C C . LEU B 1 98 ? -6.836 -19.484 -10.633 1 87.12 98 LEU B C 1
ATOM 3066 O O . LEU B 1 98 ? -7.527 -19.719 -11.625 1 87.12 98 LEU B O 1
ATOM 3070 N N . PRO B 1 99 ? -6.246 -20.453 -9.984 1 84.56 99 PRO B N 1
ATOM 3071 C CA . PRO B 1 99 ? -6.309 -21.812 -10.508 1 84.56 99 PRO B CA 1
ATOM 3072 C C . PRO B 1 99 ? -7.73 -22.375 -10.516 1 84.56 99 PRO B C 1
ATOM 3074 O O . PRO B 1 99 ? -8.016 -23.344 -11.234 1 84.56 99 PRO B O 1
ATOM 3077 N N . ASN B 1 100 ? -8.586 -21.844 -9.75 1 88.19 100 ASN B N 1
ATOM 3078 C CA . ASN B 1 100 ? -9.953 -22.344 -9.648 1 88.19 100 ASN B CA 1
ATOM 3079 C C . ASN B 1 100 ? -10.875 -21.688 -10.672 1 88.19 100 ASN B C 1
ATOM 3081 O O . ASN B 1 100 ? -12.047 -22.047 -10.781 1 88.19 100 ASN B O 1
ATOM 3085 N N . LEU B 1 101 ? -10.312 -20.719 -11.367 1 89.38 101 LEU B N 1
ATOM 3086 C CA . LEU B 1 101 ? -11.117 -20.016 -12.367 1 89.38 101 LEU B CA 1
ATOM 3087 C C . LEU B 1 101 ? -11.062 -20.734 -13.711 1 89.38 101 LEU B C 1
ATOM 3089 O O . LEU B 1 101 ? -10.086 -21.422 -14.008 1 89.38 101 LEU B O 1
ATOM 3093 N N . GLU B 1 102 ? -12.133 -20.609 -14.422 1 86.88 102 GLU B N 1
ATOM 3094 C CA . GLU B 1 102 ? -12.211 -21.234 -15.734 1 86.88 102 GLU B CA 1
ATOM 3095 C C . GLU B 1 102 ? -11.406 -20.453 -16.766 1 86.88 102 GLU B C 1
ATOM 3097 O O . GLU B 1 102 ? -11.148 -19.266 -16.594 1 86.88 102 GLU B O 1
ATOM 3102 N N . GLY B 1 103 ? -10.969 -21.25 -17.828 1 86.75 103 GLY B N 1
ATOM 3103 C CA . GLY B 1 103 ? -10.289 -20.594 -18.922 1 86.75 103 GLY B CA 1
ATOM 3104 C C . GLY B 1 103 ? -8.773 -20.703 -18.844 1 86.75 103 GLY B C 1
ATOM 3105 O O . GLY B 1 103 ? -8.25 -21.484 -18.062 1 86.75 103 GLY B O 1
ATOM 3106 N N . ASN B 1 104 ? -8.094 -19.922 -19.688 1 88.44 104 ASN B N 1
ATOM 3107 C CA . ASN B 1 104 ? -6.633 -19.906 -19.734 1 88.44 104 ASN B CA 1
ATOM 3108 C C . ASN B 1 104 ? -6.039 -19.109 -18.562 1 88.44 104 ASN B C 1
ATOM 3110 O O . ASN B 1 104 ? -6.293 -17.922 -18.438 1 88.44 104 ASN B O 1
ATOM 3114 N N . PRO B 1 105 ? -5.305 -19.781 -17.688 1 83.69 105 PRO B N 1
ATOM 3115 C CA . PRO B 1 105 ? -4.758 -19.125 -16.5 1 83.69 105 PRO B CA 1
ATOM 3116 C C . PRO B 1 105 ? -3.893 -17.922 -16.828 1 83.69 105 PRO B C 1
ATOM 3118 O O . PRO B 1 105 ? -3.861 -16.953 -16.047 1 83.69 105 PRO B O 1
ATOM 3121 N N . PHE B 1 106 ? -3.229 -17.938 -17.969 1 80 106 PHE B N 1
ATOM 3122 C CA . PHE B 1 106 ? -2.359 -16.828 -18.328 1 80 106 PHE B CA 1
ATOM 3123 C C . PHE B 1 106 ? -3.182 -15.594 -18.688 1 80 106 PHE B C 1
ATOM 3125 O O . PHE B 1 106 ? -2.857 -14.484 -18.266 1 80 106 PHE B O 1
ATOM 3132 N N . VAL B 1 107 ? -4.195 -15.797 -19.391 1 87.25 107 VAL B N 1
ATOM 3133 C CA . VAL B 1 107 ? -5.059 -14.695 -19.781 1 87.25 107 VAL B CA 1
ATOM 3134 C C . VAL B 1 107 ? -5.785 -14.133 -18.562 1 87.25 107 VAL B C 1
ATOM 3136 O O . VAL B 1 107 ? -5.898 -12.914 -18.406 1 87.25 107 VAL B O 1
ATOM 3139 N N . THR B 1 108 ? -6.246 -15.023 -17.734 1 88.19 108 THR B N 1
ATOM 3140 C CA . THR B 1 108 ? -6.961 -14.602 -16.531 1 88.19 108 THR B CA 1
ATOM 3141 C C . THR B 1 108 ? -6.027 -13.852 -15.578 1 88.19 108 THR B C 1
ATOM 3143 O O . THR B 1 108 ? -6.41 -12.828 -15.008 1 88.19 108 THR B O 1
ATOM 3146 N N . PHE B 1 109 ? -4.82 -14.289 -15.5 1 82.5 109 PHE B N 1
ATOM 3147 C CA . PHE B 1 109 ? -3.84 -13.602 -14.672 1 82.5 109 PHE B CA 1
ATOM 3148 C C . PHE B 1 109 ? -3.564 -12.203 -15.203 1 82.5 109 PHE B C 1
ATOM 3150 O O . PHE B 1 109 ? -3.49 -11.234 -14.438 1 82.5 109 PHE B O 1
ATOM 3157 N N . PHE B 1 110 ? -3.381 -12.141 -16.438 1 83.69 110 PHE B N 1
ATOM 3158 C CA . PHE B 1 110 ? -3.119 -10.859 -17.078 1 83.69 110 PHE B CA 1
ATOM 3159 C C . PHE B 1 110 ? -4.273 -9.898 -16.859 1 83.69 110 PHE B C 1
ATOM 3161 O O . PHE B 1 110 ? -4.059 -8.719 -16.562 1 83.69 110 PHE B O 1
ATOM 3168 N N . ALA B 1 111 ? -5.426 -10.383 -16.984 1 90.38 111 ALA B N 1
ATOM 3169 C CA . ALA B 1 111 ? -6.605 -9.547 -16.766 1 90.38 111 ALA B CA 1
ATOM 3170 C C . ALA B 1 111 ? -6.664 -9.023 -15.344 1 90.38 111 ALA B C 1
ATOM 3172 O O . ALA B 1 111 ? -6.941 -7.844 -15.117 1 90.38 111 ALA B O 1
ATOM 3173 N N . LEU B 1 112 ? -6.336 -9.914 -14.391 1 89.06 112 LEU B N 1
ATOM 3174 C CA . LEU B 1 112 ? -6.359 -9.547 -12.977 1 89.06 112 LEU B CA 1
ATOM 3175 C C . LEU B 1 112 ? -5.293 -8.5 -12.664 1 89.06 112 LEU B C 1
ATOM 3177 O O . LEU B 1 112 ? -5.484 -7.656 -11.789 1 89.06 112 LEU B O 1
ATOM 3181 N N . THR B 1 113 ? -4.223 -8.523 -13.406 1 84.19 113 THR B N 1
ATOM 3182 C CA . THR B 1 113 ? -3.098 -7.637 -13.117 1 84.19 113 THR B CA 1
ATOM 3183 C C . THR B 1 113 ? -3.27 -6.301 -13.828 1 84.19 113 THR B C 1
ATOM 3185 O O . THR B 1 113 ? -3.092 -5.242 -13.227 1 84.19 113 THR B O 1
ATOM 3188 N N . ILE B 1 114 ? -3.686 -6.32 -15.047 1 88.12 114 ILE B N 1
ATOM 3189 C CA . ILE B 1 114 ? -3.736 -5.109 -15.859 1 88.12 114 ILE B CA 1
ATOM 3190 C C . ILE B 1 114 ? -4.859 -4.203 -15.367 1 88.12 114 ILE B C 1
ATOM 3192 O O . ILE B 1 114 ? -4.785 -2.98 -15.508 1 88.12 114 ILE B O 1
ATOM 3196 N N . VAL B 1 115 ? -5.891 -4.77 -14.812 1 93 115 VAL B N 1
ATOM 3197 C CA . VAL B 1 115 ? -7.047 -3.99 -14.375 1 93 115 VAL B CA 1
ATOM 3198 C C . VAL B 1 115 ? -6.641 -3.082 -13.211 1 93 115 VAL B C 1
ATOM 3200 O O . VAL B 1 115 ? -7.328 -2.102 -12.922 1 93 115 VAL B O 1
ATOM 3203 N N . GLU B 1 116 ? -5.566 -3.373 -12.594 1 88.44 116 GLU B N 1
ATOM 3204 C CA . GLU B 1 116 ? -5.082 -2.561 -11.484 1 88.44 116 GLU B CA 1
ATOM 3205 C C . GLU B 1 116 ? -4.754 -1.141 -11.938 1 88.44 116 GLU B C 1
ATOM 3207 O O . GLU B 1 116 ? -4.914 -0.185 -11.18 1 88.44 116 GLU B O 1
ATOM 3212 N N . LEU B 1 117 ? -4.297 -0.992 -13.141 1 86.44 117 LEU B N 1
ATOM 3213 C CA . LEU B 1 117 ? -3.914 0.316 -13.664 1 86.44 117 LEU B CA 1
ATOM 3214 C C . LEU B 1 117 ? -5.121 1.247 -13.734 1 86.44 117 LEU B C 1
ATOM 3216 O O . LEU B 1 117 ? -5.113 2.322 -13.133 1 86.44 117 LEU B O 1
ATOM 3220 N N . PRO B 1 118 ? -6.125 0.829 -14.438 1 90.38 118 PRO B N 1
ATOM 3221 C CA . PRO B 1 118 ? -7.281 1.726 -14.445 1 90.38 118 PRO B CA 1
ATOM 3222 C C . PRO B 1 118 ? -7.895 1.906 -13.055 1 90.38 118 PRO B C 1
ATOM 3224 O O . PRO B 1 118 ? -8.469 2.955 -12.766 1 90.38 118 PRO B O 1
ATOM 3227 N N . GLY B 1 119 ? -7.816 0.905 -12.188 1 91.81 119 GLY B N 1
ATOM 3228 C CA . GLY B 1 119 ? -8.289 1.056 -10.82 1 91.81 119 GLY B CA 1
ATOM 3229 C C . GLY B 1 119 ? -7.605 2.182 -10.07 1 91.81 119 GLY B C 1
ATOM 3230 O O . GLY B 1 119 ? -8.266 2.998 -9.422 1 91.81 119 GLY B O 1
ATOM 3231 N N . LEU B 1 120 ? -6.336 2.283 -10.227 1 87.12 120 LEU B N 1
ATOM 3232 C CA . LEU B 1 120 ? -5.559 3.299 -9.531 1 87.12 120 LEU B CA 1
ATOM 3233 C C . LEU B 1 120 ? -5.812 4.684 -10.117 1 87.12 120 LEU B C 1
ATOM 3235 O O . LEU B 1 120 ? -5.859 5.676 -9.391 1 87.12 120 LEU B O 1
ATOM 3239 N N . LEU B 1 121 ? -5.988 4.734 -11.383 1 85.75 121 LEU B N 1
ATOM 3240 C CA . LEU B 1 121 ? -6.289 6.004 -12.039 1 85.75 121 LEU B CA 1
ATOM 3241 C C . LEU B 1 121 ? -7.668 6.508 -11.625 1 85.75 121 LEU B C 1
ATOM 3243 O O . LEU B 1 121 ? -7.848 7.703 -11.367 1 85.75 121 LEU B O 1
ATOM 3247 N N . CYS B 1 122 ? -8.547 5.574 -11.539 1 89.31 122 CYS B N 1
ATOM 3248 C CA . CYS B 1 122 ? -9.914 5.93 -11.18 1 89.31 122 CYS B CA 1
ATOM 3249 C C . CYS B 1 122 ? -9.984 6.457 -9.75 1 89.31 122 CYS B C 1
ATOM 3251 O O . CYS B 1 122 ? -10.664 7.449 -9.477 1 89.31 122 CYS B O 1
ATOM 3253 N N . ILE B 1 123 ? -9.273 5.82 -8.883 1 89.12 123 ILE B N 1
ATOM 3254 C CA . ILE B 1 123 ? -9.383 6.184 -7.477 1 89.12 123 ILE B CA 1
ATOM 3255 C C . ILE B 1 123 ? -8.703 7.527 -7.234 1 89.12 123 ILE B C 1
ATOM 3257 O O . ILE B 1 123 ? -9.141 8.312 -6.387 1 89.12 123 ILE B O 1
ATOM 3261 N N . TRP B 1 124 ? -7.684 7.746 -7.945 1 82.69 124 TRP B N 1
ATOM 3262 C CA . TRP B 1 124 ? -7.027 9.047 -7.84 1 82.69 124 TRP B CA 1
ATOM 3263 C C . TRP B 1 124 ? -8.008 10.172 -8.133 1 82.69 124 TRP B C 1
ATOM 3265 O O . TRP B 1 124 ? -8.094 11.148 -7.383 1 82.69 124 TRP B O 1
ATOM 3275 N N . TYR B 1 125 ? -8.742 10.023 -9.156 1 82.25 125 TYR B N 1
ATOM 3276 C CA . TYR B 1 125 ? -9.711 11.023 -9.57 1 82.25 125 TYR B CA 1
ATOM 3277 C C . TYR B 1 125 ? -10.875 11.109 -8.578 1 82.25 125 TYR B C 1
ATOM 3279 O O . TYR B 1 125 ? -11.297 12.195 -8.203 1 82.25 125 TYR B O 1
ATOM 3287 N N . LEU B 1 126 ? -11.344 10.062 -8.102 1 87.44 126 LEU B N 1
ATOM 3288 C CA . LEU B 1 126 ? -12.539 10.023 -7.262 1 87.44 126 LEU B CA 1
ATOM 3289 C C . LEU B 1 126 ? -12.227 10.523 -5.855 1 87.44 126 LEU B C 1
ATOM 3291 O O . LEU B 1 126 ? -13.094 11.102 -5.191 1 87.44 126 LEU B O 1
ATOM 3295 N N . MET B 1 127 ? -11.023 10.312 -5.473 1 87 127 MET B N 1
ATOM 3296 C CA . MET B 1 127 ? -10.641 10.781 -4.148 1 87 127 MET B CA 1
ATOM 3297 C C . MET B 1 127 ? -10.641 12.305 -4.09 1 87 127 MET B C 1
ATOM 3299 O O . MET B 1 127 ? -10.906 12.891 -3.039 1 87 127 MET B O 1
ATOM 3303 N N . GLU B 1 128 ? -10.406 12.906 -5.199 1 81.81 128 GLU B N 1
ATOM 3304 C CA . GLU B 1 128 ? -10.406 14.359 -5.262 1 81.81 128 GLU B CA 1
ATOM 3305 C C . GLU B 1 128 ? -11.836 14.906 -5.297 1 81.81 128 GLU B C 1
ATOM 3307 O O . GLU B 1 128 ? -12.102 15.992 -4.777 1 81.81 128 GLU B O 1
ATOM 3312 N N . LYS B 1 129 ? -12.688 14.117 -5.852 1 83.5 129 LYS B N 1
ATOM 3313 C CA . LYS B 1 129 ? -14.047 14.609 -6.055 1 83.5 129 LYS B CA 1
ATOM 3314 C C . LYS B 1 129 ? -14.969 14.195 -4.91 1 83.5 129 LYS B C 1
ATOM 3316 O O . LYS B 1 129 ? -15.766 15 -4.422 1 83.5 129 LYS B O 1
ATOM 3321 N N . TRP B 1 130 ? -14.82 12.914 -4.473 1 87.25 130 TRP B N 1
ATOM 3322 C CA . TRP B 1 130 ? -15.781 12.359 -3.52 1 87.25 130 TRP B CA 1
ATOM 3323 C C . TRP B 1 130 ? -15.172 12.281 -2.123 1 87.25 130 TRP B C 1
ATOM 3325 O O . TRP B 1 130 ? -15.883 12.062 -1.142 1 87.25 130 TRP B O 1
ATOM 3335 N N . GLY B 1 131 ? -13.875 12.5 -2.062 1 87.25 131 GLY B N 1
ATOM 3336 C CA . GLY B 1 131 ? -13.211 12.312 -0.782 1 87.25 131 GLY B CA 1
ATOM 3337 C C . GLY B 1 131 ? -12.688 10.906 -0.583 1 87.25 131 GLY B C 1
ATOM 3338 O O . GLY B 1 131 ? -12.664 10.102 -1.521 1 87.25 131 GLY B O 1
ATOM 3339 N N . ARG B 1 132 ? -12.188 10.688 0.615 1 89.56 132 ARG B N 1
ATOM 3340 C CA . ARG B 1 132 ? -11.57 9.398 0.907 1 89.56 132 ARG B CA 1
ATOM 3341 C C . ARG B 1 132 ? -12.594 8.414 1.446 1 89.56 132 ARG B C 1
ATOM 3343 O O . ARG B 1 132 ? -12.578 7.234 1.083 1 89.56 132 ARG B O 1
ATOM 3350 N N . ARG B 1 133 ? -13.5 8.898 2.213 1 91.75 133 ARG B N 1
ATOM 3351 C CA . ARG B 1 133 ? -14.469 8.039 2.885 1 91.75 133 ARG B CA 1
ATOM 3352 C C . ARG B 1 133 ? -15.312 7.273 1.872 1 91.75 133 ARG B C 1
ATOM 3354 O O . ARG B 1 133 ? -15.344 6.043 1.891 1 91.75 133 ARG B O 1
ATOM 3361 N N . TRP B 1 134 ? -15.891 7.945 1.025 1 92.94 134 TRP B N 1
ATOM 3362 C CA . TRP B 1 134 ? -16.812 7.336 0.074 1 92.94 134 TRP B CA 1
ATOM 3363 C C . TRP B 1 134 ? -16.062 6.578 -1.009 1 92.94 134 TRP B C 1
ATOM 3365 O O . TRP B 1 134 ? -16.516 5.543 -1.496 1 92.94 134 TRP B O 1
ATOM 3375 N N . SER B 1 135 ? -14.922 7.082 -1.39 1 94.19 135 SER B N 1
ATOM 3376 C CA . SER B 1 135 ? -14.117 6.383 -2.385 1 94.19 135 SER B CA 1
ATOM 3377 C C . SER B 1 135 ? -13.656 5.023 -1.868 1 94.19 135 SER B C 1
ATOM 3379 O O . SER B 1 135 ? -13.773 4.016 -2.568 1 94.19 135 SER B O 1
ATOM 3381 N N . SER B 1 136 ? -13.172 5.02 -0.621 1 95.69 136 SER B N 1
ATOM 3382 C CA . SER B 1 136 ? -12.711 3.756 -0.057 1 95.69 136 SER B CA 1
ATOM 3383 C C . SER B 1 136 ? -13.875 2.785 0.15 1 95.69 136 SER B C 1
ATOM 3385 O O . SER B 1 136 ? -13.781 1.615 -0.227 1 95.69 136 SER B O 1
ATOM 3387 N N . ALA B 1 137 ? -14.953 3.27 0.676 1 96.69 137 ALA B N 1
ATOM 3388 C CA . ALA B 1 137 ? -16.109 2.414 0.969 1 96.69 137 ALA B CA 1
ATOM 3389 C C . ALA B 1 137 ? -16.734 1.888 -0.315 1 96.69 137 ALA B C 1
ATOM 3391 O O . ALA B 1 137 ? -17.094 0.708 -0.404 1 96.69 137 ALA B O 1
ATOM 3392 N N . SER B 1 138 ? -16.875 2.723 -1.291 1 97.06 138 SER B N 1
ATOM 3393 C CA . SER B 1 138 ? -17.547 2.33 -2.527 1 97.06 138 SER B CA 1
ATOM 3394 C C . SER B 1 138 ? -16.734 1.283 -3.285 1 97.06 138 SER B C 1
ATOM 3396 O O . SER B 1 138 ? -17.297 0.292 -3.766 1 97.06 138 SER B O 1
ATOM 3398 N N . PHE B 1 139 ? -15.477 1.487 -3.377 1 98.12 139 PHE B N 1
ATOM 3399 C CA . PHE B 1 139 ? -14.672 0.542 -4.141 1 98.12 139 PHE B CA 1
ATOM 3400 C C . PHE B 1 139 ? -14.5 -0.764 -3.373 1 98.12 139 PHE B C 1
ATOM 3402 O O . PHE B 1 139 ? -14.43 -1.838 -3.975 1 98.12 139 PHE B O 1
ATOM 3409 N N . LEU B 1 140 ? -14.352 -0.646 -2.051 1 98.44 140 LEU B N 1
ATOM 3410 C CA . LEU B 1 140 ? -14.336 -1.87 -1.259 1 98.44 140 LEU B CA 1
ATOM 3411 C C . LEU B 1 140 ? -15.656 -2.621 -1.393 1 98.44 140 LEU B C 1
ATOM 3413 O O . LEU B 1 140 ? -15.672 -3.848 -1.518 1 98.44 140 LEU B O 1
ATOM 3417 N N . GLY B 1 141 ? -16.719 -1.867 -1.395 1 98.62 141 GLY B N 1
ATOM 3418 C CA . GLY B 1 141 ? -18.016 -2.463 -1.629 1 98.62 141 GLY B CA 1
ATOM 3419 C C . GLY B 1 141 ? -18.141 -3.115 -2.992 1 98.62 141 GLY B C 1
ATOM 3420 O O . GLY B 1 141 ? -18.688 -4.215 -3.113 1 98.62 141 GLY B O 1
ATOM 3421 N N . LEU B 1 142 ? -17.688 -2.41 -3.965 1 98.62 142 LEU B N 1
ATOM 3422 C CA . LEU B 1 142 ? -17.688 -2.961 -5.316 1 98.62 142 LEU B CA 1
ATOM 3423 C C . LEU B 1 142 ? -16.969 -4.297 -5.363 1 98.62 142 LEU B C 1
ATOM 3425 O O . LEU B 1 142 ? -17.453 -5.254 -5.973 1 98.62 142 LEU B O 1
ATOM 3429 N N . ALA B 1 143 ? -15.805 -4.34 -4.758 1 98.62 143 ALA B N 1
ATOM 3430 C CA . ALA B 1 143 ? -15.023 -5.574 -4.711 1 98.62 143 ALA B CA 1
ATOM 3431 C C . ALA B 1 143 ? -15.797 -6.68 -3.998 1 98.62 143 ALA B C 1
ATOM 3433 O O . ALA B 1 143 ? -15.844 -7.816 -4.473 1 98.62 143 ALA B O 1
ATOM 3434 N N . GLY B 1 144 ? -16.375 -6.316 -2.879 1 98.69 144 GLY B N 1
ATOM 3435 C CA . GLY B 1 144 ? -17.156 -7.289 -2.123 1 98.69 144 GLY B CA 1
ATOM 3436 C C . GLY B 1 144 ? -18.375 -7.793 -2.873 1 98.69 144 GLY B C 1
ATOM 3437 O O . GLY B 1 144 ? -18.625 -9 -2.91 1 98.69 144 GLY B O 1
ATOM 3438 N N . PHE B 1 145 ? -19.094 -6.918 -3.459 1 98.56 145 PHE B N 1
ATOM 3439 C CA . PHE B 1 145 ? -20.297 -7.289 -4.191 1 98.56 145 PHE B CA 1
ATOM 3440 C C . PHE B 1 145 ? -19.953 -8.156 -5.395 1 98.56 145 PHE B C 1
ATOM 3442 O O . PHE B 1 145 ? -20.703 -9.086 -5.723 1 98.56 145 PHE B O 1
ATOM 3449 N N . ALA B 1 146 ? -18.922 -7.801 -6.086 1 98.44 146 ALA B N 1
ATOM 3450 C CA . ALA B 1 146 ? -18.484 -8.617 -7.215 1 98.44 146 ALA B CA 1
ATOM 3451 C C . ALA B 1 146 ? -18.234 -10.062 -6.785 1 98.44 146 ALA B C 1
ATOM 3453 O O . ALA B 1 146 ? -18.609 -11 -7.488 1 98.44 146 ALA B O 1
ATOM 3454 N N . CYS B 1 147 ? -17.641 -10.227 -5.617 1 97.81 147 CYS B N 1
ATOM 3455 C CA . CYS B 1 147 ? -17.406 -11.562 -5.098 1 97.81 147 CYS B CA 1
ATOM 3456 C C . CYS B 1 147 ? -18.719 -12.25 -4.734 1 97.81 147 CYS B C 1
ATOM 3458 O O . CYS B 1 147 ? -18.906 -13.438 -5 1 97.81 147 CYS B O 1
ATOM 3460 N N . LEU B 1 148 ? -19.656 -11.508 -4.191 1 97.94 148 LEU B N 1
ATOM 3461 C CA . LEU B 1 148 ? -20.922 -12.094 -3.76 1 97.94 148 LEU B CA 1
ATOM 3462 C C . LEU B 1 148 ? -21.75 -12.531 -4.957 1 97.94 148 LEU B C 1
ATOM 3464 O O . LEU B 1 148 ? -22.484 -13.516 -4.883 1 97.94 148 LEU B O 1
ATOM 3468 N N . VAL B 1 149 ? -21.656 -11.828 -6.047 1 97.25 149 VAL B N 1
ATOM 3469 C CA . VAL B 1 149 ? -22.375 -12.211 -7.258 1 97.25 149 VAL B CA 1
ATOM 3470 C C . VAL B 1 149 ? -21.953 -13.617 -7.684 1 97.25 149 VAL B C 1
ATOM 3472 O O . VAL B 1 149 ? -22.797 -14.445 -8.039 1 97.25 149 VAL B O 1
ATOM 3475 N N . VAL B 1 150 ? -20.688 -13.906 -7.66 1 95.12 150 VAL B N 1
ATOM 3476 C CA . VAL B 1 150 ? -20.188 -15.219 -8.047 1 95.12 150 VAL B CA 1
ATOM 3477 C C . VAL B 1 150 ? -20.719 -16.281 -7.09 1 95.12 150 VAL B C 1
ATOM 3479 O O . VAL B 1 150 ? -21.016 -17.406 -7.5 1 95.12 150 VAL B O 1
ATOM 3482 N N . ALA B 1 151 ? -20.812 -15.883 -5.832 1 92.12 151 ALA B N 1
ATOM 3483 C CA . ALA B 1 151 ? -21.25 -16.828 -4.793 1 92.12 151 ALA B CA 1
ATOM 3484 C C . ALA B 1 151 ? -22.688 -17.281 -5.02 1 92.12 151 ALA B C 1
ATOM 3486 O O . ALA B 1 151 ? -23.078 -18.344 -4.555 1 92.12 151 ALA B O 1
ATOM 3487 N N . VAL B 1 152 ? -23.453 -16.531 -5.758 1 90.75 152 VAL B N 1
ATOM 3488 C CA . VAL B 1 152 ? -24.875 -16.844 -5.879 1 90.75 152 VAL B CA 1
ATOM 3489 C C . VAL B 1 152 ? -25.172 -17.344 -7.293 1 90.75 152 VAL B C 1
ATOM 3491 O O . VAL B 1 152 ? -26.234 -17.906 -7.547 1 90.75 152 VAL B O 1
ATOM 3494 N N . VAL B 1 153 ? -24.297 -17.094 -8.203 1 89.88 153 VAL B N 1
ATOM 3495 C CA . VAL B 1 153 ? -24.516 -17.516 -9.578 1 89.88 153 VAL B CA 1
ATOM 3496 C C . VAL B 1 153 ? -24.109 -18.969 -9.742 1 89.88 153 VAL B C 1
ATOM 3498 O O . VAL B 1 153 ? -23.047 -19.391 -9.258 1 89.88 153 VAL B O 1
ATOM 3501 N N . PRO B 1 154 ? -24.953 -19.672 -10.453 1 85.06 154 PRO B N 1
ATOM 3502 C CA . PRO B 1 154 ? -24.641 -21.078 -10.656 1 85.06 154 PRO B CA 1
ATOM 3503 C C . PRO B 1 154 ? -23.297 -21.297 -11.367 1 85.06 154 PRO B C 1
ATOM 3505 O O . PRO B 1 154 ? -22.906 -20.453 -12.188 1 85.06 154 PRO B O 1
ATOM 3508 N N . GLU B 1 155 ? -22.594 -22.312 -11 1 77.06 155 GLU B N 1
ATOM 3509 C CA . GLU B 1 155 ? -21.25 -22.625 -11.469 1 77.06 155 GLU B CA 1
ATOM 3510 C C . GLU B 1 155 ? -21.219 -22.859 -12.977 1 77.06 155 GLU B C 1
ATOM 3512 O O . GLU B 1 155 ? -20.172 -22.703 -13.609 1 77.06 155 GLU B O 1
ATOM 3517 N N . ASP B 1 156 ? -22.312 -23.141 -13.617 1 77 156 ASP B N 1
ATOM 3518 C CA . ASP B 1 156 ? -22.375 -23.516 -15.023 1 77 156 ASP B CA 1
ATOM 3519 C C . ASP B 1 156 ? -22.266 -22.281 -15.922 1 77 156 ASP B C 1
ATOM 3521 O O . ASP B 1 156 ? -22.062 -22.406 -17.141 1 77 156 ASP B O 1
ATOM 3525 N N . VAL B 1 157 ? -22.453 -21.156 -15.375 1 75.31 157 VAL B N 1
ATOM 3526 C CA . VAL B 1 157 ? -22.328 -19.953 -16.203 1 75.31 157 VAL B CA 1
ATOM 3527 C C . VAL B 1 157 ? -20.844 -19.594 -16.359 1 75.31 157 VAL B C 1
ATOM 3529 O O . VAL B 1 157 ? -20.188 -19.219 -15.383 1 75.31 157 VAL B O 1
ATOM 3532 N N . PRO B 1 158 ? -20.438 -19.703 -17.547 1 75.56 158 PRO B N 1
ATOM 3533 C CA . PRO B 1 158 ? -19 -19.531 -17.766 1 75.56 158 PRO B CA 1
ATOM 3534 C C . PRO B 1 158 ? -18.547 -18.078 -17.609 1 75.56 158 PRO B C 1
ATOM 3536 O O . PRO B 1 158 ? -19.359 -17.156 -17.797 1 75.56 158 PRO B O 1
ATOM 3539 N N . HIS B 1 159 ? -17.547 -17.734 -17.219 1 88.31 159 HIS B N 1
ATOM 3540 C CA . HIS B 1 159 ? -16.812 -16.469 -17.297 1 88.31 159 HIS B CA 1
ATOM 3541 C C . HIS B 1 159 ? -17.281 -15.484 -16.234 1 88.31 159 HIS B C 1
ATOM 3543 O O . HIS B 1 159 ? -16.656 -14.438 -16.047 1 88.31 159 HIS B O 1
ATOM 3549 N N . VAL B 1 160 ? -18.422 -15.883 -15.555 1 92.56 160 VAL B N 1
ATOM 3550 C CA . VAL B 1 160 ? -18.906 -14.961 -14.523 1 92.56 160 VAL B CA 1
ATOM 3551 C C . VAL B 1 160 ? -17.859 -14.812 -13.43 1 92.56 160 VAL B C 1
ATOM 3553 O O . VAL B 1 160 ? -17.578 -13.695 -12.977 1 92.56 160 VAL B O 1
ATOM 3556 N N . ALA B 1 161 ? -17.266 -15.906 -13.062 1 94.56 161 ALA B N 1
ATOM 3557 C CA . ALA B 1 161 ? -16.281 -15.891 -11.984 1 94.56 161 ALA B CA 1
ATOM 3558 C C . ALA B 1 161 ? -15.055 -15.078 -12.383 1 94.56 161 ALA B C 1
ATOM 3560 O O . ALA B 1 161 ? -14.531 -14.305 -11.578 1 94.56 161 ALA B O 1
ATOM 3561 N N . VAL B 1 162 ? -14.695 -15.188 -13.609 1 94.69 162 VAL B N 1
ATOM 3562 C CA . VAL B 1 162 ? -13.516 -14.469 -14.086 1 94.69 162 VAL B CA 1
ATOM 3563 C C . VAL B 1 162 ? -13.812 -12.977 -14.156 1 94.69 162 VAL B C 1
ATOM 3565 O O . VAL B 1 162 ? -13.031 -12.156 -13.656 1 94.69 162 VAL B O 1
ATOM 3568 N N . ILE B 1 163 ? -14.93 -12.625 -14.719 1 96.31 163 ILE B N 1
ATOM 3569 C CA . ILE B 1 163 ? -15.312 -11.227 -14.883 1 96.31 163 ILE B CA 1
ATOM 3570 C C . ILE B 1 163 ? -15.469 -10.578 -13.516 1 96.31 163 ILE B C 1
ATOM 3572 O O . ILE B 1 163 ? -14.961 -9.477 -13.281 1 96.31 163 ILE B O 1
ATOM 3576 N N . CYS B 1 164 ? -16.109 -11.234 -12.641 1 97.25 164 CYS B N 1
ATOM 3577 C CA . CYS B 1 164 ? -16.328 -10.711 -11.297 1 97.25 164 CYS B CA 1
ATOM 3578 C C . CYS B 1 164 ? -15.008 -10.602 -10.539 1 97.25 164 CYS B C 1
ATOM 3580 O O . CYS B 1 164 ? -14.82 -9.695 -9.727 1 97.25 164 CYS B O 1
ATOM 3582 N N . SER B 1 165 ? -14.148 -11.547 -10.773 1 96.94 165 SER B N 1
ATOM 3583 C CA . SER B 1 165 ? -12.836 -11.469 -10.148 1 96.94 165 SER B CA 1
ATOM 3584 C C . SER B 1 165 ? -12.062 -10.242 -10.633 1 96.94 165 SER B C 1
ATOM 3586 O O . SER B 1 165 ? -11.391 -9.578 -9.844 1 96.94 165 SER B O 1
ATOM 3588 N N . VAL B 1 166 ? -12.195 -9.914 -11.906 1 96.69 166 VAL B N 1
ATOM 3589 C CA . VAL B 1 166 ? -11.523 -8.75 -12.469 1 96.69 166 VAL B CA 1
ATOM 3590 C C . VAL B 1 166 ? -12.117 -7.473 -11.875 1 96.69 166 VAL B C 1
ATOM 3592 O O . VAL B 1 166 ? -11.375 -6.566 -11.477 1 96.69 166 VAL B O 1
ATOM 3595 N N . ILE B 1 167 ? -13.375 -7.441 -11.727 1 98 167 ILE B N 1
ATOM 3596 C CA . ILE B 1 167 ? -14.047 -6.297 -11.117 1 98 167 ILE B CA 1
ATOM 3597 C C . ILE B 1 167 ? -13.641 -6.184 -9.648 1 98 167 ILE B C 1
ATOM 3599 O O . ILE B 1 167 ? -13.414 -5.078 -9.148 1 98 167 ILE B O 1
ATOM 3603 N N . GLY B 1 168 ? -13.641 -7.348 -9 1 98.19 168 GLY B N 1
ATOM 3604 C CA . GLY B 1 168 ? -13.203 -7.363 -7.613 1 98.19 168 GLY B CA 1
ATOM 3605 C C . GLY B 1 168 ? -11.789 -6.844 -7.434 1 98.19 168 GLY B C 1
ATOM 3606 O O . GLY B 1 168 ? -11.516 -6.078 -6.508 1 98.19 168 GLY B O 1
ATOM 3607 N N . LYS B 1 169 ? -10.914 -7.246 -8.344 1 95.81 169 LYS B N 1
ATOM 3608 C CA . LYS B 1 169 ? -9.523 -6.789 -8.305 1 95.81 169 LYS B CA 1
ATOM 3609 C C . LYS B 1 169 ? -9.43 -5.289 -8.562 1 95.81 169 LYS B C 1
ATOM 3611 O O . LYS B 1 169 ? -8.641 -4.594 -7.93 1 95.81 169 LYS B O 1
ATOM 3616 N N . PHE B 1 170 ? -10.203 -4.852 -9.508 1 96.5 170 PHE B N 1
ATOM 3617 C CA . PHE B 1 170 ? -10.32 -3.422 -9.766 1 96.5 170 PHE B CA 1
ATOM 3618 C C . PHE B 1 170 ? -10.734 -2.674 -8.5 1 96.5 170 PHE B C 1
ATOM 3620 O O . PHE B 1 170 ? -10.102 -1.684 -8.125 1 96.5 170 PHE B O 1
ATOM 3627 N N . GLY B 1 171 ? -11.734 -3.143 -7.867 1 97.75 171 GLY B N 1
ATOM 3628 C CA . GLY B 1 171 ? -12.242 -2.521 -6.656 1 97.75 171 GLY B CA 1
ATOM 3629 C C . GLY B 1 171 ? -11.266 -2.576 -5.5 1 97.75 171 GLY B C 1
ATOM 3630 O O . GLY B 1 171 ? -11.07 -1.584 -4.793 1 97.75 171 GLY B O 1
ATOM 3631 N N . SER B 1 172 ? -10.641 -3.693 -5.324 1 96.94 172 SER B N 1
ATOM 3632 C CA . SER B 1 172 ? -9.727 -3.875 -4.199 1 96.94 172 SER B CA 1
ATOM 3633 C C . SER B 1 172 ? -8.469 -3.025 -4.363 1 96.94 172 SER B C 1
ATOM 3635 O O . SER B 1 172 ? -7.961 -2.461 -3.393 1 96.94 172 SER B O 1
ATOM 3637 N N . THR B 1 173 ? -7.98 -2.914 -5.605 1 92.69 173 THR B N 1
ATOM 3638 C CA . THR B 1 173 ? -6.812 -2.084 -5.863 1 92.69 173 THR B CA 1
ATOM 3639 C C . THR B 1 173 ? -7.121 -0.614 -5.594 1 92.69 173 THR B C 1
ATOM 3641 O O . THR B 1 173 ? -6.328 0.087 -4.965 1 92.69 173 THR B O 1
ATOM 3644 N N . SER B 1 174 ? -8.203 -0.231 -6.02 1 94.5 174 SER B N 1
ATOM 3645 C CA . SER B 1 174 ? -8.633 1.147 -5.812 1 94.5 174 SER B CA 1
ATOM 3646 C C . SER B 1 174 ? -8.859 1.438 -4.332 1 94.5 174 SER B C 1
ATOM 3648 O O . SER B 1 174 ? -8.352 2.43 -3.805 1 94.5 174 SER B O 1
ATOM 3650 N N . SER B 1 175 ? -9.578 0.562 -3.742 1 96.12 175 SER B N 1
ATOM 3651 C CA . SER B 1 175 ? -9.898 0.781 -2.334 1 96.12 175 SER B CA 1
ATOM 3652 C C . SER B 1 175 ? -8.641 0.776 -1.475 1 96.12 175 SER B C 1
ATOM 3654 O O . SER B 1 175 ? -8.562 1.492 -0.474 1 96.12 175 SER B O 1
ATOM 3656 N N . TYR B 1 176 ? -7.676 0.033 -1.832 1 92.5 176 TYR B N 1
ATOM 3657 C CA . TYR B 1 176 ? -6.434 -0.03 -1.065 1 92.5 176 TYR B CA 1
ATOM 3658 C C . TYR B 1 176 ? -5.762 1.335 -1.005 1 92.5 176 TYR B C 1
ATOM 3660 O O . TYR B 1 176 ? -5.34 1.779 0.066 1 92.5 176 TYR B O 1
ATOM 3668 N N . MET B 1 177 ? -5.688 1.958 -2.139 1 89.38 177 MET B N 1
ATOM 3669 C CA . MET B 1 177 ? -5.062 3.277 -2.191 1 89.38 177 MET B CA 1
ATOM 3670 C C . MET B 1 177 ? -5.832 4.277 -1.333 1 89.38 177 MET B C 1
ATOM 3672 O O . MET B 1 177 ? -5.227 5.062 -0.599 1 89.38 177 MET B O 1
ATOM 3676 N N . ALA B 1 178 ? -7.051 4.195 -1.414 1 92.75 178 ALA B N 1
ATOM 3677 C CA . ALA B 1 178 ? -7.891 5.113 -0.648 1 92.75 178 ALA B CA 1
ATOM 3678 C C . ALA B 1 178 ? -7.762 4.852 0.85 1 92.75 178 ALA B C 1
ATOM 3680 O O . ALA B 1 178 ? -7.648 5.789 1.643 1 92.75 178 ALA B O 1
ATOM 3681 N N . ILE B 1 179 ? -7.742 3.604 1.197 1 93.31 179 ILE B N 1
ATOM 3682 C CA . ILE B 1 179 ? -7.668 3.23 2.605 1 93.31 179 ILE B CA 1
ATOM 3683 C C . ILE B 1 179 ? -6.309 3.631 3.176 1 93.31 179 ILE B C 1
ATOM 3685 O O . ILE B 1 179 ? -6.227 4.145 4.297 1 93.31 179 ILE B O 1
ATOM 3689 N N . THR B 1 180 ? -5.332 3.404 2.42 1 88.31 180 THR B N 1
ATOM 3690 C CA . THR B 1 180 ? -3.986 3.74 2.871 1 88.31 180 THR B CA 1
ATOM 3691 C C . THR B 1 180 ? -3.842 5.246 3.062 1 88.31 180 THR B C 1
ATOM 3693 O O . THR B 1 180 ? -3.287 5.699 4.066 1 88.31 180 THR B O 1
ATOM 3696 N N . LEU B 1 181 ? -4.324 5.941 2.146 1 87.31 181 LEU B N 1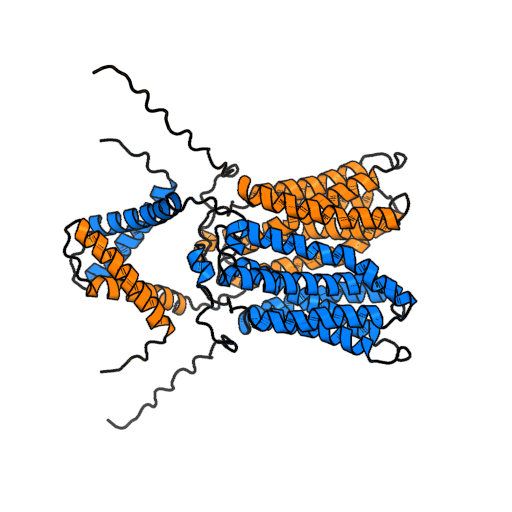
ATOM 3697 C CA . LEU B 1 181 ? -4.27 7.395 2.27 1 87.31 181 LEU B CA 1
ATOM 3698 C C . LEU B 1 181 ? -5.129 7.875 3.436 1 87.31 181 LEU B C 1
ATOM 3700 O O . LEU B 1 181 ? -4.699 8.719 4.223 1 87.31 181 LEU B O 1
ATOM 3704 N N . GLN B 1 182 ? -6.273 7.352 3.451 1 90.31 182 GLN B N 1
ATOM 3705 C CA . GLN B 1 182 ? -7.195 7.719 4.523 1 90.31 182 GLN B CA 1
ATOM 3706 C C . GLN B 1 182 ? -6.594 7.418 5.895 1 90.31 182 GLN B C 1
ATOM 3708 O O . GLN B 1 182 ? -6.707 8.227 6.816 1 90.31 182 GLN B O 1
ATOM 3713 N N . SER B 1 183 ? -5.973 6.316 6.027 1 90.38 183 SER B N 1
ATOM 3714 C CA . SER B 1 183 ? -5.344 5.918 7.285 1 90.38 183 SER B CA 1
ATOM 3715 C C . SER B 1 183 ? -4.238 6.891 7.68 1 90.38 183 SER B C 1
ATOM 3717 O O . SER B 1 183 ? -4.133 7.277 8.844 1 90.38 183 SER B O 1
ATOM 3719 N N . SER B 1 184 ? -3.459 7.293 6.762 1 86.44 184 SER B N 1
ATOM 3720 C CA . SER B 1 184 ? -2.359 8.211 7.043 1 86.44 184 SER B CA 1
ATOM 3721 C C . SER B 1 184 ? -2.877 9.586 7.453 1 86.44 184 SER B C 1
ATOM 3723 O O . SER B 1 184 ? -2.205 10.312 8.188 1 86.44 184 SER B O 1
ATOM 3725 N N . GLU B 1 185 ? -4.043 9.922 7.012 1 87 185 GLU B N 1
ATOM 3726 C CA . GLU B 1 185 ? -4.625 11.227 7.309 1 87 185 GLU B CA 1
ATOM 3727 C C . GLU B 1 185 ? -5.398 11.211 8.625 1 87 185 GLU B C 1
ATOM 3729 O O . GLU B 1 185 ? -5.574 12.242 9.266 1 87 185 GLU B O 1
ATOM 3734 N N . LEU B 1 186 ? -5.891 10.047 8.953 1 88.81 186 LEU B N 1
ATOM 3735 C CA . LEU B 1 186 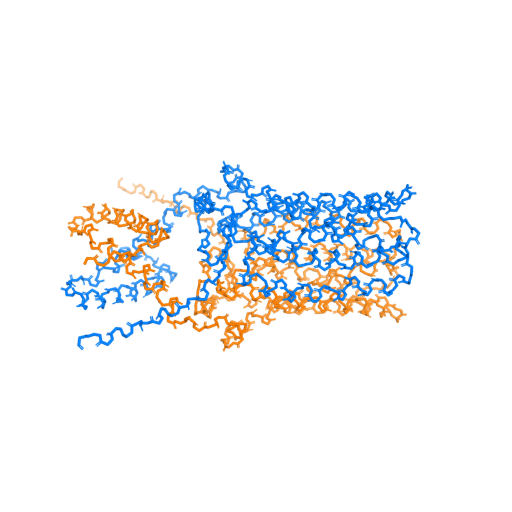? -6.711 9.93 10.156 1 88.81 186 LEU B CA 1
ATOM 3736 C C . LEU B 1 186 ? -5.84 9.812 11.398 1 88.81 186 LEU B C 1
ATOM 3738 O O . LEU B 1 186 ? -6.234 10.258 12.484 1 88.81 186 LEU B O 1
ATOM 3742 N N . TYR B 1 187 ? -4.707 9.219 11.266 1 88 187 TYR B N 1
ATOM 3743 C CA . TYR B 1 187 ? -3.812 9.062 12.406 1 88 187 TYR B CA 1
ATOM 3744 C C . TYR B 1 187 ? -3.039 10.352 12.672 1 88 187 TYR B C 1
ATOM 3746 O O . TYR B 1 187 ? -2.471 10.945 11.758 1 88 187 TYR B O 1
ATOM 3754 N N . PRO B 1 188 ? -3.072 10.719 13.922 1 85.44 188 PRO B N 1
ATOM 3755 C CA . PRO B 1 188 ? -2.307 11.922 14.25 1 85.44 188 PRO B CA 1
ATOM 3756 C C . PRO B 1 188 ? -0.816 11.773 13.953 1 85.44 188 PRO B C 1
ATOM 3758 O O . PRO B 1 188 ? -0.279 10.664 14.016 1 85.44 188 PRO B O 1
ATOM 3761 N N . THR B 1 189 ? -0.19 12.82 13.773 1 77.44 189 THR B N 1
ATOM 3762 C CA . THR B 1 189 ? 1.192 12.867 13.305 1 77.44 189 THR B CA 1
ATOM 3763 C C . THR B 1 189 ? 2.104 12.07 14.242 1 77.44 189 THR B C 1
ATOM 3765 O O . THR B 1 189 ? 2.908 11.25 13.781 1 77.44 189 THR B O 1
ATOM 3768 N N . PRO B 1 190 ? 1.917 12.18 15.594 1 76.88 190 PRO B N 1
ATOM 3769 C CA . PRO B 1 190 ? 2.861 11.5 16.484 1 76.88 190 PRO B CA 1
ATOM 3770 C C . PRO B 1 190 ? 2.699 9.984 16.469 1 76.88 190 PRO B C 1
ATOM 3772 O O . PRO B 1 190 ? 3.637 9.258 16.797 1 76.88 190 PRO B O 1
ATOM 3775 N N . VAL B 1 191 ? 1.535 9.531 16.062 1 81.94 191 VAL B N 1
ATOM 3776 C CA . VAL B 1 191 ? 1.305 8.094 16.125 1 81.94 191 VAL B CA 1
ATOM 3777 C C . VAL B 1 191 ? 0.97 7.574 14.727 1 81.94 191 VAL B C 1
ATOM 3779 O O . VAL B 1 191 ? 0.496 6.445 14.578 1 81.94 191 VAL B O 1
ATOM 3782 N N . ARG B 1 192 ? 1.225 8.344 13.734 1 83.06 192 ARG B N 1
ATOM 3783 C CA . ARG B 1 192 ? 0.875 7.977 12.367 1 83.06 192 ARG B CA 1
ATOM 3784 C C . ARG B 1 192 ? 1.652 6.746 11.914 1 83.06 192 ARG B C 1
ATOM 3786 O O . ARG B 1 192 ? 1.07 5.801 11.383 1 83.06 192 ARG B O 1
ATOM 3793 N N . SER B 1 193 ? 2.93 6.828 12.203 1 81.25 193 SER B N 1
ATOM 3794 C CA . SER B 1 193 ? 3.762 5.711 11.758 1 81.25 193 SER B CA 1
ATOM 3795 C C . SER B 1 193 ? 3.379 4.422 12.477 1 81.25 193 SER B C 1
ATOM 3797 O O . SER B 1 193 ? 3.309 3.359 11.852 1 81.25 193 SER B O 1
ATOM 3799 N N . ILE B 1 194 ? 3.094 4.547 13.688 1 81.75 194 ILE B N 1
ATOM 3800 C CA . ILE B 1 194 ? 2.707 3.387 14.484 1 81.75 194 ILE B CA 1
ATOM 3801 C C . ILE B 1 194 ? 1.34 2.881 14.031 1 81.75 194 ILE B C 1
ATOM 3803 O O . ILE B 1 194 ? 1.134 1.675 13.883 1 81.75 194 ILE B O 1
ATOM 3807 N N . GLY B 1 195 ? 0.448 3.77 13.883 1 85.75 195 GLY B N 1
ATOM 3808 C CA . GLY B 1 195 ? -0.876 3.395 13.414 1 85.75 195 GLY B CA 1
ATOM 3809 C C . GLY B 1 195 ? -0.858 2.691 12.07 1 85.75 195 GLY B C 1
ATOM 3810 O O . GLY B 1 195 ? -1.477 1.638 11.906 1 85.75 195 GLY B O 1
ATOM 3811 N N . MET B 1 196 ? -0.107 3.252 11.133 1 84.94 196 MET B N 1
ATOM 3812 C CA . MET B 1 196 ? -0.007 2.666 9.805 1 84.94 196 MET B CA 1
ATOM 3813 C C . MET B 1 196 ? 0.675 1.303 9.859 1 84.94 196 MET B C 1
ATOM 3815 O O . MET B 1 196 ? 0.253 0.365 9.18 1 84.94 196 MET B O 1
ATOM 3819 N N . GLY B 1 197 ? 1.701 1.249 10.656 1 80.81 197 GLY B N 1
ATOM 3820 C CA . GLY B 1 197 ? 2.393 -0.021 10.805 1 80.81 197 GLY B CA 1
ATOM 3821 C C . GLY B 1 197 ? 1.52 -1.109 11.398 1 80.81 197 GLY B C 1
ATOM 3822 O O . GLY B 1 197 ? 1.497 -2.236 10.898 1 80.81 197 GLY B O 1
ATOM 3823 N N . MET B 1 198 ? 0.829 -0.759 12.391 1 84.44 198 MET B N 1
ATOM 3824 C CA . MET B 1 198 ? -0.035 -1.736 13.047 1 84.44 198 MET B CA 1
ATOM 3825 C C . MET B 1 198 ? -1.169 -2.168 12.117 1 84.44 198 MET B C 1
ATOM 3827 O O . MET B 1 198 ? -1.489 -3.355 12.039 1 84.44 198 MET B O 1
ATOM 3831 N N . THR B 1 199 ? -1.783 -1.205 11.523 1 88.5 199 THR B N 1
ATOM 3832 C CA . THR B 1 199 ? -2.836 -1.521 10.57 1 88.5 199 THR B CA 1
ATOM 3833 C C . THR B 1 199 ? -2.307 -2.428 9.461 1 88.5 199 THR B C 1
ATOM 3835 O O . THR B 1 199 ? -2.939 -3.426 9.109 1 88.5 199 THR B O 1
ATOM 3838 N N . GLY B 1 200 ? -1.152 -2.098 8.984 1 85.38 200 GLY B N 1
ATOM 3839 C CA . GLY B 1 200 ? -0.531 -2.926 7.961 1 85.38 200 GLY B CA 1
ATOM 3840 C C . GLY B 1 200 ? -0.193 -4.32 8.453 1 85.38 200 GLY B C 1
ATOM 3841 O O . GLY B 1 200 ? -0.381 -5.301 7.723 1 85.38 200 GLY B O 1
ATOM 3842 N N . ALA B 1 201 ? 0.284 -4.422 9.641 1 83.56 201 ALA B N 1
ATOM 3843 C CA . ALA B 1 201 ? 0.64 -5.715 10.219 1 83.56 201 ALA B CA 1
ATOM 3844 C C . ALA B 1 201 ? -0.586 -6.613 10.352 1 83.56 201 ALA B C 1
ATOM 3846 O O . ALA B 1 201 ? -0.526 -7.805 10.039 1 83.56 201 ALA B O 1
ATOM 3847 N N . VAL B 1 202 ? -1.641 -6.055 10.773 1 86.62 202 VAL B N 1
ATOM 3848 C CA . VAL B 1 202 ? -2.869 -6.836 10.891 1 86.62 202 VAL B CA 1
ATOM 3849 C C . VAL B 1 202 ? -3.379 -7.203 9.5 1 86.62 202 VAL B C 1
ATOM 3851 O O . VAL B 1 202 ? -3.941 -8.281 9.305 1 86.62 202 VAL B O 1
ATOM 3854 N N . GLY B 1 203 ? -3.207 -6.301 8.586 1 86.25 203 GLY B N 1
ATOM 3855 C CA . GLY B 1 203 ? -3.572 -6.594 7.207 1 86.25 203 GLY B CA 1
ATOM 3856 C C . GLY B 1 203 ? -2.865 -7.812 6.648 1 86.25 203 GLY B C 1
ATOM 3857 O O . GLY B 1 203 ? -3.434 -8.555 5.844 1 86.25 203 GLY B O 1
ATOM 3858 N N . CYS B 1 204 ? -1.744 -8.078 7.133 1 81.38 204 CYS B N 1
ATOM 3859 C CA . CYS B 1 204 ? -0.959 -9.211 6.66 1 81.38 204 CYS B CA 1
ATOM 3860 C C . CYS B 1 204 ? -1.621 -10.531 7.043 1 81.38 204 CYS B C 1
ATOM 3862 O O . CYS B 1 204 ? -1.395 -11.555 6.398 1 81.38 204 CYS B O 1
ATOM 3864 N N . VAL B 1 205 ? -2.363 -10.508 8.031 1 83.31 205 VAL B N 1
ATOM 3865 C CA . VAL B 1 205 ? -3.1 -11.703 8.438 1 83.31 205 VAL B CA 1
ATOM 3866 C C . VAL B 1 205 ? -3.998 -12.172 7.293 1 83.31 205 VAL B C 1
ATOM 3868 O O . VAL B 1 205 ? -4.176 -13.375 7.09 1 83.31 205 VAL B O 1
ATOM 3871 N N . ALA B 1 206 ? -4.512 -11.203 6.562 1 88.25 206 ALA B N 1
ATOM 3872 C CA . ALA B 1 206 ? -5.363 -11.539 5.422 1 88.25 206 ALA B CA 1
ATOM 3873 C C . ALA B 1 206 ? -4.574 -12.273 4.344 1 88.25 206 ALA B C 1
ATOM 3875 O O . ALA B 1 206 ? -5.066 -13.242 3.754 1 88.25 206 ALA B O 1
ATOM 3876 N N . SER B 1 207 ? -3.355 -11.875 4.148 1 81.06 207 SER B N 1
ATOM 3877 C CA . SER B 1 207 ? -2.537 -12.516 3.129 1 81.06 207 SER B CA 1
ATOM 3878 C C . SER B 1 207 ? -2.188 -13.953 3.521 1 81.06 207 SER B C 1
ATOM 3880 O O . SER B 1 207 ? -2.074 -14.828 2.66 1 81.06 207 SER B O 1
ATOM 3882 N N . VAL B 1 208 ? -2.096 -14.219 4.77 1 79.88 208 VAL B N 1
ATOM 3883 C CA . VAL B 1 208 ? -1.753 -15.547 5.27 1 79.88 208 VAL B CA 1
ATOM 3884 C C . VAL B 1 208 ? -2.992 -16.438 5.262 1 79.88 208 VAL B C 1
ATOM 3886 O O . VAL B 1 208 ? -2.9 -17.641 4.977 1 79.88 208 VAL B O 1
ATOM 3889 N N . THR B 1 209 ? -4.086 -15.922 5.516 1 88.31 209 THR B N 1
ATOM 3890 C CA . THR B 1 209 ? -5.316 -16.688 5.648 1 88.31 209 THR B CA 1
ATOM 3891 C C . THR B 1 209 ? -5.969 -16.906 4.285 1 88.31 209 THR B C 1
ATOM 3893 O O . THR B 1 209 ? -6.727 -17.859 4.102 1 88.31 209 THR B O 1
ATOM 3896 N N . ALA B 1 210 ? -5.652 -16.047 3.34 1 90.5 210 ALA B N 1
ATOM 3897 C CA . ALA B 1 210 ? -6.328 -16.047 2.043 1 90.5 210 ALA B CA 1
ATOM 3898 C C . ALA B 1 210 ? -6.195 -17.406 1.365 1 90.5 210 ALA B C 1
ATOM 3900 O O . ALA B 1 210 ? -7.184 -17.969 0.875 1 90.5 210 ALA B O 1
ATOM 3901 N N . PRO B 1 211 ? -4.996 -18.031 1.412 1 84.25 211 PRO B N 1
ATOM 3902 C CA . PRO B 1 211 ? -4.879 -19.328 0.743 1 84.25 211 PRO B CA 1
ATOM 3903 C C . PRO B 1 211 ? -5.758 -20.406 1.377 1 84.25 211 PRO B C 1
ATOM 3905 O O . PRO B 1 211 ? -6.238 -21.312 0.682 1 84.25 211 PRO B O 1
ATOM 3908 N N . TYR B 1 212 ? -5.949 -20.312 2.609 1 88.25 212 TYR B N 1
ATOM 3909 C CA . TYR B 1 212 ? -6.793 -21.281 3.297 1 88.25 212 TYR B CA 1
ATOM 3910 C C . TYR B 1 212 ? -8.258 -21.094 2.93 1 88.25 212 TYR B C 1
ATOM 3912 O O . TYR B 1 212 ? -9.008 -22.062 2.805 1 88.25 212 TYR B O 1
ATOM 3920 N N . ILE B 1 213 ? -8.656 -19.906 2.773 1 94.12 213 ILE B N 1
ATOM 3921 C CA . ILE B 1 213 ? -10.016 -19.625 2.338 1 94.12 213 ILE B CA 1
ATOM 3922 C C . ILE B 1 213 ? -10.211 -20.125 0.907 1 94.12 213 ILE B C 1
ATOM 3924 O O . ILE B 1 213 ? -11.227 -20.75 0.594 1 94.12 213 ILE B O 1
ATOM 3928 N N . VAL B 1 214 ? -9.258 -19.891 0.083 1 93.25 214 VAL B N 1
ATOM 3929 C CA . VAL B 1 214 ? -9.32 -20.297 -1.317 1 93.25 214 VAL B CA 1
ATOM 3930 C C . VAL B 1 214 ? -9.344 -21.828 -1.414 1 93.25 214 VAL B C 1
ATOM 3932 O O . VAL B 1 214 ? -10.008 -22.391 -2.289 1 93.25 214 VAL B O 1
ATOM 3935 N N . TYR B 1 215 ? -8.672 -22.469 -0.501 1 91.69 215 TYR B N 1
ATOM 3936 C CA . TYR B 1 215 ? -8.633 -23.922 -0.488 1 91.69 215 TYR B CA 1
ATOM 3937 C C . TYR B 1 215 ? -10.023 -24.516 -0.295 1 91.69 215 TYR B C 1
ATOM 3939 O O . TYR B 1 215 ? -10.297 -25.641 -0.737 1 91.69 215 TYR B O 1
ATOM 3947 N N . LEU B 1 216 ? -10.906 -23.812 0.257 1 93.88 216 LEU B N 1
ATOM 3948 C CA . LEU B 1 216 ? -12.273 -24.281 0.477 1 93.88 216 LEU B CA 1
ATOM 3949 C C . LEU B 1 216 ? -13.008 -24.453 -0.847 1 93.88 216 LEU B C 1
ATOM 3951 O O . LEU B 1 216 ? -14.117 -25 -0.882 1 93.88 216 LEU B O 1
ATOM 3955 N N . ALA B 1 217 ? -12.359 -24.016 -1.886 1 92.94 217 ALA B N 1
ATOM 3956 C CA . ALA B 1 217 ? -12.938 -24.203 -3.213 1 92.94 217 ALA B CA 1
ATOM 3957 C C . ALA B 1 217 ? -13.055 -25.703 -3.545 1 92.94 217 ALA B C 1
ATOM 3959 O O . ALA B 1 217 ? -13.805 -26.078 -4.445 1 92.94 217 ALA B O 1
ATOM 3960 N N . VAL B 1 218 ? -12.312 -26.562 -2.885 1 92.69 218 VAL B N 1
ATOM 3961 C CA . VAL B 1 218 ? -12.375 -28 -3.086 1 92.69 218 VAL B CA 1
ATOM 3962 C C . VAL B 1 218 ? -13.766 -28.516 -2.721 1 92.69 218 VAL B C 1
ATOM 3964 O O . VAL B 1 218 ? -14.266 -29.453 -3.336 1 92.69 218 VAL B O 1
ATOM 3967 N N . ILE B 1 219 ? -14.375 -27.906 -1.721 1 93.81 219 ILE B N 1
ATOM 3968 C CA . ILE B 1 219 ? -15.734 -28.25 -1.325 1 93.81 219 ILE B CA 1
ATOM 3969 C C . ILE B 1 219 ? -16.734 -27.641 -2.311 1 93.81 219 ILE B C 1
ATOM 3971 O O . ILE B 1 219 ? -17.594 -28.344 -2.852 1 93.81 219 ILE B O 1
ATOM 3975 N N . SER B 1 220 ? -16.641 -26.375 -2.488 1 92.81 220 SER B N 1
ATOM 3976 C CA . SER B 1 220 ? -17.438 -25.625 -3.457 1 92.81 220 SER B CA 1
ATOM 3977 C C . SER B 1 220 ? -16.703 -24.375 -3.941 1 92.81 220 SER B C 1
ATOM 3979 O O . SER B 1 220 ? -16.219 -23.594 -3.133 1 92.81 220 SER B O 1
ATOM 3981 N N . LYS B 1 221 ? -16.719 -24.188 -5.203 1 92.19 221 LYS B N 1
ATOM 3982 C CA . LYS B 1 221 ? -16 -23.062 -5.809 1 92.19 221 LYS B CA 1
ATOM 3983 C C . LYS B 1 221 ? -16.609 -21.719 -5.371 1 92.19 221 LYS B C 1
ATOM 3985 O O . LYS B 1 221 ? -15.977 -20.672 -5.523 1 92.19 221 LYS B O 1
ATOM 3990 N N . HIS B 1 222 ? -17.797 -21.781 -4.754 1 94.38 222 HIS B N 1
ATOM 3991 C CA . HIS B 1 222 ? -18.5 -20.562 -4.367 1 94.38 222 HIS B CA 1
ATOM 3992 C C . HIS B 1 222 ? -18.078 -20.094 -2.98 1 94.38 222 HIS B C 1
ATOM 3994 O O . HIS B 1 222 ? -18.234 -18.906 -2.645 1 94.38 222 HIS B O 1
ATOM 4000 N N . ILE B 1 223 ? -17.562 -20.922 -2.162 1 95.62 223 ILE B N 1
ATOM 4001 C CA . ILE B 1 223 ? -17.344 -20.672 -0.741 1 95.62 223 ILE B CA 1
ATOM 4002 C C . ILE B 1 223 ? -16.312 -19.562 -0.563 1 95.62 223 ILE B C 1
ATOM 4004 O O . ILE B 1 223 ? -16.531 -18.609 0.185 1 95.62 223 ILE B O 1
ATOM 4008 N N . PRO B 1 224 ? -15.18 -19.641 -1.283 1 96.44 224 PRO B N 1
ATOM 4009 C CA . PRO B 1 224 ? -14.219 -18.547 -1.114 1 96.44 224 PRO B CA 1
ATOM 4010 C C . PRO B 1 224 ? -14.797 -17.172 -1.471 1 96.44 224 PRO B C 1
ATOM 4012 O O . PRO B 1 224 ? -14.602 -16.203 -0.739 1 96.44 224 PRO B O 1
ATOM 4015 N N . PHE B 1 225 ? -15.555 -17.156 -2.502 1 97.44 225 PHE B N 1
ATOM 4016 C CA . PHE B 1 225 ? -16.141 -15.898 -2.943 1 97.44 225 PHE B CA 1
ATOM 4017 C C . PHE B 1 225 ? -17.156 -15.391 -1.919 1 97.44 225 PHE B C 1
ATOM 4019 O O . PHE B 1 225 ? -17.234 -14.188 -1.679 1 97.44 225 PHE B O 1
ATOM 4026 N N . LEU B 1 226 ? -17.859 -16.281 -1.359 1 97.81 226 LEU B N 1
ATOM 4027 C CA . LEU B 1 226 ? -18.859 -15.914 -0.365 1 97.81 226 LEU B CA 1
ATOM 4028 C C . LEU B 1 226 ? -18.203 -15.312 0.871 1 97.81 226 LEU B C 1
ATOM 4030 O O . LEU B 1 226 ? -18.625 -14.25 1.34 1 97.81 226 LEU B O 1
ATOM 4034 N N . ILE B 1 227 ? -17.203 -15.922 1.377 1 98.19 227 ILE B N 1
ATOM 4035 C CA . ILE B 1 227 ? -16.516 -15.477 2.588 1 98.19 227 ILE B CA 1
ATOM 4036 C C . ILE B 1 227 ? -15.844 -14.133 2.332 1 98.19 227 ILE B C 1
ATOM 4038 O O . ILE B 1 227 ? -16.031 -13.172 3.086 1 98.19 227 ILE B O 1
ATOM 4042 N N . ILE B 1 228 ? -15.117 -14.07 1.232 1 98.12 228 ILE B N 1
ATOM 4043 C CA . ILE B 1 228 ? -14.375 -12.859 0.879 1 98.12 228 ILE B CA 1
ATOM 4044 C C . ILE B 1 228 ? -15.352 -11.711 0.63 1 98.12 228 ILE B C 1
ATOM 4046 O O . ILE B 1 228 ? -15.141 -10.602 1.119 1 98.12 228 ILE B O 1
ATOM 4050 N N . GLY B 1 229 ? -16.375 -12.023 -0.089 1 98.56 229 GLY B N 1
ATOM 4051 C CA . GLY B 1 229 ? -17.359 -11.008 -0.404 1 98.56 229 GLY B CA 1
ATOM 4052 C C . GLY B 1 229 ? -18.078 -10.469 0.822 1 98.56 229 GLY B C 1
ATOM 4053 O O . GLY B 1 229 ? -18.25 -9.258 0.96 1 98.56 229 GLY B O 1
ATOM 4054 N N . LEU B 1 230 ? -18.453 -11.336 1.679 1 98.56 230 LEU B N 1
ATOM 4055 C CA . LEU B 1 230 ? -19.172 -10.938 2.877 1 98.56 230 LEU B CA 1
ATOM 4056 C C . LEU B 1 230 ? -18.312 -10.055 3.77 1 98.56 230 LEU B C 1
ATOM 4058 O O . LEU B 1 230 ? -18.781 -9.023 4.273 1 98.56 230 LEU B O 1
ATOM 4062 N N . VAL B 1 231 ? -17.109 -10.461 3.969 1 98.38 231 VAL B N 1
ATOM 4063 C CA . VAL B 1 231 ? -16.188 -9.695 4.805 1 98.38 231 VAL B CA 1
ATOM 4064 C C . VAL B 1 231 ? -15.961 -8.312 4.188 1 98.38 231 VAL B C 1
ATOM 4066 O O . VAL B 1 231 ? -15.961 -7.305 4.898 1 98.38 231 VAL B O 1
ATOM 4069 N N . ALA B 1 232 ? -15.812 -8.273 2.895 1 98.62 232 ALA B N 1
ATOM 4070 C CA . ALA B 1 232 ? -15.539 -7.012 2.201 1 98.62 232 ALA B CA 1
ATOM 4071 C C . ALA B 1 232 ? -16.75 -6.082 2.264 1 98.62 232 ALA B C 1
ATOM 4073 O O . ALA B 1 232 ? -16.594 -4.875 2.479 1 98.62 232 ALA B O 1
ATOM 4074 N N . VAL B 1 233 ? -17.906 -6.598 2.098 1 98.62 233 VAL B N 1
ATOM 4075 C CA . VAL B 1 233 ? -19.109 -5.777 2.129 1 98.62 233 VAL B CA 1
ATOM 4076 C C . VAL B 1 233 ? -19.344 -5.238 3.541 1 98.62 233 VAL B C 1
ATOM 4078 O O . VAL B 1 233 ? -19.703 -4.074 3.719 1 98.62 233 VAL B O 1
ATOM 4081 N N . LEU B 1 234 ? -19.109 -6.082 4.52 1 98.62 234 LEU B N 1
ATOM 4082 C CA . LEU B 1 234 ? -19.234 -5.633 5.902 1 98.62 234 LEU B CA 1
ATOM 4083 C C . LEU B 1 234 ? -18.203 -4.543 6.211 1 98.62 234 LEU B C 1
ATOM 4085 O O . LEU B 1 234 ? -18.531 -3.562 6.891 1 98.62 234 LEU B O 1
ATOM 4089 N N . ALA B 1 235 ? -17.031 -4.73 5.754 1 98.5 235 ALA B N 1
ATOM 4090 C CA . ALA B 1 235 ? -15.992 -3.73 5.961 1 98.5 235 ALA B CA 1
ATOM 4091 C C . ALA B 1 235 ? -16.328 -2.426 5.246 1 98.5 235 ALA B C 1
ATOM 4093 O O . ALA B 1 235 ? -16.094 -1.339 5.773 1 98.5 235 ALA B O 1
ATOM 4094 N N . SER B 1 236 ? -16.844 -2.609 4.047 1 98.31 236 SER B N 1
ATOM 4095 C CA . SER B 1 236 ? -17.266 -1.429 3.303 1 98.31 236 SER B CA 1
ATOM 4096 C C . SER B 1 236 ? -18.312 -0.631 4.086 1 98.31 236 SER B C 1
ATOM 4098 O O . SER B 1 236 ? -18.219 0.597 4.16 1 98.31 236 SER B O 1
ATOM 4100 N N . PHE B 1 237 ? -19.219 -1.266 4.613 1 97.44 237 PHE B N 1
ATOM 4101 C CA . PHE B 1 237 ? -20.234 -0.613 5.426 1 97.44 237 PHE B CA 1
ATOM 4102 C C . PHE B 1 237 ? -19.609 0.064 6.641 1 97.44 237 PHE B C 1
ATOM 4104 O O . PHE B 1 237 ? -19.969 1.199 6.973 1 97.44 237 PHE B O 1
ATOM 4111 N N . SER B 1 238 ? -18.719 -0.591 7.297 1 96.88 238 SER B N 1
ATOM 4112 C CA . SER B 1 238 ? -18.047 -0.024 8.461 1 96.88 238 SER B CA 1
ATOM 4113 C C . SER B 1 238 ? -17.25 1.216 8.086 1 96.88 238 SER B C 1
ATOM 4115 O O . SER B 1 238 ? -17.125 2.152 8.883 1 96.88 238 SER B O 1
ATOM 4117 N N . GLY B 1 239 ? -16.672 1.175 6.879 1 95.44 239 GLY B N 1
ATOM 4118 C CA . GLY B 1 239 ? -15.852 2.279 6.414 1 95.44 239 GLY B CA 1
ATOM 4119 C C . GLY B 1 239 ? -16.625 3.57 6.242 1 95.44 239 GLY B C 1
ATOM 4120 O O . GLY B 1 239 ? -16.047 4.66 6.266 1 95.44 239 GLY B O 1
ATOM 4121 N N . THR B 1 240 ? -17.953 3.467 6.086 1 93.88 240 THR B N 1
ATOM 4122 C CA . THR B 1 240 ? -18.781 4.66 5.898 1 93.88 240 THR B CA 1
ATOM 4123 C C . THR B 1 240 ? -18.891 5.445 7.203 1 93.88 240 THR B C 1
ATOM 4125 O O . THR B 1 240 ? -19.312 6.602 7.203 1 93.88 240 THR B O 1
ATOM 4128 N N . PHE B 1 241 ? -18.438 4.855 8.25 1 91.81 241 PHE B N 1
ATOM 4129 C CA . PHE B 1 241 ? -18.531 5.527 9.547 1 91.81 241 PHE B CA 1
ATOM 4130 C C . PHE B 1 241 ? -17.266 6.316 9.836 1 91.81 241 PHE B C 1
ATOM 4132 O O . PHE B 1 241 ? -17.203 7.043 10.828 1 91.81 241 PHE B O 1
ATOM 4139 N N . LEU B 1 242 ? -16.297 6.223 9.016 1 92.19 242 LEU B N 1
ATOM 4140 C CA . LEU B 1 242 ? -15.078 7 9.195 1 92.19 242 LEU B CA 1
ATOM 4141 C C . LEU B 1 242 ? -15.297 8.453 8.781 1 92.19 242 LEU B C 1
ATOM 4143 O O . LEU B 1 242 ? -16.109 8.742 7.902 1 92.19 242 LEU B O 1
ATOM 4147 N N . PRO B 1 243 ? -14.609 9.32 9.406 1 87.75 243 PRO B N 1
ATOM 4148 C CA . PRO B 1 243 ? -14.719 10.727 9 1 87.75 243 PRO B CA 1
ATOM 4149 C C . PRO B 1 243 ? -14.047 11 7.656 1 87.75 243 PRO B C 1
ATOM 4151 O O . PRO B 1 243 ? -13.141 10.266 7.25 1 87.75 243 PRO B O 1
ATOM 4154 N N . GLU B 1 244 ? -14.539 11.961 7.023 1 87.56 244 GLU B N 1
ATOM 4155 C CA . GLU B 1 244 ? -13.938 12.414 5.773 1 87.56 244 GLU B CA 1
ATOM 4156 C C . GLU B 1 244 ? -12.703 13.273 6.031 1 87.56 244 GLU B C 1
ATOM 4158 O O . GLU B 1 244 ? -12.703 14.109 6.945 1 87.56 244 GLU B O 1
ATOM 4163 N N . THR B 1 245 ? -11.68 13 5.281 1 82.25 245 THR B N 1
ATOM 4164 C CA . THR B 1 245 ? -10.422 13.688 5.531 1 82.25 245 THR B CA 1
ATOM 4165 C C . THR B 1 245 ? -10.109 14.672 4.406 1 82.25 245 THR B C 1
ATOM 4167 O O . THR B 1 245 ? -9.156 15.445 4.5 1 82.25 245 THR B O 1
ATOM 4170 N N . LEU B 1 246 ? -10.938 14.711 3.416 1 77 246 LEU B N 1
ATOM 4171 C CA . LEU B 1 246 ? -10.68 15.586 2.281 1 77 246 LEU B CA 1
ATOM 4172 C C . LEU B 1 246 ? -10.688 17.047 2.715 1 77 246 LEU B C 1
ATOM 4174 O O . LEU B 1 246 ? -11.641 17.5 3.352 1 77 246 LEU B O 1
ATOM 4178 N N . ASP B 1 247 ? -9.617 17.703 2.41 1 69.44 247 ASP B N 1
ATOM 4179 C CA . ASP B 1 247 ? -9.477 19.141 2.617 1 69.44 247 ASP B CA 1
ATOM 4180 C C . ASP B 1 247 ? -9.562 19.5 4.098 1 69.44 247 ASP B C 1
ATOM 4182 O O . ASP B 1 247 ? -10.07 20.562 4.461 1 69.44 247 ASP B O 1
ATOM 4186 N N . GLU B 1 248 ? -9.297 18.578 4.938 1 73.31 248 GLU B N 1
ATOM 4187 C CA . GLU B 1 248 ? -9.242 18.812 6.375 1 73.31 248 GLU B CA 1
ATOM 4188 C C . GLU B 1 248 ? -7.805 18.984 6.859 1 73.31 248 GLU B C 1
ATOM 4190 O O . GLU B 1 248 ? -6.871 18.5 6.215 1 73.31 248 GLU B O 1
ATOM 4195 N N . ILE B 1 249 ? -7.699 19.75 7.902 1 68.12 249 ILE B N 1
ATOM 4196 C CA . ILE B 1 249 ? -6.387 19.875 8.531 1 68.12 249 ILE B CA 1
ATOM 4197 C C . ILE B 1 249 ? -6.051 18.594 9.281 1 68.12 249 ILE B C 1
ATOM 4199 O O . ILE B 1 249 ? -6.809 18.141 10.141 1 68.12 249 ILE B O 1
ATOM 4203 N N . LEU B 1 250 ? -4.961 18.078 8.922 1 75.19 250 LEU B N 1
ATOM 4204 C CA . LEU B 1 250 ? -4.578 16.797 9.492 1 75.19 250 LEU B CA 1
ATOM 4205 C C . LEU B 1 250 ? -4.203 16.938 10.961 1 75.19 250 LEU B C 1
ATOM 4207 O O . LEU B 1 250 ? -3.664 17.969 11.375 1 75.19 250 LEU B O 1
ATOM 4211 N N . PRO B 1 251 ? -4.574 15.883 11.703 1 72.38 251 PRO B N 1
ATOM 4212 C CA . PRO B 1 251 ? -4.273 15.945 13.133 1 72.38 251 PRO B CA 1
ATOM 4213 C C . PRO B 1 251 ? -2.775 15.984 13.422 1 72.38 251 PRO B C 1
ATOM 4215 O O . PRO B 1 251 ? -2.035 15.102 12.977 1 72.38 251 PRO B O 1
ATOM 4218 N N . GLN B 1 252 ? -2.467 16.969 14.148 1 71.56 252 GLN B N 1
ATOM 4219 C CA . GLN B 1 252 ? -1.053 17.125 14.469 1 71.56 252 GLN B CA 1
ATOM 4220 C C . GLN B 1 252 ? -0.745 16.578 15.867 1 71.56 252 GLN B C 1
ATOM 4222 O O . GLN B 1 252 ? 0.404 16.25 16.172 1 71.56 252 GLN B O 1
ATOM 4227 N N . THR B 1 253 ? -1.794 16.5 16.719 1 72.81 253 THR B N 1
ATOM 4228 C CA . THR B 1 253 ? -1.658 15.969 18.078 1 72.81 253 THR B CA 1
ATOM 4229 C C . THR B 1 253 ? -2.635 14.82 18.297 1 72.81 253 THR B C 1
ATOM 4231 O O . THR B 1 253 ? -3.545 14.602 17.5 1 72.81 253 THR B O 1
ATOM 4234 N N . ILE B 1 254 ? -2.385 14.148 19.328 1 77.94 254 ILE B N 1
ATOM 4235 C CA . ILE B 1 254 ? -3.266 13.039 19.672 1 77.94 254 ILE B CA 1
ATOM 4236 C C . ILE B 1 254 ? -4.668 13.562 19.969 1 77.94 254 ILE B C 1
ATOM 4238 O O . ILE B 1 254 ? -5.664 12.93 19.609 1 77.94 254 ILE B O 1
ATOM 4242 N N . GLN B 1 255 ? -4.695 14.656 20.609 1 75.5 255 GLN B N 1
ATOM 4243 C CA . GLN B 1 255 ? -5.988 15.258 20.922 1 75.5 255 GLN B CA 1
ATOM 4244 C C . GLN B 1 255 ? -6.723 15.664 19.656 1 75.5 255 GLN B C 1
ATOM 4246 O O . GLN B 1 255 ? -7.938 15.5 19.547 1 75.5 255 GLN B O 1
ATOM 4251 N N . ASP B 1 256 ? -5.922 16.125 18.688 1 74.44 256 ASP B N 1
ATOM 4252 C CA . ASP B 1 256 ? -6.512 16.438 17.391 1 74.44 256 ASP B CA 1
ATOM 4253 C C . ASP B 1 256 ? -7.125 15.195 16.75 1 74.44 256 ASP B C 1
ATOM 4255 O O . ASP B 1 256 ? -8.211 15.266 16.172 1 74.44 256 ASP B O 1
ATOM 4259 N N . GLY B 1 257 ? -6.391 14.195 16.953 1 75.31 257 GLY B N 1
ATOM 4260 C CA . GLY B 1 257 ? -6.863 12.945 16.375 1 75.31 257 GLY B CA 1
ATOM 4261 C C . GLY B 1 257 ? -8.133 12.438 17.031 1 75.31 257 GLY B C 1
ATOM 4262 O O . GLY B 1 257 ? -9.008 11.891 16.359 1 75.31 257 GLY B O 1
ATOM 4263 N N . GLU B 1 258 ? -8.195 12.594 18.281 1 80.62 258 GLU B N 1
ATOM 4264 C CA . GLU B 1 258 ? -9.367 12.164 19.031 1 80.62 258 GLU B CA 1
ATOM 4265 C C . GLU B 1 258 ? -10.602 12.992 18.656 1 80.62 258 GLU B C 1
ATOM 4267 O O . GLU B 1 258 ? -11.703 12.453 18.562 1 80.62 258 GLU B O 1
ATOM 4272 N N . THR B 1 259 ? -10.414 14.203 18.359 1 77.06 259 THR B N 1
ATOM 4273 C CA . THR B 1 259 ? -11.547 15.086 18.109 1 77.06 259 THR B CA 1
ATOM 4274 C C . THR B 1 259 ? -11.875 15.125 16.609 1 77.06 259 THR B C 1
ATOM 4276 O O . THR B 1 259 ? -12.961 15.539 16.219 1 77.06 259 THR B O 1
ATOM 4279 N N . PHE B 1 260 ? -10.938 14.664 15.883 1 81.56 260 PHE B N 1
ATOM 4280 C CA . PHE B 1 260 ? -11.109 14.727 14.438 1 81.56 260 PHE B CA 1
ATOM 4281 C C . PHE B 1 260 ? -12.359 13.961 14.008 1 81.56 260 PHE B C 1
ATOM 4283 O O . PHE B 1 260 ? -12.539 12.797 14.391 1 81.56 260 PHE B O 1
ATOM 4290 N N . GLY B 1 261 ? -13.273 14.562 13.281 1 73.81 261 GLY B N 1
ATOM 4291 C CA . GLY B 1 261 ? -14.43 13.922 12.68 1 73.81 261 GLY B CA 1
ATOM 4292 C C . GLY B 1 261 ? -15.633 13.875 13.594 1 73.81 261 GLY B C 1
ATOM 4293 O O . GLY B 1 261 ? -16.719 13.438 13.188 1 73.81 261 GLY B O 1
ATOM 4294 N N . LYS B 1 262 ? -15.539 14.156 14.828 1 73.06 262 LYS B N 1
ATOM 4295 C CA . LYS B 1 262 ? -16.656 14.078 15.758 1 73.06 262 LYS B CA 1
ATOM 4296 C C . LYS B 1 262 ? -17.812 14.969 15.297 1 73.06 262 LYS B C 1
ATOM 4298 O O . LYS B 1 262 ? -18.984 14.641 15.531 1 73.06 262 LYS B O 1
ATOM 4303 N N . ASN B 1 263 ? -17.453 15.922 14.539 1 69.81 263 ASN B N 1
ATOM 4304 C CA . ASN B 1 263 ? -18.484 16.859 14.125 1 69.81 263 ASN B CA 1
ATOM 4305 C C . ASN B 1 263 ? -18.953 16.594 12.703 1 69.81 263 ASN B C 1
ATOM 4307 O O . ASN B 1 263 ? -19.781 17.328 12.164 1 69.81 263 ASN B O 1
ATOM 4311 N N . GLN B 1 264 ? -18.453 15.633 12.141 1 74.31 264 GLN B N 1
ATOM 4312 C CA . GLN B 1 264 ? -18.844 15.367 10.758 1 74.31 264 GLN B CA 1
ATOM 4313 C C . GLN B 1 264 ? -20.094 14.508 10.695 1 74.31 264 GLN B C 1
ATOM 4315 O O . GLN B 1 264 ? -20.25 13.57 11.477 1 74.31 264 GLN B O 1
ATOM 4320 N N . LYS B 1 265 ? -20.969 14.969 9.922 1 67.44 265 LYS B N 1
ATOM 4321 C CA . LYS B 1 265 ? -22.172 14.172 9.664 1 67.44 265 LYS B CA 1
ATOM 4322 C C . LYS B 1 265 ? -21.859 12.977 8.773 1 67.44 265 LYS B C 1
ATOM 4324 O O . LYS B 1 265 ? -20.906 13.016 7.988 1 67.44 265 LYS B O 1
ATOM 4329 N N . TYR B 1 266 ? -22.547 11.938 9.031 1 68.06 266 TYR B N 1
ATOM 4330 C CA . TYR B 1 266 ? -22.359 10.688 8.305 1 68.06 266 TYR B CA 1
ATOM 4331 C C . TYR B 1 266 ? -22.328 10.922 6.801 1 68.06 266 TYR B C 1
ATOM 4333 O O . TYR B 1 266 ? -21.484 10.375 6.094 1 68.06 266 TYR B O 1
ATOM 4341 N N . PHE B 1 267 ? -23.281 11.633 6.199 1 59.34 267 PHE B N 1
ATOM 4342 C CA . PHE B 1 267 ? -23.359 11.766 4.75 1 59.34 267 PHE B CA 1
ATOM 4343 C C . PHE B 1 267 ? -22.625 13.016 4.277 1 59.34 267 PHE B C 1
ATOM 4345 O O . PHE B 1 267 ? -22.938 13.562 3.215 1 59.34 267 PHE B O 1
ATOM 4352 N N . SER B 1 268 ? -21.688 13.5 5.043 1 55.41 268 SER B N 1
ATOM 4353 C CA . SER B 1 268 ? -21 14.711 4.598 1 55.41 268 SER B CA 1
ATOM 4354 C C . SER B 1 268 ? -20.109 14.43 3.396 1 55.41 268 SER B C 1
ATOM 4356 O O . SER B 1 268 ? -19.188 13.617 3.479 1 55.41 268 SER B O 1
ATOM 4358 N N . MET B 1 269 ? -20.75 14.266 2.256 1 51.25 269 MET B N 1
ATOM 4359 C CA . MET B 1 269 ? -19.969 14.219 1.029 1 51.25 269 MET B CA 1
ATOM 4360 C C . MET B 1 269 ? -19.453 15.602 0.661 1 51.25 269 MET B C 1
ATOM 4362 O O . MET B 1 269 ? -20.172 16.594 0.783 1 51.25 269 MET B O 1
ATOM 4366 N N . SER B 1 270 ? -18.266 15.977 0.826 1 48.69 270 SER B N 1
ATOM 4367 C CA . SER B 1 270 ? -17.797 17.281 0.386 1 48.69 270 SER B CA 1
ATOM 4368 C C . SER B 1 270 ? -18.016 17.469 -1.11 1 48.69 270 SER B C 1
ATOM 4370 O O . SER B 1 270 ? -17.219 17 -1.925 1 48.69 270 SER B O 1
ATOM 4372 N N . TRP B 1 271 ? -19.281 17.297 -1.569 1 43.69 271 TRP B N 1
ATOM 4373 C CA . TRP B 1 271 ? -19.422 17.703 -2.967 1 43.69 271 TRP B CA 1
ATOM 4374 C C . TRP B 1 271 ? -18.906 19.109 -3.189 1 43.69 271 TRP B C 1
ATOM 4376 O O . TRP B 1 271 ? -19.25 20.031 -2.438 1 43.69 271 TRP B O 1
ATOM 4386 N N . LYS B 1 272 ? -17.719 19.328 -3.572 1 46.09 272 LYS B N 1
ATOM 4387 C CA . LYS B 1 272 ? -17.375 20.688 -3.986 1 46.09 272 LYS B CA 1
ATOM 4388 C C . LYS B 1 272 ? -18.562 21.391 -4.609 1 46.09 272 LYS B C 1
ATOM 4390 O O . LYS B 1 272 ? -19.078 20.969 -5.648 1 46.09 272 LYS B O 1
ATOM 4395 N N . LYS B 1 273 ? -19.516 22 -3.932 1 37.44 273 LYS B N 1
ATOM 4396 C CA . LYS B 1 273 ? -20.516 22.906 -4.508 1 37.44 273 LYS B CA 1
ATOM 4397 C C . LYS B 1 273 ? -19.875 23.828 -5.531 1 37.44 273 LYS B C 1
ATOM 4399 O O . LYS B 1 273 ? -18.906 24.531 -5.234 1 37.44 273 LYS B O 1
ATOM 4404 N N . SER B 1 274 ? -19.984 23.484 -6.914 1 34.66 274 SER B N 1
ATOM 4405 C CA . SER B 1 274 ? -19.797 24.531 -7.902 1 34.66 274 SER B CA 1
ATOM 4406 C C . SER B 1 274 ? -20.359 25.859 -7.402 1 34.66 274 SER B C 1
ATOM 4408 O O . SER B 1 274 ? -21.547 25.953 -7.043 1 34.66 274 SER B O 1
ATOM 4410 N N . SER B 1 275 ? -19.672 26.547 -6.625 1 32.84 275 SER B N 1
ATOM 4411 C CA . SER B 1 275 ? -20.141 27.891 -6.328 1 32.84 275 SER B CA 1
ATOM 4412 C C . SER B 1 275 ? -20.906 28.484 -7.508 1 32.84 275 SER B C 1
ATOM 4414 O O . SER B 1 275 ? -20.328 28.75 -8.562 1 32.84 275 SER B O 1
ATOM 4416 N N . SER B 1 276 ? -22.094 28.172 -7.812 1 30.7 276 SER B N 1
ATOM 4417 C CA . SER B 1 276 ? -22.891 29.094 -8.617 1 30.7 276 SER B CA 1
ATOM 4418 C C . SER B 1 276 ? -22.703 30.547 -8.156 1 30.7 276 SER B C 1
ATOM 4420 O O . SER B 1 276 ? -22.891 30.844 -6.977 1 30.7 276 SER B O 1
ATOM 4422 N N . VAL B 1 277 ? -21.797 31.344 -8.82 1 35.91 277 VAL B N 1
ATOM 4423 C CA . VAL B 1 277 ? -21.766 32.812 -8.773 1 35.91 277 VAL B CA 1
ATOM 4424 C C . VAL B 1 277 ? -23.188 33.344 -8.617 1 35.91 277 VAL B C 1
ATOM 4426 O O . VAL B 1 277 ? -24.062 33.031 -9.422 1 35.91 277 VAL B O 1
ATOM 4429 N N . PRO B 1 278 ? -23.609 33.594 -7.5 1 34.94 278 PRO B N 1
ATOM 4430 C CA . PRO B 1 278 ? -24.906 34.25 -7.543 1 34.94 278 PRO B CA 1
ATOM 4431 C C . PRO B 1 278 ? -25 35.281 -8.68 1 34.94 278 PRO B C 1
ATOM 4433 O O . PRO B 1 278 ? -24.078 36.062 -8.883 1 34.94 278 PRO B O 1
ATOM 4436 N N . THR B 1 279 ? -25.547 34.938 -9.867 1 34.34 279 THR B N 1
ATOM 4437 C CA . THR B 1 279 ? -26 35.969 -10.812 1 34.34 279 THR B CA 1
ATOM 4438 C C . THR B 1 279 ? -26.641 37.125 -10.07 1 34.34 279 THR B C 1
ATOM 4440 O O . THR B 1 279 ? -27.656 36.969 -9.383 1 34.34 279 THR B O 1
ATOM 4443 N N . GLU B 1 280 ? -25.812 38.062 -9.594 1 36.22 280 GLU B N 1
ATOM 4444 C CA . GLU B 1 280 ? -26.375 39.375 -9.219 1 36.22 280 GLU B CA 1
ATOM 4445 C C . GLU B 1 280 ? -27.516 39.75 -10.141 1 36.22 280 GLU B C 1
ATOM 4447 O O . GLU B 1 280 ? -27.344 39.875 -11.359 1 36.22 280 GLU B O 1
ATOM 4452 N N . GLU B 1 281 ? -28.719 39.344 -9.93 1 34.78 281 GLU B N 1
ATOM 4453 C CA . GLU B 1 281 ? -29.859 40 -10.523 1 34.78 281 GLU B CA 1
ATOM 4454 C C . GLU B 1 281 ? -29.703 41.531 -10.445 1 34.78 281 GLU B C 1
ATOM 4456 O O . GLU B 1 281 ? -29.641 42.094 -9.352 1 34.78 281 GLU B O 1
ATOM 4461 N N . GLN B 1 282 ? -28.844 42.094 -11.398 1 36.28 282 GLN B N 1
ATOM 4462 C CA . GLN B 1 282 ? -28.953 43.5 -11.781 1 36.28 282 GLN B CA 1
ATOM 4463 C C . GLN B 1 282 ? -30.406 43.938 -11.852 1 36.28 282 GLN B C 1
ATOM 4465 O O . GLN B 1 282 ? -31.141 43.531 -12.766 1 36.28 282 GLN B O 1
ATOM 4470 N N . ASN B 1 283 ? -31.141 43.875 -10.75 1 33.94 283 ASN B N 1
ATOM 4471 C CA . ASN B 1 283 ? -32.375 44.688 -10.844 1 33.94 283 ASN B CA 1
ATOM 4472 C C . ASN B 1 283 ? -32.062 46.094 -11.305 1 33.94 283 ASN B C 1
ATOM 4474 O O . ASN B 1 283 ? -31.359 46.844 -10.625 1 33.94 283 ASN B O 1
ATOM 4478 N N . PRO B 1 284 ? -32.156 46.344 -12.656 1 38.66 284 PRO B N 1
ATOM 4479 C CA . PRO B 1 284 ? -32.188 47.688 -13.258 1 38.66 284 PRO B CA 1
ATOM 4480 C C . PRO B 1 284 ? -33.031 48.688 -12.477 1 38.66 284 PRO B C 1
ATOM 4482 O O . PRO B 1 284 ? -33.25 49.812 -12.945 1 38.66 284 PRO B O 1
ATOM 4485 N N . GLN B 1 285 ? -33.438 48.438 -11.211 1 28.39 285 GLN B N 1
ATOM 4486 C CA . GLN B 1 285 ? -34.406 49.469 -10.836 1 28.39 285 GLN B CA 1
ATOM 4487 C C . GLN B 1 285 ? -33.781 50.844 -10.711 1 28.39 285 GLN B C 1
ATOM 4489 O O . GLN B 1 285 ? -34.469 51.844 -10.742 1 28.39 285 GLN B O 1
ATOM 4494 N N . VAL B 1 286 ? -32.438 51.219 -10.445 1 28.69 286 VAL B N 1
ATOM 4495 C CA . VAL B 1 286 ? -32.406 52.656 -10.414 1 28.69 286 VAL B CA 1
ATOM 4496 C C . VAL B 1 286 ? -32.312 53.219 -11.836 1 28.69 286 VAL B C 1
ATOM 4498 O O . VAL B 1 286 ? -31.578 52.656 -12.672 1 28.69 286 VAL B O 1
#